Protein AF-A0A3R6YBV1-F1 (afdb_monomer)

Radius of gyration: 32.03 Å; Cα contacts (8 Å, |Δi|>4): 741; chains: 1; bounding box: 96×69×99 Å

Sequence (712 aa):
MVFALRTGGEVKHPERFTQAKFVKRMLGLGRGKKPVMNELKAVYRTDKCYLDDAGRPFEVASVGPIDPAAPANAVAINLGTDDEAVQSELERKMACLKAEYVAYVGSADGTTETKFCELVVRSTAKRLQLTCGLTVRMFKNKLGDGIIMTVRADEGDLAIEAERTQYRLQTSNKPFDAVHSAKLQTIEREVGAAAMTDSKQHLTHQVQRRRANRPSHVLPSVAPAVTPSLWQRFLSGLIYISNDPWTYFSLYTPYKSDPKLQPYYRRYLTKSSMWTMFRPVDRIRLTTSIINRHINLDALKATSYLQDAFALHDNEALDALKALWALHKGMTTQPIGAIRDYFGEKVALYFVWLELYTKMLLLPAALGVAIYVLDVCTTTHSRILKIAFAVAIVVWSTLFTELWKRKSAIYNVAWGTDDFNVASTPRTQFVGVRRLNPIDNTPQMWAESTVRARWRIRASFLVVFIMVLIVLIALTGLFYLKHLSTKLESRTMKSWAAVGVSALNSIQITVLNLVYRWVANHLNAWENHRTDVEFENHLITKVFLFQFCNSFASFFYIAYVKHYVGDLCVNDDCLGELRLQLFILFGMQVFVGNFVEVIVPVATRMVNLYRNADRDPGNTTKSAGETKRKLKLAQEHCSQEELQAMLAPYEESEAFQDYNEMVIQYGFVTLFVVAFPLTPVMALANNILEIHVDAFKVHTHVLLPRQDFNAA

Organism: NCBI:txid157072

Mean predicted aligned error: 11.82 Å

pLDDT: mean 79.0, std 14.96, range [27.22, 96.56]

Structure (mmCIF, N/CA/C/O backbone):
data_AF-A0A3R6YBV1-F1
#
_entry.id   AF-A0A3R6YBV1-F1
#
loop_
_atom_site.group_PDB
_atom_site.id
_atom_site.type_symbol
_atom_site.label_atom_id
_atom_site.label_alt_id
_atom_site.label_comp_id
_atom_site.label_asym_id
_atom_site.label_entity_id
_atom_site.label_seq_id
_atom_site.pdbx_PDB_ins_code
_atom_site.Cartn_x
_atom_site.Cartn_y
_atom_site.Cartn_z
_atom_site.occupancy
_atom_site.B_iso_or_equiv
_atom_site.auth_seq_id
_atom_site.auth_comp_id
_atom_site.auth_asym_id
_atom_site.auth_atom_id
_atom_site.pdbx_PDB_model_num
ATOM 1 N N . MET A 1 1 ? -11.227 7.519 15.160 1.00 90.75 1 MET A N 1
ATOM 2 C CA . MET A 1 1 ? -12.455 7.291 14.361 1.00 90.75 1 MET A CA 1
ATOM 3 C C . MET A 1 1 ? -13.133 8.628 14.122 1.00 90.75 1 MET A C 1
ATOM 5 O O . MET A 1 1 ? -13.248 9.401 15.067 1.00 90.75 1 MET A O 1
ATOM 9 N N . VAL A 1 2 ? -13.554 8.901 12.889 1.00 88.62 2 VAL A N 1
ATOM 10 C CA . VAL A 1 2 ? -14.146 10.175 12.460 1.00 88.62 2 VAL A CA 1
ATOM 11 C C . VAL A 1 2 ? -15.585 9.931 12.025 1.00 88.62 2 VAL A C 1
ATOM 13 O O . VAL A 1 2 ? -15.831 9.269 11.017 1.00 88.62 2 VAL A O 1
ATOM 16 N N . PHE A 1 3 ? -16.544 10.448 12.786 1.00 89.81 3 PHE A N 1
ATOM 17 C CA . PHE A 1 3 ? -17.967 10.347 12.470 1.00 89.81 3 PHE A CA 1
ATOM 18 C C . PHE A 1 3 ? -18.468 11.620 11.802 1.00 89.81 3 PHE A C 1
ATOM 20 O O . PHE A 1 3 ? -18.128 12.723 12.222 1.00 89.81 3 PHE A O 1
ATOM 27 N N . ALA A 1 4 ? -19.317 11.466 10.787 1.00 85.62 4 ALA A N 1
ATOM 28 C CA . ALA A 1 4 ? -19.949 12.593 10.116 1.00 85.62 4 ALA A CA 1
ATOM 29 C C . ALA A 1 4 ? -21.077 13.172 10.977 1.00 85.62 4 ALA A C 1
ATOM 31 O O . ALA A 1 4 ? -22.001 12.444 11.351 1.00 85.62 4 ALA A O 1
ATOM 32 N N . LEU A 1 5 ? -21.063 14.487 11.197 1.00 84.38 5 LEU A N 1
ATOM 33 C CA . LEU A 1 5 ? -22.223 15.209 11.703 1.00 84.38 5 LEU A CA 1
ATOM 34 C C . LEU A 1 5 ? -22.917 15.882 10.516 1.00 84.38 5 LEU A C 1
ATOM 36 O O . LEU A 1 5 ? -22.311 16.651 9.774 1.00 84.38 5 LEU A O 1
ATOM 40 N N . ARG A 1 6 ? -24.180 15.530 10.281 1.00 81.88 6 ARG A N 1
ATOM 41 C CA . ARG A 1 6 ? -24.968 16.018 9.142 1.00 81.88 6 ARG A CA 1
ATOM 42 C C . ARG A 1 6 ? -26.208 16.745 9.644 1.00 81.88 6 ARG A C 1
ATOM 44 O O . ARG A 1 6 ? -26.703 16.437 10.726 1.00 81.88 6 ARG A O 1
ATOM 51 N N . THR A 1 7 ? -26.677 17.713 8.866 1.00 80.81 7 THR A N 1
ATOM 52 C CA . THR A 1 7 ? -27.808 18.588 9.194 1.00 80.81 7 THR A CA 1
ATOM 53 C C . THR A 1 7 ? -28.786 18.664 8.022 1.00 80.81 7 THR A C 1
ATOM 55 O O . THR A 1 7 ? -28.383 18.614 6.857 1.00 80.81 7 THR A O 1
ATOM 58 N N . GLY A 1 8 ? -30.081 18.818 8.320 1.00 72.38 8 GLY A N 1
ATOM 59 C CA . GLY A 1 8 ? -31.112 19.119 7.323 1.00 72.38 8 GLY A CA 1
ATOM 60 C C . GLY A 1 8 ? -31.566 17.936 6.460 1.00 72.38 8 GLY A C 1
ATOM 61 O O . GLY A 1 8 ? -32.431 18.108 5.597 1.00 72.38 8 GLY A O 1
ATOM 62 N N . GLY A 1 9 ? -31.038 16.726 6.673 1.00 75.88 9 GLY A N 1
ATOM 63 C CA . GLY A 1 9 ? -31.530 15.520 6.012 1.00 75.88 9 GLY A CA 1
ATOM 64 C C . GLY A 1 9 ? -32.955 15.154 6.416 1.00 75.88 9 GLY A C 1
ATOM 65 O O . GLY A 1 9 ? -33.661 14.550 5.605 1.00 75.88 9 GLY A O 1
ATOM 66 N N . GLU A 1 10 ? -33.411 15.549 7.613 1.00 77.19 10 GLU A N 1
ATOM 67 C CA . GLU A 1 10 ? -34.785 15.299 8.067 1.00 77.19 10 GLU A CA 1
ATOM 68 C C . GLU A 1 10 ? -35.850 15.949 7.174 1.00 77.19 10 GLU A C 1
ATOM 70 O O . GLU A 1 10 ? -36.932 15.392 7.029 1.00 77.19 10 GLU A O 1
ATOM 75 N N . VAL A 1 11 ? -35.533 17.069 6.513 1.00 76.75 11 VAL A N 1
ATOM 76 C CA . VAL A 1 11 ? -36.462 17.764 5.605 1.00 76.75 11 VAL A CA 1
ATOM 77 C C . VAL A 1 11 ? -36.630 16.996 4.292 1.00 76.75 11 VAL A C 1
ATOM 79 O O . VAL A 1 11 ? -37.716 16.957 3.723 1.00 76.75 11 VAL A O 1
ATOM 82 N N . LYS A 1 12 ? -35.554 16.368 3.802 1.00 79.69 12 LYS A N 1
ATOM 83 C CA . LYS A 1 12 ? -35.571 15.609 2.541 1.00 79.69 12 LYS A CA 1
ATOM 84 C C . LYS A 1 12 ? -36.098 14.186 2.720 1.00 79.69 12 LYS A C 1
ATOM 86 O O . LYS A 1 12 ? -36.733 13.662 1.813 1.00 79.69 12 LYS A O 1
ATOM 91 N N . HIS A 1 13 ? -35.777 13.554 3.849 1.00 79.94 13 HIS A N 1
ATOM 92 C CA . HIS A 1 13 ? -36.056 12.143 4.117 1.00 79.94 13 HIS A CA 1
ATOM 93 C C . HIS A 1 13 ? -36.324 11.885 5.615 1.00 79.94 13 HIS A C 1
ATOM 95 O O . HIS A 1 13 ? -35.493 11.254 6.285 1.00 79.94 13 HIS A O 1
ATOM 101 N N . PRO A 1 14 ? -37.462 12.344 6.168 1.00 76.25 14 PRO A N 1
ATOM 102 C CA . PRO A 1 14 ? -37.794 12.164 7.586 1.00 76.25 14 PRO A CA 1
ATOM 103 C C . PRO A 1 14 ? -37.881 10.681 7.989 1.00 76.25 14 PRO A C 1
ATOM 105 O O . PRO A 1 14 ? -37.510 10.290 9.096 1.00 76.25 14 PRO A O 1
ATOM 108 N N . GLU A 1 15 ? -38.262 9.804 7.058 1.00 79.31 15 GLU A N 1
ATOM 109 C CA . GLU A 1 15 ? -38.381 8.358 7.255 1.00 79.31 15 GLU A CA 1
ATOM 110 C C . GLU A 1 15 ? -37.043 7.638 7.522 1.00 79.31 15 GLU A C 1
ATOM 112 O O . GLU A 1 15 ? -37.021 6.438 7.828 1.00 79.31 15 GLU A O 1
ATOM 117 N N . ARG A 1 16 ? -35.904 8.332 7.380 1.00 79.69 16 ARG A N 1
ATOM 118 C CA . ARG A 1 16 ? -34.564 7.762 7.596 1.00 79.69 16 ARG A CA 1
ATOM 119 C C . ARG A 1 16 ? -34.096 7.795 9.048 1.00 79.69 16 ARG A C 1
ATOM 121 O O . ARG A 1 16 ? -33.207 6.994 9.363 1.00 79.69 16 ARG A O 1
ATOM 128 N N . PHE A 1 17 ? -34.685 8.645 9.888 1.00 85.56 17 PHE A N 1
ATOM 129 C CA . PHE A 1 17 ? -34.210 8.972 11.241 1.00 85.56 17 PHE A CA 1
ATOM 130 C C . PHE A 1 17 ? -35.198 8.522 12.325 1.00 85.56 17 PHE A C 1
ATOM 132 O O . PHE A 1 17 ? -35.580 9.279 13.209 1.00 85.56 17 PHE A O 1
ATOM 139 N N . THR A 1 18 ? -35.650 7.272 12.236 1.00 88.31 18 THR A N 1
ATOM 140 C CA . THR A 1 18 ? -36.624 6.679 13.166 1.00 88.31 18 THR A CA 1
ATOM 141 C C . THR A 1 18 ? -35.995 5.575 14.010 1.00 88.31 18 THR A C 1
ATOM 143 O O . THR A 1 18 ? -35.005 4.954 13.602 1.00 88.31 18 THR A O 1
ATOM 146 N N . GLN A 1 19 ? -36.613 5.257 15.152 1.00 89.19 19 GLN A N 1
ATOM 147 C CA . GLN A 1 19 ? -36.190 4.160 16.031 1.00 89.19 19 GLN A CA 1
ATOM 148 C C . GLN A 1 19 ? -36.058 2.829 15.270 1.00 89.19 19 GLN A C 1
ATOM 150 O O . GLN A 1 19 ? -35.051 2.128 15.378 1.00 89.19 19 GLN A O 1
ATOM 155 N N . ALA A 1 20 ? -37.037 2.501 14.421 1.00 85.88 20 ALA A N 1
ATOM 156 C CA . ALA A 1 20 ? -37.009 1.279 13.620 1.00 85.88 20 ALA A CA 1
ATOM 157 C C . ALA A 1 20 ? -35.801 1.233 12.668 1.00 85.88 20 ALA A C 1
ATOM 159 O O . ALA A 1 20 ? -35.191 0.178 12.492 1.00 85.88 20 ALA A O 1
ATOM 160 N N . LYS A 1 21 ? -35.415 2.367 12.064 1.00 86.44 21 LYS A N 1
ATOM 161 C CA . LYS A 1 21 ? -34.230 2.443 11.194 1.00 86.44 21 LYS A CA 1
ATOM 162 C C . LYS A 1 21 ? -32.934 2.315 11.979 1.00 86.44 21 LYS A C 1
ATOM 164 O O . LYS A 1 21 ? -32.021 1.671 11.468 1.00 86.44 21 LYS A O 1
ATOM 169 N N . PHE A 1 22 ? -32.854 2.887 13.178 1.00 88.50 22 PHE A N 1
ATOM 170 C CA . PHE A 1 22 ? -31.705 2.717 14.068 1.00 88.50 22 PHE A CA 1
ATOM 171 C C . PHE A 1 22 ? -31.468 1.232 14.373 1.00 88.50 22 PHE A C 1
ATOM 173 O O . PHE A 1 22 ? -30.420 0.690 14.022 1.00 88.50 22 PHE A O 1
ATOM 180 N N . VAL A 1 23 ? -32.495 0.548 14.885 1.00 87.62 23 VAL A N 1
ATOM 181 C CA . VAL A 1 23 ? -32.454 -0.888 15.212 1.00 87.62 23 VAL A CA 1
ATOM 182 C C . VAL A 1 23 ? -32.094 -1.723 13.983 1.00 87.62 23 VAL A C 1
ATOM 184 O O . VAL A 1 23 ? -31.173 -2.539 14.019 1.00 87.62 23 VAL A O 1
ATOM 187 N N . LYS A 1 24 ? -32.774 -1.470 12.857 1.00 86.00 24 LYS A N 1
ATOM 188 C CA . LYS A 1 24 ? -32.552 -2.186 11.597 1.00 86.00 24 LYS A CA 1
ATOM 189 C C . LYS A 1 24 ? -31.102 -2.085 11.118 1.00 86.00 24 LYS A C 1
ATOM 191 O O . LYS A 1 24 ? -30.569 -3.066 10.607 1.00 86.00 24 LYS A O 1
ATOM 196 N N . ARG A 1 25 ? -30.484 -0.907 11.246 1.00 84.50 25 ARG A N 1
ATOM 197 C CA . ARG A 1 25 ? -29.102 -0.667 10.809 1.00 84.50 25 ARG A CA 1
ATOM 198 C C . ARG A 1 25 ? -28.094 -1.325 11.741 1.00 84.50 25 ARG A C 1
ATOM 200 O O . ARG A 1 25 ? -27.217 -2.021 11.246 1.00 84.50 25 ARG A O 1
ATOM 207 N N . MET A 1 26 ? -28.248 -1.161 13.055 1.00 87.31 26 MET A N 1
ATOM 208 C CA . MET A 1 26 ? -27.308 -1.734 14.024 1.00 87.31 26 MET A CA 1
ATOM 209 C C . MET A 1 26 ? -27.262 -3.264 13.960 1.00 87.31 26 MET A C 1
ATOM 211 O O . MET A 1 26 ? -26.181 -3.850 14.007 1.00 87.31 26 MET A O 1
ATOM 215 N N . LEU A 1 27 ? -28.417 -3.899 13.742 1.00 84.56 27 LEU A N 1
ATOM 216 C CA . LEU A 1 27 ? -28.540 -5.348 13.558 1.00 84.56 27 LEU A CA 1
ATOM 217 C C . LEU A 1 27 ? -28.281 -5.822 12.116 1.00 84.56 27 LEU A C 1
ATOM 219 O O . LEU A 1 27 ? -28.255 -7.020 11.866 1.00 84.56 27 LEU A O 1
ATOM 223 N N . GLY A 1 28 ? -28.123 -4.928 11.135 1.00 79.06 28 GLY A N 1
ATOM 224 C CA . GLY A 1 28 ? -27.925 -5.330 9.736 1.00 79.06 28 GLY A CA 1
ATOM 225 C C . GLY A 1 28 ? -29.113 -6.089 9.124 1.00 79.06 28 GLY A C 1
ATOM 226 O O . GLY A 1 28 ? -28.923 -6.975 8.291 1.00 79.06 28 GLY A O 1
ATOM 227 N N . LEU A 1 29 ? -30.348 -5.774 9.527 1.00 79.00 29 LEU A N 1
ATOM 228 C CA . LEU A 1 29 ? -31.551 -6.471 9.058 1.00 79.00 29 LEU A CA 1
ATOM 229 C C . LEU A 1 29 ? -31.868 -6.130 7.585 1.00 79.00 29 LEU A C 1
ATOM 231 O O . LEU A 1 29 ? -31.910 -4.960 7.183 1.00 79.00 29 LEU A O 1
ATOM 235 N N . GLY A 1 30 ? -32.150 -7.154 6.771 1.00 63.66 30 GLY A N 1
ATOM 236 C CA . GLY A 1 30 ? -32.428 -7.023 5.332 1.00 63.66 30 GLY A CA 1
ATOM 237 C C . GLY A 1 30 ? -33.697 -6.233 4.950 1.00 63.66 30 GLY A C 1
ATOM 238 O O . GLY A 1 30 ? -34.558 -5.902 5.772 1.00 63.66 30 GLY A O 1
ATOM 239 N N . ARG A 1 31 ? -33.842 -5.895 3.658 1.00 55.47 31 ARG A N 1
ATOM 240 C CA . ARG A 1 31 ? -35.095 -5.367 3.075 1.00 55.47 31 ARG A CA 1
ATOM 241 C C . ARG A 1 31 ? -35.978 -6.551 2.653 1.00 55.47 31 ARG A C 1
ATOM 243 O O . ARG A 1 31 ? -35.828 -7.055 1.552 1.00 55.47 31 ARG A O 1
ATOM 250 N N . GLY A 1 32 ? -36.869 -7.002 3.532 1.00 52.31 32 GLY A N 1
ATOM 251 C CA . GLY A 1 32 ? -37.830 -8.073 3.249 1.00 52.31 32 GLY A CA 1
ATOM 252 C C . GLY A 1 32 ? -38.921 -8.144 4.320 1.00 52.31 32 GLY A C 1
ATOM 253 O O . GLY A 1 32 ? -38.746 -7.575 5.396 1.00 52.31 32 GLY A O 1
ATOM 254 N N . LYS A 1 33 ? -40.037 -8.830 4.021 1.00 43.97 33 LYS A N 1
ATOM 255 C CA . LYS A 1 33 ? -41.143 -9.062 4.976 1.00 43.97 33 LYS A CA 1
ATOM 256 C C . LYS A 1 33 ? -40.706 -9.912 6.185 1.00 43.97 33 LYS A C 1
ATOM 258 O O . LYS A 1 33 ? -41.255 -9.736 7.263 1.00 43.97 33 LYS A O 1
ATOM 263 N N . LYS A 1 34 ? -39.682 -10.762 6.009 1.00 49.75 34 LYS A N 1
ATOM 264 C CA . LYS A 1 34 ? -38.947 -11.475 7.068 1.00 49.75 34 LYS A CA 1
ATOM 265 C C . LYS A 1 34 ? -37.525 -10.885 7.166 1.00 49.75 34 LYS A C 1
ATOM 267 O O . LYS A 1 34 ? -36.754 -11.045 6.217 1.00 49.75 34 LYS A O 1
ATOM 272 N N . PRO A 1 35 ? -37.156 -10.150 8.225 1.00 55.31 35 PRO A N 1
ATOM 273 C CA . PRO A 1 35 ? -35.825 -9.586 8.373 1.00 55.31 35 PRO A CA 1
ATOM 274 C C . PRO A 1 35 ? -34.862 -10.669 8.825 1.00 55.31 35 PRO A C 1
ATOM 276 O O . PRO A 1 35 ? -34.808 -11.042 9.986 1.00 55.31 35 PRO A O 1
ATOM 279 N N . VAL A 1 36 ? -34.060 -11.146 7.887 1.00 63.34 36 VAL A N 1
ATOM 280 C CA . VAL A 1 36 ? -32.900 -11.969 8.210 1.00 63.34 36 VAL A CA 1
ATOM 281 C C . VAL A 1 36 ? -31.758 -11.038 8.621 1.00 63.34 36 VAL A C 1
ATOM 283 O O . VAL A 1 36 ? -31.500 -10.030 7.947 1.00 63.34 36 VAL A O 1
ATOM 286 N N . MET A 1 37 ? -31.099 -11.356 9.737 1.00 65.81 37 MET A N 1
ATOM 287 C CA . MET A 1 37 ? -29.895 -10.663 10.197 1.00 65.81 37 MET A CA 1
ATOM 288 C C . MET A 1 37 ? -28.744 -10.963 9.235 1.00 65.81 37 MET A C 1
ATOM 290 O O . MET A 1 37 ? -28.385 -12.121 9.032 1.00 65.81 37 MET A O 1
ATOM 294 N N . ASN A 1 38 ? -28.169 -9.930 8.617 1.00 73.56 38 ASN A N 1
ATOM 295 C CA . ASN A 1 38 ? -26.960 -10.086 7.817 1.00 73.56 38 ASN A CA 1
ATOM 296 C C . ASN A 1 38 ? -25.743 -9.751 8.685 1.00 73.56 38 ASN A C 1
ATOM 298 O O . ASN A 1 38 ? -25.415 -8.580 8.855 1.00 73.56 38 ASN A O 1
ATOM 302 N N . GLU A 1 39 ? -25.069 -10.775 9.208 1.00 71.44 39 GLU A N 1
ATOM 303 C CA . GLU A 1 39 ? -23.900 -10.649 10.096 1.00 71.44 39 GLU A CA 1
ATOM 304 C C . GLU A 1 39 ? -22.766 -9.799 9.490 1.00 71.44 39 GLU A C 1
ATOM 306 O O . GLU A 1 39 ? -22.111 -9.042 10.206 1.00 71.44 39 GLU A O 1
ATOM 311 N N . LEU A 1 40 ? -22.576 -9.835 8.163 1.00 73.81 40 LEU A N 1
ATOM 312 C CA . LEU A 1 40 ? -21.562 -9.016 7.480 1.00 73.81 40 LEU A CA 1
ATOM 313 C C . LEU A 1 40 ? -21.902 -7.522 7.481 1.00 73.81 40 LEU A C 1
ATOM 315 O O . LEU A 1 40 ? -21.005 -6.684 7.381 1.00 73.81 40 LEU A O 1
ATOM 319 N N . LYS A 1 41 ? -23.194 -7.188 7.569 1.00 78.81 41 LYS A N 1
ATOM 320 C CA . LYS A 1 41 ? -23.712 -5.810 7.566 1.00 78.81 41 LYS A CA 1
ATOM 321 C C . LYS A 1 41 ? -24.155 -5.339 8.948 1.00 78.81 41 LYS A C 1
ATOM 323 O O . LYS A 1 41 ? -24.419 -4.151 9.113 1.00 78.81 41 LYS A O 1
ATOM 328 N N . ALA A 1 42 ? -24.254 -6.246 9.916 1.00 84.25 42 ALA A N 1
ATOM 329 C CA . ALA A 1 42 ? -24.520 -5.915 11.302 1.00 84.25 42 ALA A CA 1
ATOM 330 C C . ALA A 1 42 ? -23.349 -5.101 11.854 1.00 84.25 42 ALA A C 1
ATOM 332 O O . ALA A 1 42 ? -22.184 -5.472 11.684 1.00 84.25 42 ALA A O 1
ATOM 333 N N . VAL A 1 43 ? -23.674 -3.982 12.500 1.00 86.00 43 VAL A N 1
ATOM 334 C CA . VAL A 1 43 ? -22.689 -3.132 13.170 1.00 86.00 43 VAL A CA 1
ATOM 335 C C . VAL A 1 43 ? -22.216 -3.815 14.445 1.00 86.00 43 VAL A C 1
ATOM 337 O O . VAL A 1 43 ? -21.019 -3.843 14.700 1.00 86.00 43 VAL A O 1
ATOM 340 N N . TYR A 1 44 ? -23.127 -4.405 15.219 1.00 89.38 44 TYR A N 1
ATOM 341 C CA . TYR A 1 44 ? -22.795 -5.129 16.446 1.00 89.38 44 TYR A CA 1
ATOM 342 C C . TYR A 1 44 ? -22.829 -6.636 16.197 1.00 89.38 44 TYR A C 1
ATOM 344 O O . TYR A 1 44 ? -23.883 -7.195 15.898 1.00 89.38 44 TYR A O 1
ATOM 352 N N . ARG A 1 45 ? -21.663 -7.283 16.307 1.00 82.88 45 ARG A N 1
ATOM 353 C CA . ARG A 1 45 ? -21.456 -8.691 15.929 1.00 82.88 45 ARG A CA 1
ATOM 354 C C . ARG A 1 45 ? -21.741 -9.679 17.055 1.00 82.88 45 ARG A C 1
ATOM 356 O O . ARG A 1 45 ? -22.150 -10.800 16.786 1.00 82.88 45 ARG A O 1
ATOM 363 N N . THR A 1 46 ? -21.507 -9.282 18.304 1.00 83.56 46 THR A N 1
ATOM 364 C CA . THR A 1 46 ? -21.558 -10.195 19.458 1.00 83.56 46 THR A CA 1
ATOM 365 C C . THR A 1 46 ? -22.699 -9.871 20.406 1.00 83.56 46 THR A C 1
ATOM 367 O O . THR A 1 46 ? -23.024 -8.701 20.603 1.00 83.56 46 THR A O 1
ATOM 370 N N . ASP A 1 47 ? -23.204 -10.880 21.111 1.00 79.62 47 ASP A N 1
ATOM 371 C CA . ASP A 1 47 ? -24.269 -10.718 22.113 1.00 79.62 47 ASP A CA 1
ATOM 372 C C . ASP A 1 47 ? -23.847 -9.822 23.284 1.00 79.62 47 ASP A C 1
ATOM 374 O O . ASP A 1 47 ? -24.662 -9.091 23.847 1.00 79.62 47 ASP A O 1
ATOM 378 N N . LYS A 1 48 ? -22.538 -9.775 23.570 1.00 82.94 48 LYS A N 1
ATOM 379 C CA . LYS A 1 48 ? -21.935 -8.872 24.560 1.00 82.94 48 LYS A CA 1
ATOM 380 C C . LYS A 1 48 ? -22.076 -7.382 24.218 1.00 82.94 48 LYS A C 1
ATOM 382 O O . LYS A 1 48 ? -21.723 -6.548 25.041 1.00 82.94 48 LYS A O 1
ATOM 387 N N . CYS A 1 49 ? -22.558 -7.020 23.028 1.00 84.94 49 CYS A N 1
ATOM 388 C CA . CYS A 1 49 ? -22.857 -5.629 22.668 1.00 84.94 49 CYS A CA 1
ATOM 389 C C . CYS A 1 49 ? -24.221 -5.142 23.197 1.00 84.94 49 CYS A C 1
ATOM 391 O O . CYS A 1 49 ? -24.520 -3.948 23.095 1.00 84.94 49 CYS A O 1
ATOM 393 N N . TYR A 1 50 ? -25.044 -6.046 23.740 1.00 87.00 50 TYR A N 1
ATOM 394 C CA . TYR A 1 50 ? -26.410 -5.786 24.207 1.00 87.00 50 TYR A CA 1
ATOM 395 C C . TYR A 1 50 ? -26.488 -5.930 25.731 1.00 87.00 50 TYR A C 1
ATOM 397 O O . TYR A 1 50 ? -27.043 -6.900 26.264 1.00 87.00 50 TYR A O 1
ATOM 405 N N . LEU A 1 51 ? -25.871 -4.961 26.408 1.00 83.94 51 LEU A N 1
ATOM 406 C CA . LEU A 1 51 ? -25.751 -4.878 27.863 1.00 83.94 51 LEU A CA 1
ATOM 407 C C . LEU A 1 51 ? -26.521 -3.667 28.413 1.00 83.94 51 LEU A C 1
ATOM 409 O O . LEU A 1 51 ? -26.709 -2.666 27.711 1.00 83.94 51 LEU A O 1
ATOM 413 N N . ASP A 1 52 ? -26.944 -3.765 29.672 1.00 81.19 52 ASP A N 1
ATOM 414 C CA . ASP A 1 52 ? -27.461 -2.643 30.458 1.00 81.19 52 ASP A CA 1
ATOM 415 C C . ASP A 1 52 ? -26.337 -1.642 30.818 1.00 81.19 52 ASP A C 1
ATOM 417 O O . ASP A 1 52 ? -25.165 -1.832 30.479 1.00 81.19 52 ASP A O 1
ATOM 421 N N . ASP A 1 53 ? -26.683 -0.532 31.476 1.00 78.62 53 ASP A N 1
ATOM 422 C CA . ASP A 1 53 ? -25.694 0.472 31.911 1.00 78.62 53 ASP A CA 1
ATOM 423 C C . ASP A 1 53 ? -24.734 -0.052 32.996 1.00 78.62 53 ASP A C 1
ATOM 425 O O . ASP A 1 53 ? -23.669 0.526 33.201 1.00 78.62 53 ASP A O 1
ATOM 429 N N . ALA A 1 54 ? -25.079 -1.162 33.654 1.00 77.62 54 ALA A N 1
ATOM 430 C CA . ALA A 1 54 ? -24.249 -1.842 34.643 1.00 77.62 54 ALA A CA 1
ATOM 431 C C . ALA A 1 54 ? -23.363 -2.948 34.028 1.00 77.62 54 ALA A C 1
ATOM 433 O O . ALA A 1 54 ? -22.656 -3.641 34.758 1.00 77.62 54 ALA A O 1
ATOM 434 N N . GLY A 1 55 ? -23.385 -3.132 32.701 1.00 74.12 55 GLY A N 1
ATOM 435 C CA . GLY A 1 55 ? -22.594 -4.146 31.998 1.00 74.12 55 GLY A CA 1
ATOM 436 C C . GLY A 1 55 ? -23.145 -5.575 32.095 1.00 74.12 55 GLY A C 1
ATOM 437 O O . GLY A 1 55 ? -22.456 -6.523 31.718 1.00 74.12 55 GLY A O 1
ATOM 438 N N . ARG A 1 56 ? -24.379 -5.755 32.574 1.00 81.31 56 ARG A N 1
ATOM 439 C CA . ARG A 1 56 ? -25.079 -7.046 32.632 1.00 81.31 56 ARG A CA 1
ATOM 440 C C . ARG A 1 56 ? -25.879 -7.281 31.348 1.00 81.31 56 ARG A C 1
ATOM 442 O O . ARG A 1 56 ? -26.220 -6.317 30.659 1.00 81.31 56 ARG A O 1
ATOM 449 N N . PRO A 1 57 ? -26.196 -8.538 30.988 1.00 78.19 57 PRO A N 1
ATOM 450 C CA . PRO A 1 57 ? -27.097 -8.821 29.875 1.00 78.19 57 PRO A CA 1
ATOM 451 C C . PRO A 1 57 ? -28.408 -8.042 30.016 1.00 78.19 57 PRO A C 1
ATOM 453 O O . PRO A 1 57 ? -29.019 -8.046 31.078 1.00 78.19 57 PRO A O 1
ATOM 456 N N . PHE A 1 58 ? -28.827 -7.353 28.952 1.00 78.12 58 PHE A N 1
ATOM 457 C CA . PHE A 1 58 ? -30.086 -6.609 28.969 1.00 78.12 58 PHE A CA 1
ATOM 458 C C . PHE A 1 58 ? -31.275 -7.566 29.132 1.00 78.12 58 PHE A C 1
ATOM 460 O O . PHE A 1 58 ? -31.440 -8.466 28.302 1.00 78.12 58 PHE A O 1
ATOM 467 N N . GLU A 1 59 ? -32.101 -7.339 30.154 1.00 74.62 59 GLU A N 1
ATOM 468 C CA . GLU A 1 59 ? -33.337 -8.079 30.417 1.00 74.62 59 GLU A CA 1
ATOM 469 C C . GLU A 1 59 ? -34.558 -7.258 29.991 1.00 74.62 59 GLU A C 1
ATOM 471 O O . GLU A 1 59 ? -34.665 -6.072 30.284 1.00 74.62 59 GLU A O 1
ATOM 476 N N . VAL A 1 60 ? -35.519 -7.888 29.311 1.00 65.81 60 VAL A N 1
ATOM 477 C CA . VAL A 1 60 ? -36.715 -7.191 28.796 1.00 65.81 60 VAL A CA 1
ATOM 478 C C . VAL A 1 60 ? -37.600 -6.656 29.936 1.00 65.81 60 VAL A C 1
ATOM 480 O O . VAL A 1 60 ? -38.239 -5.619 29.779 1.00 65.81 60 VAL A O 1
ATOM 483 N N . ALA A 1 61 ? -37.577 -7.308 31.103 1.00 55.38 61 ALA A N 1
ATOM 484 C CA . ALA A 1 61 ? -38.359 -6.938 32.284 1.00 55.38 61 ALA A CA 1
ATOM 485 C C . ALA A 1 61 ? -37.911 -5.629 32.967 1.00 55.38 61 ALA A C 1
ATOM 487 O O . ALA A 1 61 ? -38.646 -5.095 33.793 1.00 55.38 61 ALA A O 1
ATOM 488 N N . SER A 1 62 ? -36.731 -5.086 32.633 1.00 49.97 62 SER A N 1
ATOM 489 C CA . SER A 1 62 ? -36.238 -3.828 33.214 1.00 49.97 62 SER A CA 1
ATOM 490 C C . SER A 1 62 ? -36.842 -2.574 32.571 1.00 49.97 62 SER A C 1
ATOM 492 O O . SER A 1 62 ? -36.562 -1.458 33.008 1.00 49.97 62 SER A O 1
ATOM 494 N N . VAL A 1 63 ? -37.637 -2.730 31.509 1.00 51.66 63 VAL A N 1
ATOM 495 C CA . VAL A 1 63 ? -38.391 -1.643 30.880 1.00 51.66 63 VAL A CA 1
ATOM 496 C C . VAL A 1 63 ? -39.762 -1.613 31.553 1.00 51.66 63 VAL A C 1
ATOM 498 O O . VAL A 1 63 ? -40.548 -2.540 31.376 1.00 51.66 63 VAL A O 1
ATOM 501 N N . GLY A 1 64 ? -40.041 -0.582 32.361 1.00 43.84 64 GLY A N 1
ATOM 502 C CA . GLY A 1 64 ? -41.375 -0.371 32.944 1.00 43.84 64 GLY A CA 1
ATOM 503 C C . GLY A 1 64 ? -42.477 -0.404 31.871 1.00 43.84 64 GLY A C 1
ATOM 504 O O . GLY A 1 64 ? -42.164 -0.255 30.686 1.00 43.84 64 GLY A O 1
ATOM 505 N N . PRO A 1 65 ? -43.752 -0.624 32.250 1.00 37.28 65 PRO A N 1
ATOM 506 C CA . PRO A 1 65 ? -44.830 -0.893 31.302 1.00 37.28 65 PRO A CA 1
ATOM 507 C C . PRO A 1 65 ? -44.851 0.164 30.196 1.00 37.28 65 PRO A C 1
ATOM 509 O O . PRO A 1 65 ? -45.029 1.353 30.453 1.00 37.28 65 PRO A O 1
ATOM 512 N N . ILE A 1 66 ? -44.611 -0.286 28.963 1.00 40.44 66 ILE A N 1
ATOM 513 C CA . ILE A 1 66 ? -44.719 0.546 27.769 1.00 40.44 66 ILE A CA 1
ATOM 514 C C . ILE A 1 66 ? -46.190 0.952 27.673 1.00 40.44 66 ILE A C 1
ATOM 516 O O . ILE A 1 66 ? -47.064 0.090 27.597 1.00 40.44 66 ILE A O 1
ATOM 520 N N . ASP A 1 67 ? -46.436 2.256 27.734 1.00 36.50 67 ASP A N 1
ATOM 521 C CA . ASP A 1 67 ? -47.761 2.868 27.737 1.00 36.50 67 ASP A CA 1
ATOM 522 C C . ASP A 1 67 ? -48.636 2.306 26.589 1.00 36.50 67 ASP A C 1
ATOM 524 O O . ASP A 1 67 ? -48.260 2.440 25.417 1.00 36.50 67 ASP A O 1
ATOM 528 N N . PRO A 1 68 ? -49.780 1.653 26.877 1.00 41.34 68 PRO A N 1
ATOM 529 C CA . PRO A 1 68 ? -50.626 1.020 25.860 1.00 41.34 68 PRO A CA 1
ATOM 530 C C . PRO A 1 68 ? -51.286 2.016 24.887 1.00 41.34 68 PRO A C 1
ATOM 532 O O . PRO A 1 68 ? -51.933 1.587 23.932 1.00 41.34 68 PRO A O 1
ATOM 535 N N . ALA A 1 69 ? -51.123 3.327 25.099 1.00 35.56 69 ALA A N 1
ATOM 536 C CA . ALA A 1 69 ? -51.673 4.387 24.253 1.00 35.56 69 ALA A CA 1
ATOM 537 C C . ALA A 1 69 ? -50.713 4.916 23.162 1.00 35.56 69 ALA A C 1
ATOM 539 O O . ALA A 1 69 ? -51.120 5.752 22.351 1.00 35.56 69 ALA A O 1
ATOM 540 N N . ALA A 1 70 ? -49.459 4.450 23.090 1.00 32.53 70 ALA A N 1
ATOM 541 C CA . ALA A 1 70 ? -48.560 4.839 22.000 1.00 32.53 70 ALA A CA 1
ATOM 542 C C . ALA A 1 70 ? -49.015 4.186 20.676 1.00 32.53 70 ALA A C 1
ATOM 544 O O . ALA A 1 70 ? -49.223 2.969 20.643 1.00 32.53 70 ALA A O 1
ATOM 545 N N . PRO A 1 71 ? -49.168 4.945 19.568 1.00 31.11 71 PRO A N 1
ATOM 546 C CA . PRO A 1 71 ? -49.644 4.389 18.310 1.00 31.11 71 PRO A CA 1
ATOM 547 C C . PRO A 1 71 ? -48.733 3.240 17.890 1.00 31.11 71 PRO A C 1
ATOM 549 O O . PRO A 1 71 ? -47.509 3.381 17.842 1.00 31.11 71 PRO A O 1
ATOM 552 N N . ALA A 1 72 ? -49.354 2.096 17.606 1.00 32.50 72 ALA A N 1
ATOM 553 C CA . ALA A 1 72 ? -48.719 0.858 17.193 1.00 32.50 72 ALA A CA 1
ATOM 554 C C . ALA A 1 72 ? -47.991 1.010 15.843 1.00 32.50 72 ALA A C 1
ATOM 556 O O . ALA A 1 72 ? -48.372 0.436 14.833 1.00 32.50 72 ALA A O 1
ATOM 557 N N . ASN A 1 73 ? -46.866 1.719 15.843 1.00 30.75 73 ASN A N 1
ATOM 558 C CA . ASN A 1 73 ? -45.785 1.531 14.882 1.00 30.75 73 ASN A CA 1
ATOM 559 C C . ASN A 1 73 ? -44.853 0.390 15.336 1.00 30.75 73 ASN A C 1
ATOM 561 O O . ASN A 1 73 ? -43.726 0.247 14.854 1.00 30.75 73 ASN A O 1
ATOM 565 N N . ALA A 1 74 ? -45.338 -0.463 16.245 1.00 32.41 74 ALA A N 1
ATOM 566 C CA . ALA A 1 74 ? -44.856 -1.815 16.429 1.00 32.41 74 ALA A CA 1
ATOM 567 C C . ALA A 1 74 ? -45.187 -2.609 15.161 1.00 32.41 74 ALA A C 1
ATOM 569 O O . ALA A 1 74 ? -46.201 -3.293 15.063 1.00 32.41 74 ALA A O 1
ATOM 570 N N . VAL A 1 75 ? -44.306 -2.520 14.166 1.00 31.64 75 VAL A N 1
ATOM 571 C CA . VAL A 1 75 ? -44.209 -3.573 13.161 1.00 31.64 75 VAL A CA 1
ATOM 572 C C . VAL A 1 75 ? -43.860 -4.837 13.948 1.00 31.64 75 VAL A C 1
ATOM 574 O O . VAL A 1 75 ? -42.705 -5.029 14.326 1.00 31.64 75 VAL A O 1
ATOM 577 N N . ALA A 1 76 ? -44.870 -5.646 14.271 1.00 29.25 76 ALA A N 1
ATOM 578 C CA . ALA A 1 76 ? -44.695 -7.016 14.717 1.00 29.25 76 ALA A CA 1
ATOM 579 C C . ALA A 1 76 ? -44.040 -7.741 13.549 1.00 29.25 76 ALA A C 1
ATOM 581 O O . ALA A 1 76 ? -44.670 -8.076 12.543 1.00 29.25 76 ALA A O 1
ATOM 582 N N . ILE A 1 77 ? -42.720 -7.847 13.616 1.00 37.59 77 ILE A N 1
ATOM 583 C CA . ILE A 1 77 ? -41.986 -8.510 12.571 1.00 37.59 77 ILE A CA 1
ATOM 584 C C . ILE A 1 77 ? -42.050 -10.010 12.859 1.00 37.59 77 ILE A C 1
ATOM 586 O O . ILE A 1 77 ? -41.292 -10.512 13.678 1.00 37.59 77 ILE A O 1
ATOM 590 N N . ASN A 1 78 ? -42.941 -10.716 12.164 1.00 36.03 78 ASN A N 1
ATOM 591 C CA . ASN A 1 78 ? -42.984 -12.176 12.178 1.00 36.03 78 ASN A CA 1
ATOM 592 C C . ASN A 1 78 ? -41.697 -12.738 11.539 1.00 36.03 78 ASN A C 1
ATOM 594 O O . ASN A 1 78 ? -41.537 -12.781 10.313 1.00 36.03 78 ASN A O 1
ATOM 598 N N . LEU A 1 79 ? -40.747 -13.106 12.394 1.00 43.12 79 LEU A N 1
ATOM 599 C CA . LEU A 1 79 ? -39.417 -13.611 12.069 1.00 43.12 79 LEU A CA 1
ATOM 600 C C . LEU A 1 79 ? -39.485 -15.135 11.966 1.00 43.12 79 LEU A C 1
ATOM 602 O O . LEU A 1 79 ? -39.216 -15.823 12.927 1.00 43.12 79 LEU A O 1
ATOM 606 N N . GLY A 1 80 ? -39.902 -15.665 10.813 1.00 41.19 80 GLY A N 1
ATOM 607 C CA . GLY A 1 80 ? -40.095 -17.111 10.618 1.00 41.19 80 GLY A CA 1
ATOM 608 C C . GLY A 1 80 ? -38.807 -17.948 10.660 1.00 41.19 80 GLY A C 1
ATOM 609 O O . GLY A 1 80 ? -38.351 -18.386 9.603 1.00 41.19 80 GLY A O 1
ATOM 610 N N . THR A 1 81 ? -38.259 -18.146 11.856 1.00 46.12 81 THR A N 1
ATOM 611 C CA . THR A 1 81 ? -37.277 -19.164 12.245 1.00 46.12 81 THR A CA 1
ATOM 612 C C . THR A 1 81 ? -37.966 -20.131 13.205 1.00 46.12 81 THR A C 1
ATOM 614 O O . THR A 1 81 ? -38.547 -19.671 14.178 1.00 46.12 81 THR A O 1
ATOM 617 N N . ASP A 1 82 ? -37.891 -21.440 12.955 1.00 48.06 82 ASP A N 1
ATOM 618 C CA . ASP A 1 82 ? -38.602 -22.466 13.744 1.00 48.06 82 ASP A CA 1
ATOM 619 C C . ASP A 1 82 ? -38.028 -22.673 15.170 1.00 48.06 82 ASP A C 1
ATOM 621 O O . ASP A 1 82 ? -38.565 -23.461 15.942 1.00 48.06 82 ASP A O 1
ATOM 625 N N . ASP A 1 83 ? -36.962 -21.948 15.538 1.00 58.62 83 ASP A N 1
ATOM 626 C CA . ASP A 1 83 ? -36.338 -21.969 16.868 1.00 58.62 83 ASP A CA 1
ATOM 627 C C . ASP A 1 83 ? -36.779 -20.768 17.724 1.00 58.62 83 ASP A C 1
ATOM 629 O O . ASP A 1 83 ? -36.276 -19.647 17.567 1.00 58.62 83 ASP A O 1
ATOM 633 N N . GLU A 1 84 ? -37.655 -21.012 18.703 1.00 67.62 84 GLU A N 1
ATOM 634 C CA . GLU A 1 84 ? -38.118 -20.013 19.686 1.00 67.62 84 GLU A CA 1
ATOM 635 C C . GLU A 1 84 ? -36.955 -19.323 20.435 1.00 67.62 84 GLU A C 1
ATOM 637 O O . GLU A 1 84 ? -37.010 -18.131 20.759 1.00 67.62 84 GLU A O 1
ATOM 642 N N . ALA A 1 85 ? -35.847 -20.037 20.658 1.00 66.56 85 ALA A N 1
ATOM 643 C CA . ALA A 1 85 ? -34.658 -19.509 21.327 1.00 66.56 85 ALA A CA 1
ATOM 644 C C . ALA A 1 85 ? -33.936 -18.421 20.506 1.00 66.56 85 ALA A C 1
ATOM 646 O O . ALA A 1 85 ? -33.482 -17.415 21.050 1.00 66.56 85 ALA A O 1
ATOM 647 N N . VAL A 1 86 ? -33.851 -18.579 19.182 1.00 68.56 86 VAL A N 1
ATOM 648 C CA . VAL A 1 86 ? -33.207 -17.588 18.300 1.00 68.56 86 VAL A CA 1
ATOM 649 C C . VAL A 1 86 ? -34.068 -16.331 18.192 1.00 68.56 86 VAL A C 1
ATOM 651 O O . VAL A 1 86 ? -33.550 -15.211 18.142 1.00 68.56 86 VAL A O 1
ATOM 654 N N . GLN A 1 87 ? -35.388 -16.513 18.182 1.00 70.88 87 GLN A N 1
ATOM 655 C CA . GLN A 1 87 ? -36.339 -15.417 18.086 1.00 70.88 87 GLN A CA 1
ATOM 656 C C . GLN A 1 87 ? -36.386 -14.578 19.368 1.00 70.88 87 GLN A C 1
ATOM 658 O O . GLN A 1 87 ? -36.275 -13.354 19.289 1.00 70.88 87 GLN A O 1
ATOM 663 N N . SER A 1 88 ? -36.435 -15.219 20.539 1.00 73.31 88 SER A N 1
ATOM 664 C CA . SER A 1 88 ? -36.383 -14.523 21.835 1.00 73.31 88 SER A CA 1
ATOM 665 C C . SER A 1 88 ? -35.089 -13.716 22.026 1.00 73.31 88 SER A C 1
ATOM 667 O O . SER A 1 88 ? -35.126 -12.576 22.495 1.00 73.31 88 SER A O 1
ATOM 669 N N . GLU A 1 89 ? -33.941 -14.233 21.577 1.00 77.81 89 GLU A N 1
ATOM 670 C CA . GLU A 1 89 ? -32.666 -13.506 21.631 1.00 77.81 89 GLU A CA 1
ATOM 671 C C . GLU A 1 89 ? -32.643 -12.292 20.684 1.00 77.81 89 GLU A C 1
ATOM 673 O O . GLU A 1 89 ? -32.119 -11.225 21.024 1.00 77.81 89 GLU A O 1
ATOM 678 N N . LEU A 1 90 ? -33.236 -12.405 19.492 1.00 78.62 90 LEU A N 1
ATOM 679 C CA . LEU A 1 90 ? -33.361 -11.275 18.572 1.00 78.62 90 LEU A CA 1
ATOM 680 C C . LEU A 1 90 ? -34.295 -10.191 19.131 1.00 78.62 90 LEU A C 1
ATOM 682 O O . LEU A 1 90 ? -33.980 -9.002 19.038 1.00 78.62 90 LEU A O 1
ATOM 686 N N . GLU A 1 91 ? -35.402 -10.584 19.758 1.00 81.56 91 GLU A N 1
ATOM 687 C CA . GLU A 1 91 ? -36.322 -9.669 20.439 1.00 81.56 91 GLU A CA 1
ATOM 688 C C . GLU A 1 91 ? -35.633 -8.925 21.586 1.00 81.56 91 GLU A C 1
ATOM 690 O O . GLU A 1 91 ? -35.743 -7.697 21.670 1.00 81.56 91 GLU A O 1
ATOM 695 N N . ARG A 1 92 ? -34.825 -9.624 22.394 1.00 84.81 92 ARG A N 1
ATOM 696 C CA . ARG A 1 92 ? -33.994 -9.026 23.451 1.00 84.81 92 ARG A CA 1
ATOM 697 C C . ARG A 1 92 ? -33.046 -7.958 22.900 1.00 84.81 92 ARG A C 1
ATOM 699 O O . ARG A 1 92 ? -32.991 -6.839 23.417 1.00 84.81 92 ARG A O 1
ATOM 706 N N . LYS A 1 93 ? -32.331 -8.262 21.809 1.00 86.56 93 LYS A N 1
ATOM 707 C CA . LYS A 1 93 ? -31.418 -7.317 21.134 1.00 86.56 93 LYS A CA 1
ATOM 708 C C . LYS A 1 93 ? -32.151 -6.089 20.600 1.00 86.56 93 LYS A C 1
ATOM 710 O O . LYS A 1 93 ? -31.671 -4.962 20.743 1.00 86.56 93 LYS A O 1
ATOM 715 N N . MET A 1 94 ? -33.323 -6.290 19.999 1.00 86.50 94 MET A N 1
ATOM 716 C CA . MET A 1 94 ? -34.162 -5.197 19.511 1.00 86.50 94 MET A CA 1
ATOM 717 C C . MET A 1 94 ? -34.674 -4.326 20.660 1.00 86.50 94 MET A C 1
ATOM 719 O O . MET A 1 94 ? -34.631 -3.103 20.540 1.00 86.50 94 MET A O 1
ATOM 723 N N . ALA A 1 95 ? -35.125 -4.928 21.763 1.00 86.50 95 ALA A N 1
ATOM 724 C CA . ALA A 1 95 ? -35.589 -4.212 22.947 1.00 86.50 95 ALA A CA 1
ATOM 725 C C . ALA A 1 95 ? -34.480 -3.332 23.543 1.00 86.50 95 ALA A C 1
ATOM 727 O O . ALA A 1 95 ? -34.712 -2.148 23.781 1.00 86.50 95 ALA A O 1
ATOM 728 N N . CYS A 1 96 ? -33.258 -3.862 23.661 1.00 88.06 96 CYS A N 1
ATOM 729 C CA . CYS A 1 96 ? -32.087 -3.114 24.124 1.00 88.06 96 CYS A CA 1
ATOM 730 C C . CYS A 1 96 ? -31.827 -1.854 23.272 1.00 88.06 96 CYS A C 1
ATOM 732 O O . CYS A 1 96 ? -31.711 -0.747 23.798 1.00 88.06 96 CYS A O 1
ATOM 734 N N . LEU A 1 97 ? -31.802 -1.996 21.941 1.00 89.19 97 LEU A N 1
ATOM 735 C CA . LEU A 1 97 ? -31.564 -0.871 21.026 1.00 89.19 97 LEU A CA 1
ATOM 736 C C . LEU A 1 97 ? -32.723 0.139 21.000 1.00 89.19 97 LEU A C 1
ATOM 738 O O . LEU A 1 97 ? -32.494 1.338 20.835 1.00 89.19 97 LEU A O 1
ATOM 742 N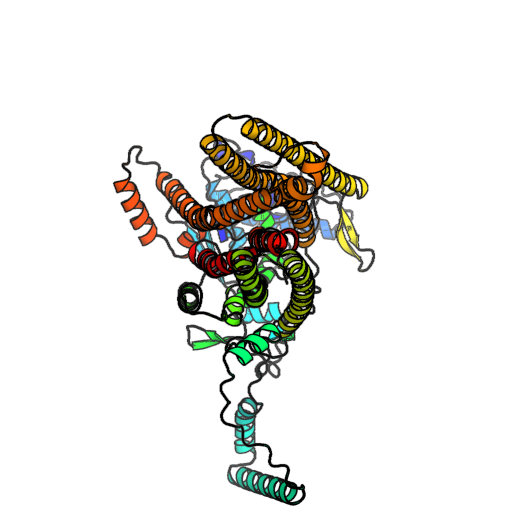 N . LYS A 1 98 ? -33.968 -0.327 21.152 1.00 89.75 98 LYS A N 1
ATOM 743 C CA . LYS A 1 98 ? -35.147 0.546 21.257 1.00 89.75 98 LYS A CA 1
ATOM 744 C C . LYS A 1 98 ? -35.115 1.367 22.543 1.00 89.75 98 LYS A C 1
ATOM 746 O O . LYS A 1 98 ? -35.343 2.574 22.477 1.00 89.75 98 LYS A O 1
ATOM 751 N N . ALA A 1 99 ? -34.808 0.727 23.670 1.00 87.50 99 ALA A N 1
ATOM 752 C CA . ALA A 1 99 ? -34.680 1.383 24.966 1.00 87.50 99 ALA A CA 1
ATOM 753 C C . ALA A 1 99 ? -33.574 2.445 24.936 1.00 87.50 99 ALA A C 1
ATOM 755 O O . ALA A 1 99 ? -33.795 3.568 25.375 1.00 87.50 99 ALA A O 1
ATOM 756 N N . GLU A 1 100 ? -32.425 2.140 24.326 1.00 88.25 100 GLU A N 1
ATOM 757 C CA . GLU A 1 100 ? -31.340 3.110 24.161 1.00 88.25 100 GLU A CA 1
ATOM 758 C C . GLU A 1 100 ? -31.744 4.320 23.307 1.00 88.25 100 GLU A C 1
ATOM 760 O O . GLU A 1 100 ? -31.415 5.456 23.651 1.00 88.25 100 GLU A O 1
ATOM 765 N N . TYR A 1 101 ? -32.477 4.092 22.212 1.00 89.75 101 TYR A N 1
ATOM 766 C CA . TYR A 1 101 ? -33.004 5.183 21.394 1.00 89.75 101 TYR A CA 1
ATOM 767 C C . TYR A 1 101 ? -33.909 6.098 22.227 1.00 89.75 101 TYR A C 1
ATOM 769 O O . TYR A 1 101 ? -33.688 7.304 22.249 1.00 89.75 101 TYR A O 1
ATOM 777 N N . VAL A 1 102 ? -34.883 5.535 22.954 1.00 89.56 102 VAL A N 1
ATOM 778 C CA . VAL A 1 102 ? -35.826 6.316 23.777 1.00 89.56 102 VAL A CA 1
ATOM 779 C C . VAL A 1 102 ? -35.101 7.048 24.903 1.00 89.56 102 VAL A C 1
ATOM 781 O O . VAL A 1 102 ? -35.376 8.221 25.127 1.00 89.56 102 VAL A O 1
ATOM 784 N N . ALA A 1 103 ? -34.134 6.406 25.561 1.00 88.12 103 ALA A N 1
ATOM 785 C CA . ALA A 1 103 ? -33.364 7.014 26.643 1.00 88.12 103 ALA A CA 1
ATOM 786 C C . ALA A 1 103 ? -32.575 8.255 26.192 1.00 88.12 103 ALA A C 1
ATOM 788 O O . ALA A 1 103 ? -32.416 9.200 26.960 1.00 88.12 103 ALA A O 1
ATOM 789 N N . TYR A 1 104 ? -32.077 8.270 24.952 1.00 88.44 104 TYR A N 1
ATOM 790 C CA . TYR A 1 104 ? -31.323 9.407 24.421 1.00 88.44 104 TYR A CA 1
ATOM 791 C C . TYR A 1 104 ? -32.213 10.463 23.749 1.00 88.44 104 TYR A C 1
ATOM 793 O O . TYR A 1 104 ? -31.971 11.662 23.880 1.00 88.44 104 TYR A O 1
ATOM 801 N N . VAL A 1 105 ? -33.230 10.028 23.007 1.00 88.56 105 VAL A N 1
ATOM 802 C CA . VAL A 1 105 ? -34.109 10.905 22.221 1.00 88.56 105 VAL A CA 1
ATOM 803 C C . VAL A 1 105 ? -35.205 11.534 23.078 1.00 88.56 105 VAL A C 1
ATOM 805 O O . VAL A 1 105 ? -35.605 12.668 22.813 1.00 88.56 105 VAL A O 1
ATOM 808 N N . GLY A 1 106 ? -35.676 10.811 24.093 1.00 85.56 106 GLY A N 1
ATOM 809 C CA . GLY A 1 106 ? -36.820 11.160 24.936 1.00 85.56 106 GLY A CA 1
ATOM 810 C C . GLY A 1 106 ? -38.175 10.694 24.390 1.00 85.56 106 GLY A C 1
ATOM 811 O O . GLY A 1 106 ? -39.163 10.752 25.112 1.00 85.56 106 GLY A O 1
ATOM 812 N N . SER A 1 107 ? -38.246 10.214 23.144 1.00 86.50 107 SER A N 1
ATOM 813 C CA . SER A 1 107 ? -39.471 9.694 22.522 1.00 86.50 107 SER A CA 1
ATOM 814 C C . SER A 1 107 ? -39.178 8.547 21.546 1.00 86.50 107 SER A C 1
ATOM 816 O O . SER A 1 107 ? -38.030 8.313 21.157 1.00 86.50 107 SER A O 1
ATOM 818 N N . ALA A 1 108 ? -40.221 7.808 21.153 1.00 83.12 108 ALA A N 1
ATOM 819 C CA . ALA A 1 108 ? -40.134 6.764 20.125 1.00 83.12 108 ALA A CA 1
ATOM 820 C C . ALA A 1 108 ? -40.221 7.319 18.686 1.00 83.12 108 ALA A C 1
ATOM 822 O O . ALA A 1 108 ? -39.981 6.585 17.721 1.00 83.12 108 ALA A O 1
ATOM 823 N N . ASP A 1 109 ? -40.542 8.606 18.543 1.00 85.19 109 ASP A N 1
ATOM 824 C CA . ASP A 1 109 ? -40.775 9.262 17.260 1.00 85.19 109 ASP A CA 1
ATOM 825 C C . ASP A 1 109 ? -39.479 9.544 16.482 1.00 85.19 109 ASP A C 1
ATOM 827 O O . ASP A 1 109 ? -38.352 9.309 16.939 1.00 85.19 109 ASP A O 1
ATOM 831 N N . GLY A 1 110 ? -39.643 10.017 15.243 1.00 82.88 110 GLY A N 1
ATOM 832 C CA . GLY A 1 110 ? -38.533 10.427 14.388 1.00 82.88 110 GLY A CA 1
ATOM 833 C C . GLY A 1 110 ? -37.715 11.569 14.996 1.00 82.88 110 GLY A C 1
ATOM 834 O O . GLY A 1 110 ? -38.234 12.434 15.695 1.00 82.88 110 GLY A O 1
ATOM 835 N N . THR A 1 111 ? -36.416 11.565 14.717 1.00 87.75 111 THR A N 1
ATOM 836 C CA . THR A 1 111 ? -35.435 12.534 15.225 1.00 87.75 111 THR A CA 1
ATOM 837 C C . THR A 1 111 ? -34.812 13.358 14.111 1.00 87.75 111 THR A C 1
ATOM 839 O O . THR A 1 111 ? -34.947 13.039 12.932 1.00 87.75 111 THR A O 1
ATOM 842 N N . THR A 1 112 ? -34.096 14.419 14.486 1.00 88.31 112 THR A N 1
ATOM 843 C CA . THR A 1 112 ? -33.230 15.150 13.556 1.00 88.31 112 THR A CA 1
ATOM 844 C C . THR A 1 112 ? -32.018 14.302 13.167 1.00 88.31 112 THR A C 1
ATOM 846 O O . THR A 1 112 ? -31.541 13.474 13.951 1.00 88.31 112 THR A O 1
ATOM 849 N N . GLU A 1 113 ? -31.467 14.533 11.975 1.00 87.88 113 GLU A N 1
ATOM 850 C CA . GLU A 1 113 ? -30.272 13.833 11.490 1.00 87.88 113 GLU A CA 1
ATOM 851 C C . GLU A 1 113 ? -29.080 14.019 12.439 1.00 87.88 113 GLU A C 1
ATOM 853 O O . GLU A 1 113 ? -28.330 13.075 12.692 1.00 87.88 113 GLU A O 1
ATOM 858 N N . THR A 1 114 ? -28.955 15.205 13.038 1.00 87.31 114 THR A N 1
ATOM 859 C CA . THR A 1 114 ? -27.915 15.529 14.023 1.00 87.31 114 THR A CA 1
ATOM 860 C C . THR A 1 114 ? -27.988 14.636 15.256 1.00 87.31 114 THR A C 1
ATOM 862 O O . THR A 1 114 ? -27.006 13.973 15.589 1.00 87.31 114 THR A O 1
ATOM 865 N N . LYS A 1 115 ? -29.160 14.565 15.901 1.00 89.31 115 LYS A N 1
ATOM 866 C CA . LYS A 1 115 ? -29.393 13.710 17.071 1.00 89.31 115 LYS A CA 1
ATOM 867 C C . LYS A 1 115 ? -29.220 12.239 16.714 1.00 89.31 115 LYS A C 1
ATOM 869 O O . LYS A 1 115 ? -28.666 11.481 17.502 1.00 89.31 115 LYS A O 1
ATOM 874 N N . PHE A 1 116 ? -29.640 11.831 15.519 1.00 90.06 116 PHE A N 1
ATOM 875 C CA . PHE A 1 116 ? -29.454 10.461 15.058 1.00 90.06 116 PHE A CA 1
ATOM 876 C C . PHE A 1 116 ? -27.967 10.102 14.897 1.00 90.06 116 PHE A C 1
ATOM 878 O O . PHE A 1 116 ? -27.542 9.037 15.344 1.00 90.06 116 PHE A O 1
ATOM 885 N N . CYS A 1 117 ? -27.157 10.976 14.292 1.00 89.12 117 CYS A N 1
ATOM 886 C CA . CYS A 1 117 ? -25.711 10.773 14.194 1.00 89.12 117 CYS A CA 1
ATOM 887 C C . CYS A 1 117 ? -25.058 10.725 15.582 1.00 89.12 117 CYS A C 1
ATOM 889 O O . CYS A 1 117 ? -24.280 9.811 15.851 1.00 89.12 117 CYS A O 1
ATOM 891 N N . GLU A 1 118 ? -25.403 11.651 16.482 1.00 91.5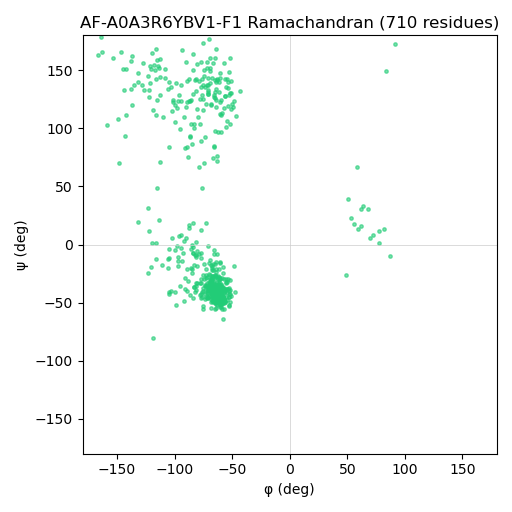0 118 GLU A N 1
ATOM 892 C CA . GLU A 1 118 ? -24.900 11.654 17.862 1.00 91.50 118 GLU A CA 1
ATOM 893 C C . GLU A 1 118 ? -25.269 10.367 18.617 1.00 91.50 118 GLU A C 1
ATOM 895 O O . GLU A 1 118 ? -24.420 9.801 19.309 1.00 91.50 118 GLU A O 1
ATOM 900 N N . LEU A 1 119 ? -26.487 9.850 18.422 1.00 92.38 119 LEU A N 1
ATOM 901 C CA . LEU A 1 119 ? -26.921 8.568 18.975 1.00 92.38 119 LEU A CA 1
ATOM 902 C C . LEU A 1 119 ? -26.049 7.411 18.473 1.00 92.38 119 LEU A C 1
ATOM 904 O O . LEU A 1 119 ? -25.612 6.587 19.272 1.00 92.38 119 LEU A O 1
ATOM 908 N N . VAL A 1 120 ? -25.761 7.348 17.168 1.00 91.69 120 VAL A N 1
ATOM 909 C CA . VAL A 1 120 ? -24.887 6.312 16.583 1.00 91.69 120 VAL A CA 1
ATOM 910 C C . VAL A 1 120 ? -23.491 6.358 17.208 1.00 91.69 120 VAL A C 1
ATOM 912 O O . VAL A 1 120 ? -22.950 5.311 17.579 1.00 91.69 120 VAL A O 1
ATOM 915 N N . VAL A 1 121 ? -22.914 7.555 17.364 1.00 92.81 121 VAL A N 1
ATOM 916 C CA . VAL A 1 121 ? -21.589 7.727 17.979 1.00 92.81 121 VAL A CA 1
ATOM 917 C C . VAL A 1 121 ? -21.610 7.300 19.445 1.00 92.81 121 VAL A C 1
ATOM 919 O O . VAL A 1 121 ? -20.786 6.483 19.857 1.00 92.81 121 VAL A O 1
ATOM 922 N N . ARG A 1 122 ? -22.583 7.785 20.223 1.00 92.38 122 ARG A N 1
ATOM 923 C CA . ARG A 1 122 ? -22.724 7.463 21.649 1.00 92.38 122 ARG A CA 1
ATOM 924 C C . ARG A 1 122 ? -22.952 5.971 21.875 1.00 92.38 122 ARG A C 1
ATOM 926 O O . ARG A 1 122 ? -22.316 5.381 22.745 1.00 92.38 122 ARG A O 1
ATOM 933 N N . SER A 1 123 ? -23.805 5.359 21.058 1.00 91.19 123 SER A N 1
ATOM 934 C CA . SER A 1 123 ? -24.092 3.927 21.107 1.00 91.19 123 SER A CA 1
ATOM 935 C C . SER A 1 123 ? -22.832 3.108 20.817 1.00 91.19 123 SER A C 1
ATOM 937 O O . SER A 1 123 ? -22.513 2.182 21.561 1.00 91.19 123 SER A O 1
ATOM 939 N N . THR A 1 124 ? -22.042 3.506 19.815 1.00 91.88 124 THR A N 1
ATOM 940 C CA . THR A 1 124 ? -20.753 2.870 19.492 1.00 91.88 124 THR A CA 1
ATOM 941 C C . THR A 1 124 ? -19.735 3.029 20.625 1.00 91.88 124 THR A C 1
ATOM 943 O O . THR A 1 124 ? -19.125 2.043 21.037 1.00 91.88 124 THR A O 1
ATOM 946 N N . ALA A 1 125 ? -19.592 4.233 21.184 1.00 93.19 125 ALA A N 1
ATOM 947 C CA . ALA A 1 125 ? -18.687 4.505 22.299 1.00 93.19 125 ALA A CA 1
ATOM 948 C C . ALA A 1 125 ? -19.040 3.690 23.550 1.00 93.19 125 ALA A C 1
ATOM 950 O O . ALA A 1 125 ? -18.150 3.109 24.171 1.00 93.19 125 ALA A O 1
ATOM 951 N N . LYS A 1 126 ? -20.337 3.565 23.869 1.00 90.75 126 LYS A N 1
ATOM 952 C CA . LYS A 1 126 ? -20.821 2.729 24.975 1.00 90.75 126 LYS A CA 1
ATOM 953 C C . LYS A 1 126 ? -20.375 1.270 24.822 1.00 90.75 126 LYS A C 1
ATOM 955 O O . LYS A 1 126 ? -19.943 0.668 25.797 1.00 90.75 126 LYS A O 1
ATOM 960 N N . ARG A 1 127 ? -20.418 0.702 23.609 1.00 91.50 127 ARG A N 1
ATOM 961 C CA . ARG A 1 127 ? -19.982 -0.692 23.366 1.00 91.50 127 ARG A CA 1
ATOM 962 C C . ARG A 1 127 ? -18.471 -0.827 23.467 1.00 91.50 127 ARG A C 1
ATOM 964 O O . ARG A 1 127 ? -17.989 -1.795 24.038 1.00 91.50 127 ARG A O 1
ATOM 971 N N . LEU A 1 128 ? -17.720 0.148 22.962 1.00 91.88 128 LEU A N 1
ATOM 972 C CA . LEU A 1 128 ? -16.264 0.148 23.109 1.00 91.88 128 LEU A CA 1
ATOM 973 C C . LEU A 1 128 ? -15.836 0.187 24.584 1.00 91.88 128 LEU A C 1
ATOM 975 O O . LEU A 1 128 ? -14.905 -0.518 24.954 1.00 91.88 128 LEU A O 1
ATOM 979 N N . GLN A 1 129 ? -16.543 0.935 25.430 1.00 91.25 129 GLN A N 1
ATOM 980 C CA . GLN A 1 129 ? -16.254 0.993 26.865 1.00 91.25 129 GLN A CA 1
ATOM 981 C C . GLN A 1 129 ? -16.724 -0.267 27.608 1.00 91.25 129 GLN A C 1
ATOM 983 O O . GLN A 1 129 ? -15.919 -0.927 28.255 1.00 91.25 129 GLN A O 1
ATOM 988 N N . LEU A 1 130 ? -18.007 -0.632 27.496 1.00 88.00 130 LEU A N 1
ATOM 989 C CA . LEU A 1 130 ? -18.599 -1.716 28.294 1.00 88.00 130 LEU A CA 1
ATOM 990 C C . LEU A 1 130 ? -18.229 -3.112 27.786 1.00 88.00 130 LEU A C 1
ATOM 992 O O . LEU A 1 130 ? -17.953 -4.009 28.575 1.00 88.00 130 LEU A O 1
ATOM 996 N N . THR A 1 131 ? -18.251 -3.316 26.469 1.00 85.44 131 THR A N 1
ATOM 997 C CA . THR A 1 131 ? -18.020 -4.636 25.869 1.00 85.44 131 THR A CA 1
ATOM 998 C C . THR A 1 131 ? -16.537 -4.905 25.658 1.00 85.44 131 THR A C 1
ATOM 1000 O O . THR A 1 131 ? -16.077 -6.023 25.893 1.00 85.44 131 THR A O 1
ATOM 1003 N N . CYS A 1 132 ? -15.803 -3.905 25.165 1.00 85.88 132 CYS A N 1
ATOM 1004 C CA . CYS A 1 132 ? -14.399 -4.075 24.801 1.00 85.88 132 CYS A CA 1
ATOM 1005 C C . CYS A 1 132 ? -13.421 -3.691 25.921 1.00 85.88 132 CYS A C 1
ATOM 1007 O O . CYS A 1 132 ? -12.249 -4.023 25.787 1.00 85.88 132 CYS A O 1
ATOM 1009 N N . GLY A 1 133 ? -13.867 -2.992 26.974 1.00 87.94 133 GLY A N 1
ATOM 1010 C CA . GLY A 1 133 ? -12.992 -2.480 28.039 1.00 87.94 133 GLY A CA 1
ATOM 1011 C C . GLY A 1 133 ? -12.118 -1.293 27.619 1.00 87.94 133 GLY A C 1
ATOM 1012 O O . GLY A 1 133 ? -11.246 -0.873 28.366 1.00 87.94 133 GLY A O 1
ATOM 1013 N N . LEU A 1 134 ? -12.339 -0.729 26.427 1.00 93.62 134 LEU A N 1
ATOM 1014 C CA . LEU A 1 134 ? -11.452 0.276 25.846 1.00 93.62 134 LEU A CA 1
ATOM 1015 C C . LEU A 1 134 ? -11.748 1.672 26.397 1.00 93.62 134 LEU A C 1
ATOM 1017 O O . LEU A 1 134 ? -12.903 2.088 26.532 1.00 93.62 134 LEU A O 1
ATOM 1021 N N . THR A 1 135 ? -10.696 2.455 26.619 1.00 94.00 135 THR A N 1
ATOM 1022 C CA . THR A 1 135 ? -10.832 3.867 26.971 1.00 94.00 135 THR A CA 1
ATOM 1023 C C . THR A 1 135 ? -11.206 4.675 25.734 1.00 94.00 135 THR A C 1
ATOM 1025 O O . THR A 1 135 ? -10.510 4.657 24.719 1.00 94.00 135 THR A O 1
ATOM 1028 N N . VAL A 1 136 ? -12.306 5.424 25.822 1.00 94.31 136 VAL A N 1
ATOM 1029 C CA . VAL A 1 136 ? -12.821 6.240 24.716 1.00 94.31 136 VAL A CA 1
ATOM 1030 C C . VAL A 1 136 ? -12.908 7.698 25.139 1.00 94.31 136 VAL A C 1
ATOM 1032 O O . VAL A 1 136 ? -13.459 8.001 26.198 1.00 94.31 136 VAL A O 1
ATOM 1035 N N . ARG A 1 137 ? -12.419 8.607 24.293 1.00 93.38 137 ARG A N 1
ATOM 1036 C CA . ARG A 1 137 ? -12.682 10.048 24.403 1.00 93.38 137 ARG A CA 1
ATOM 1037 C C . ARG A 1 137 ? -13.346 10.538 23.127 1.00 93.38 137 ARG A C 1
ATOM 1039 O O . ARG A 1 137 ? -12.973 10.130 22.031 1.00 93.38 137 ARG A O 1
ATOM 1046 N N . MET A 1 138 ? -14.336 11.410 23.276 1.00 91.69 138 MET A N 1
ATOM 1047 C CA . MET A 1 138 ? -15.081 11.984 22.159 1.00 91.69 138 MET A CA 1
ATOM 1048 C C . MET A 1 138 ? -15.096 13.497 22.277 1.00 91.69 138 MET A C 1
ATOM 1050 O O . MET A 1 138 ? -15.333 14.030 23.360 1.00 91.69 138 MET A O 1
ATOM 1054 N N . PHE A 1 139 ? -14.891 14.180 21.160 1.00 89.56 139 PHE A N 1
ATOM 1055 C CA . PHE A 1 139 ? -15.050 15.623 21.065 1.00 89.56 139 PHE A CA 1
ATOM 1056 C C . PHE A 1 139 ? -15.596 15.995 19.687 1.00 89.56 139 PHE A C 1
ATOM 1058 O O . PHE A 1 139 ? -15.405 15.280 18.701 1.00 89.56 139 PHE A O 1
ATOM 1065 N N . LYS A 1 140 ? -16.338 17.101 19.628 1.00 84.50 140 LYS A N 1
ATOM 1066 C CA . LYS A 1 140 ? -16.805 17.660 18.357 1.00 84.50 140 LYS A CA 1
ATOM 1067 C C . LYS A 1 140 ? -15.632 18.351 17.672 1.00 84.50 140 LYS A C 1
ATOM 1069 O O . LYS A 1 140 ? -14.884 19.061 18.344 1.00 84.50 140 LYS A O 1
ATOM 1074 N N . ASN A 1 141 ? -15.507 18.143 16.364 1.00 78.31 141 ASN A N 1
ATOM 1075 C CA . ASN A 1 141 ? -14.534 18.854 15.545 1.00 78.31 141 ASN A CA 1
ATOM 1076 C C . ASN A 1 141 ? -14.755 20.367 15.700 1.00 78.31 141 ASN A C 1
ATOM 1078 O O . ASN A 1 141 ? -15.907 20.812 15.758 1.00 78.31 141 ASN A O 1
ATOM 1082 N N . LYS A 1 142 ? -13.688 21.166 15.730 1.00 70.38 142 LYS A N 1
ATOM 1083 C CA . LYS A 1 142 ? -13.767 22.637 15.756 1.00 70.38 142 LYS A CA 1
ATOM 1084 C C . LYS A 1 142 ? -14.581 23.226 14.602 1.00 70.38 142 LYS A C 1
ATOM 1086 O O . LYS A 1 142 ? -15.221 24.255 14.788 1.00 70.38 142 LYS A O 1
ATOM 1091 N N . LEU A 1 143 ? -14.610 22.551 13.452 1.00 61.97 143 LEU A N 1
ATOM 1092 C CA . LEU A 1 143 ? -15.428 22.923 12.288 1.00 61.97 143 LEU A CA 1
ATOM 1093 C C . LEU A 1 143 ? -16.920 22.559 12.434 1.00 61.97 143 LEU A C 1
ATOM 1095 O O . LEU A 1 143 ? -17.729 22.918 11.585 1.00 61.97 143 LEU A O 1
ATOM 1099 N N . GLY A 1 144 ? -17.301 21.829 13.488 1.00 62.88 144 GLY A N 1
ATOM 1100 C CA . GLY A 1 144 ? -18.687 21.439 13.770 1.00 62.88 144 GLY A CA 1
ATOM 1101 C C . GLY A 1 144 ? -19.286 20.400 12.813 1.00 62.88 144 GLY A C 1
ATOM 1102 O O . GLY A 1 144 ? -20.465 20.078 12.929 1.00 62.88 144 GLY A O 1
ATOM 1103 N N . ASP A 1 145 ? -18.500 19.851 11.887 1.00 70.88 145 ASP A N 1
ATOM 1104 C CA . ASP A 1 145 ? -18.943 18.959 10.806 1.00 70.88 145 ASP A CA 1
ATOM 1105 C C . ASP A 1 145 ? -18.750 17.458 11.104 1.00 70.88 145 ASP A C 1
ATOM 1107 O O . ASP A 1 145 ? -19.138 16.589 10.314 1.00 70.88 145 ASP A O 1
ATOM 1111 N N . GLY A 1 146 ? -18.184 17.133 12.267 1.00 82.81 146 GLY A N 1
ATOM 1112 C CA . GLY A 1 146 ? -17.907 15.762 12.669 1.00 82.81 146 GLY A CA 1
ATOM 1113 C C . GLY A 1 146 ? -17.638 15.591 14.158 1.00 82.81 146 GLY A C 1
ATOM 1114 O O . GLY A 1 146 ? -17.407 16.551 14.895 1.00 82.81 146 GLY A O 1
ATOM 1115 N N . ILE A 1 147 ? -17.675 14.337 14.605 1.00 89.75 147 ILE A N 1
ATOM 1116 C CA . ILE A 1 147 ? -17.292 13.931 15.960 1.00 89.75 147 ILE A CA 1
ATOM 1117 C C . ILE A 1 147 ? -16.073 13.028 15.845 1.00 89.75 147 ILE A C 1
ATOM 1119 O O . ILE A 1 147 ? -16.113 12.003 15.158 1.00 89.75 147 ILE A O 1
ATOM 1123 N N . ILE A 1 148 ? -14.997 13.397 16.531 1.00 90.56 148 ILE A N 1
ATOM 1124 C CA . ILE A 1 148 ? -13.789 12.586 16.609 1.00 90.56 148 ILE A CA 1
ATOM 1125 C C . ILE A 1 148 ? -13.850 11.766 17.886 1.00 90.56 148 ILE A C 1
ATOM 1127 O O . ILE A 1 148 ? -14.085 12.279 18.980 1.00 90.56 148 ILE A O 1
ATOM 1131 N N . MET A 1 149 ? -13.642 10.466 17.720 1.00 93.44 149 MET A N 1
ATOM 1132 C CA . MET A 1 149 ? -13.576 9.499 18.800 1.00 93.44 149 MET A CA 1
ATOM 1133 C C . MET A 1 149 ? -12.196 8.847 18.802 1.00 93.44 149 MET A C 1
ATOM 1135 O O . MET A 1 149 ? -11.828 8.144 17.850 1.00 93.44 149 MET A O 1
ATOM 1139 N N . THR A 1 150 ? -11.440 9.077 19.871 1.00 93.44 150 THR A N 1
ATOM 1140 C CA . THR A 1 150 ? -10.161 8.416 20.129 1.00 93.44 150 THR A CA 1
ATOM 1141 C C . THR A 1 150 ? -10.389 7.209 21.026 1.00 93.44 150 THR A C 1
ATOM 1143 O O . THR A 1 150 ? -11.193 7.247 21.959 1.00 93.44 150 THR A O 1
ATOM 1146 N N . VAL A 1 151 ? -9.715 6.110 20.695 1.00 93.62 151 VAL A N 1
ATOM 1147 C CA . VAL A 1 151 ? -9.857 4.817 21.368 1.00 93.62 151 VAL A CA 1
ATOM 1148 C C . VAL A 1 151 ? -8.471 4.359 21.790 1.00 93.62 151 VAL A C 1
ATOM 1150 O O . VAL A 1 151 ? -7.534 4.420 20.993 1.00 93.62 151 VAL A O 1
ATOM 1153 N N . ARG A 1 152 ? -8.341 3.914 23.037 1.00 92.94 152 ARG A N 1
ATOM 1154 C CA . ARG A 1 152 ? -7.101 3.414 23.623 1.00 92.94 152 ARG A CA 1
ATOM 1155 C C . ARG A 1 152 ? -7.371 2.084 24.323 1.00 92.94 152 ARG A C 1
ATOM 1157 O O . ARG A 1 152 ? -8.405 1.921 24.961 1.00 92.94 152 ARG A O 1
ATOM 1164 N N . ALA A 1 153 ? -6.439 1.150 24.177 1.00 92.94 153 ALA A N 1
ATOM 1165 C CA . ALA A 1 153 ? -6.417 -0.106 24.917 1.00 92.94 153 ALA A CA 1
ATOM 1166 C C . ALA A 1 153 ? -5.332 -0.048 25.996 1.00 92.94 153 ALA A C 1
ATOM 1168 O O . ALA A 1 153 ? -4.229 0.461 25.739 1.00 92.94 153 ALA A O 1
ATOM 1169 N N . ASP A 1 154 ? -5.632 -0.587 27.173 1.00 91.06 154 ASP A N 1
ATOM 1170 C CA . ASP A 1 154 ? -4.649 -0.737 28.239 1.00 91.06 154 ASP A CA 1
ATOM 1171 C C . ASP A 1 154 ? -3.833 -2.023 28.050 1.00 91.06 154 ASP A C 1
ATOM 1173 O O . ASP A 1 154 ? -4.189 -2.909 27.271 1.00 91.06 154 ASP A O 1
ATOM 1177 N N . GLU A 1 155 ? -2.689 -2.143 28.733 1.00 88.31 155 GLU A N 1
ATOM 1178 C CA . GLU A 1 155 ? -1.822 -3.322 28.557 1.00 88.31 155 GLU A CA 1
ATOM 1179 C C . GLU A 1 155 ? -2.505 -4.636 28.944 1.00 88.31 155 GLU A C 1
ATOM 1181 O O . GLU A 1 155 ? -2.210 -5.663 28.336 1.00 88.31 155 GLU A O 1
ATOM 1186 N N . GLY A 1 156 ? -3.430 -4.598 29.909 1.00 90.00 156 GLY A N 1
ATOM 1187 C CA . GLY A 1 156 ? -4.227 -5.759 30.298 1.00 90.00 156 GLY A CA 1
ATOM 1188 C C . GLY A 1 156 ? -5.129 -6.246 29.164 1.00 90.00 156 GLY A C 1
ATOM 1189 O O . GLY A 1 156 ? -5.091 -7.427 28.823 1.00 90.00 156 GLY A O 1
ATOM 1190 N N . ASP A 1 157 ? -5.871 -5.339 28.524 1.00 91.81 157 ASP A N 1
ATOM 1191 C CA . ASP A 1 157 ? -6.761 -5.679 27.404 1.00 91.81 157 ASP A CA 1
ATOM 1192 C C . ASP A 1 157 ? -5.974 -6.250 26.222 1.00 91.81 157 ASP A C 1
ATOM 1194 O O . ASP A 1 157 ? -6.370 -7.243 25.606 1.00 91.81 157 ASP A O 1
ATOM 1198 N N . LEU A 1 158 ? -4.819 -5.642 25.937 1.00 92.75 158 LEU A N 1
ATOM 1199 C CA . LEU A 1 158 ? -3.906 -6.090 24.891 1.00 92.75 158 LEU A CA 1
ATOM 1200 C C . LEU A 1 158 ? -3.351 -7.486 25.185 1.00 92.75 158 LEU A C 1
ATOM 1202 O O . LEU A 1 158 ? -3.313 -8.317 24.283 1.00 92.75 158 LEU A O 1
ATOM 1206 N N . ALA A 1 159 ? -2.956 -7.765 26.430 1.00 92.00 159 ALA A N 1
ATOM 1207 C CA . ALA A 1 159 ? -2.464 -9.077 26.846 1.00 92.00 159 ALA A CA 1
ATOM 1208 C C . ALA A 1 159 ? -3.537 -10.168 26.723 1.00 92.00 159 ALA A C 1
ATOM 1210 O O . ALA A 1 159 ? -3.256 -11.248 26.202 1.00 92.00 159 ALA A O 1
ATOM 1211 N N . ILE A 1 160 ? -4.774 -9.874 27.132 1.00 92.31 160 ILE A N 1
ATOM 1212 C CA . ILE A 1 160 ? -5.905 -10.804 27.010 1.00 92.31 160 ILE A CA 1
ATOM 1213 C C . ILE A 1 160 ? -6.181 -11.119 25.537 1.00 92.31 160 ILE A C 1
ATOM 1215 O O . ILE A 1 160 ? -6.345 -12.283 25.162 1.00 92.31 160 ILE A O 1
ATOM 1219 N N . GLU A 1 161 ? -6.217 -10.098 24.679 1.00 90.81 161 GLU A N 1
ATOM 1220 C CA . GLU A 1 161 ? -6.448 -10.307 23.252 1.00 90.81 161 GLU A CA 1
ATOM 1221 C C . GLU A 1 161 ? -5.276 -11.027 22.577 1.00 90.81 161 GLU A C 1
ATOM 1223 O O . GLU A 1 161 ? -5.496 -11.897 21.729 1.00 90.81 161 GLU A O 1
ATOM 1228 N N . ALA A 1 162 ? -4.041 -10.712 22.970 1.00 90.94 162 ALA A N 1
ATOM 1229 C CA . ALA A 1 162 ? -2.846 -11.377 22.473 1.00 90.94 162 ALA A CA 1
ATOM 1230 C C . ALA A 1 162 ? -2.865 -12.872 22.808 1.00 90.94 162 ALA A C 1
ATOM 1232 O O . ALA A 1 162 ? -2.600 -13.701 21.943 1.00 90.94 162 ALA A O 1
ATOM 1233 N N . GLU A 1 163 ? -3.249 -13.245 24.028 1.00 91.50 163 GLU A N 1
ATOM 1234 C CA . GLU A 1 163 ? -3.373 -14.652 24.404 1.00 91.50 163 GLU A CA 1
ATOM 1235 C C . GLU A 1 163 ? -4.525 -15.335 23.654 1.00 91.50 163 GLU A C 1
ATOM 1237 O O . GLU A 1 163 ? -4.347 -16.423 23.108 1.00 91.50 163 GLU A O 1
ATOM 1242 N N . ARG A 1 164 ? -5.687 -14.683 23.529 1.00 88.62 164 ARG A N 1
ATOM 1243 C CA . ARG A 1 164 ? -6.836 -15.227 22.786 1.00 88.62 164 ARG A CA 1
ATOM 1244 C C . ARG A 1 164 ? -6.505 -15.523 21.326 1.00 88.62 164 ARG A C 1
ATOM 1246 O O . ARG A 1 164 ? -6.904 -16.556 20.799 1.00 88.62 164 ARG A O 1
ATOM 1253 N N . THR A 1 165 ? -5.815 -14.596 20.672 1.00 85.69 165 THR A N 1
ATOM 1254 C CA . THR A 1 165 ? -5.452 -14.692 19.252 1.00 85.69 165 THR A CA 1
ATOM 1255 C C . THR A 1 165 ? -4.168 -15.486 19.020 1.00 85.69 165 THR A C 1
ATOM 1257 O O . THR A 1 165 ? -3.765 -15.648 17.874 1.00 85.69 165 THR A O 1
ATOM 1260 N N . GLN A 1 166 ? -3.529 -15.988 20.089 1.00 87.94 166 GLN A N 1
ATOM 1261 C CA . GLN A 1 166 ? -2.193 -16.592 20.043 1.00 87.94 166 GLN A CA 1
ATOM 1262 C C . GLN A 1 166 ? -1.175 -15.679 19.332 1.00 87.94 166 GLN A C 1
ATOM 1264 O O . GLN A 1 166 ? -0.311 -16.140 18.585 1.00 87.94 166 GLN A O 1
ATOM 1269 N N . TYR A 1 167 ? -1.278 -14.369 19.581 1.00 88.12 167 TYR A N 1
ATOM 1270 C CA . TYR A 1 167 ? -0.421 -13.347 18.995 1.00 88.12 167 TYR A CA 1
ATOM 1271 C C . TYR A 1 167 ? 1.040 -13.642 19.293 1.00 88.12 167 TYR A C 1
ATOM 1273 O O . TYR A 1 167 ? 1.418 -13.843 20.448 1.00 88.12 167 TYR A O 1
ATOM 1281 N N . ARG A 1 168 ? 1.877 -13.662 18.261 1.00 87.56 168 ARG A N 1
ATOM 1282 C CA . ARG A 1 168 ? 3.284 -14.007 18.422 1.00 87.56 168 ARG A CA 1
ATOM 1283 C C . ARG A 1 168 ? 4.079 -12.765 18.789 1.00 87.56 168 ARG A C 1
ATOM 1285 O O . ARG A 1 168 ? 4.076 -11.780 18.057 1.00 87.56 168 ARG A O 1
ATOM 1292 N N . LEU A 1 169 ? 4.779 -12.826 19.915 1.00 89.12 169 LEU A N 1
ATOM 1293 C CA . LEU A 1 169 ? 5.686 -11.774 20.354 1.00 89.12 169 LEU A CA 1
ATOM 1294 C C . LEU A 1 169 ? 7.129 -12.222 20.226 1.00 89.12 169 LEU A C 1
ATOM 1296 O O . LEU A 1 169 ? 7.467 -13.402 20.343 1.00 89.12 169 LEU A O 1
ATOM 1300 N N . GLN A 1 170 ? 7.987 -11.234 20.015 1.00 87.06 170 GLN A N 1
ATOM 1301 C CA . GLN A 1 170 ? 9.410 -11.452 19.921 1.00 87.06 170 GLN A CA 1
ATOM 1302 C C . GLN A 1 170 ? 10.005 -11.813 21.294 1.00 87.06 170 GLN A C 1
ATOM 1304 O O . GLN A 1 170 ? 9.781 -11.121 22.291 1.00 87.06 170 GLN A O 1
ATOM 1309 N N . THR A 1 171 ? 10.801 -12.880 21.348 1.00 86.06 171 THR A N 1
ATOM 1310 C CA . THR A 1 171 ? 11.531 -13.273 22.566 1.00 86.06 171 THR A CA 1
ATOM 1311 C C . THR A 1 171 ? 12.762 -12.397 22.810 1.00 86.06 171 THR A C 1
ATOM 1313 O O . THR A 1 171 ? 13.298 -11.754 21.907 1.00 86.06 171 THR A O 1
ATOM 1316 N N . SER A 1 172 ? 13.215 -12.331 24.056 1.00 79.88 172 SER A N 1
ATOM 1317 C CA . SER A 1 172 ? 14.423 -11.621 24.469 1.00 79.88 172 SER A CA 1
ATOM 1318 C C . SER A 1 172 ? 15.642 -12.550 24.391 1.00 79.88 172 SER A C 1
ATOM 1320 O O . SER A 1 172 ? 15.689 -13.556 25.088 1.00 79.88 172 SER A O 1
ATOM 1322 N N . ASN A 1 173 ? 16.670 -12.170 23.628 1.00 65.19 173 ASN A N 1
ATOM 1323 C CA . ASN A 1 173 ? 18.018 -12.771 23.630 1.00 65.19 173 ASN A CA 1
ATOM 1324 C C . ASN A 1 173 ? 18.943 -12.143 24.679 1.00 65.19 173 ASN A C 1
ATOM 1326 O O . ASN A 1 173 ? 20.166 -12.251 24.551 1.00 65.19 173 ASN A O 1
ATOM 1330 N N . LYS A 1 174 ? 18.421 -11.419 25.683 1.00 56.94 174 LYS A N 1
ATOM 1331 C CA . LYS A 1 174 ? 19.278 -11.037 26.814 1.00 56.94 174 LYS A CA 1
ATOM 1332 C C . LYS A 1 174 ? 19.967 -12.316 27.304 1.00 56.94 174 LYS A C 1
ATOM 1334 O O . LYS A 1 174 ? 19.263 -13.317 27.470 1.00 56.94 174 LYS A O 1
ATOM 1339 N N . PRO A 1 175 ? 21.302 -12.309 27.495 1.00 48.34 175 PRO A N 1
ATOM 1340 C CA . PRO A 1 175 ? 21.972 -13.466 28.056 1.00 48.34 175 PRO A CA 1
ATOM 1341 C C . PRO A 1 175 ? 21.221 -13.843 29.326 1.00 48.34 175 PRO A C 1
ATOM 1343 O O . PRO A 1 175 ? 20.750 -12.967 30.064 1.00 48.34 175 PRO A O 1
ATOM 1346 N N . PHE A 1 176 ? 21.065 -15.146 29.540 1.00 47.59 176 PHE A N 1
ATOM 1347 C CA . PHE A 1 176 ? 20.332 -15.704 30.674 1.00 47.59 176 PHE A CA 1
ATOM 1348 C C . PHE A 1 176 ? 20.742 -15.073 32.027 1.00 47.59 176 PHE A C 1
ATOM 1350 O O . PHE A 1 176 ? 19.960 -15.126 32.973 1.00 47.59 176 PHE A O 1
ATOM 1357 N N . ASP A 1 177 ? 21.904 -14.414 32.091 1.00 42.38 177 ASP A N 1
ATOM 1358 C CA . ASP A 1 177 ? 22.491 -13.639 33.187 1.00 42.38 177 ASP A CA 1
ATOM 1359 C C . ASP A 1 177 ? 21.582 -12.618 33.879 1.00 42.38 177 ASP A C 1
ATOM 1361 O O . ASP A 1 177 ? 21.638 -12.530 35.098 1.00 42.38 177 ASP A O 1
ATOM 1365 N N . ALA A 1 178 ? 20.739 -11.843 33.185 1.00 48.53 178 ALA A N 1
ATOM 1366 C CA . ALA A 1 178 ? 19.928 -10.813 33.865 1.00 48.53 178 ALA A CA 1
ATOM 1367 C C . ALA A 1 178 ? 18.714 -11.403 34.611 1.00 48.53 178 ALA A C 1
ATOM 1369 O O . ALA A 1 178 ? 18.267 -10.870 35.623 1.00 48.53 178 ALA A O 1
ATOM 1370 N N . VAL A 1 179 ? 18.183 -12.523 34.116 1.00 50.00 179 VAL A N 1
ATOM 1371 C CA . VAL A 1 179 ? 17.147 -13.306 34.811 1.00 50.00 179 VAL A CA 1
ATOM 1372 C C . VAL A 1 179 ? 17.802 -14.188 35.880 1.00 50.00 179 VAL A C 1
ATOM 1374 O O . VAL A 1 179 ? 17.240 -14.390 36.957 1.00 50.00 179 VAL A O 1
ATOM 1377 N N . HIS A 1 180 ? 19.030 -14.653 35.624 1.00 53.84 180 HIS A N 1
ATOM 1378 C CA . HIS A 1 180 ? 19.851 -15.324 36.621 1.00 53.84 180 HIS A CA 1
ATOM 1379 C C . HIS A 1 180 ? 20.294 -14.394 37.738 1.00 53.84 180 HIS A C 1
ATOM 1381 O O . HIS A 1 180 ? 20.350 -14.872 38.849 1.00 53.84 180 HIS A O 1
ATOM 1387 N N . SER A 1 181 ? 20.572 -13.108 37.530 1.00 56.50 181 SER A N 1
ATOM 1388 C CA . SER A 1 181 ? 21.055 -12.227 38.601 1.00 56.50 181 SER A CA 1
ATOM 1389 C C . SER A 1 181 ? 20.000 -12.028 39.685 1.00 56.50 181 SER A C 1
ATOM 1391 O O . SER A 1 181 ? 20.324 -12.122 40.863 1.00 56.50 181 SER A O 1
ATOM 1393 N N . ALA A 1 182 ? 18.728 -11.873 39.307 1.00 60.09 182 ALA A N 1
ATOM 1394 C CA . ALA A 1 182 ? 17.614 -11.864 40.252 1.00 60.09 182 ALA A CA 1
ATOM 1395 C C . ALA A 1 182 ? 17.469 -13.218 40.967 1.00 60.09 182 ALA A C 1
ATOM 1397 O O . ALA A 1 182 ? 17.337 -13.265 42.185 1.00 60.09 182 ALA A O 1
ATOM 1398 N N . LYS A 1 183 ? 17.575 -14.332 40.230 1.00 57.97 183 LYS A N 1
ATOM 1399 C CA . LYS A 1 183 ? 17.525 -15.685 40.805 1.00 57.97 183 LYS A CA 1
ATOM 1400 C C . LYS A 1 183 ? 18.728 -15.990 41.710 1.00 57.97 183 LYS A C 1
ATOM 1402 O O . LYS A 1 183 ? 18.573 -16.640 42.732 1.00 57.97 183 LYS A O 1
ATOM 1407 N N . LEU A 1 184 ? 19.908 -15.487 41.365 1.00 64.25 184 LEU A N 1
ATOM 1408 C CA . LEU A 1 184 ? 21.156 -15.574 42.117 1.00 64.25 184 LEU A CA 1
ATOM 1409 C C . LEU A 1 184 ? 21.066 -14.716 43.373 1.00 64.25 184 LEU A C 1
ATOM 1411 O O . LEU A 1 184 ? 21.520 -15.173 44.407 1.00 64.25 184 LEU A O 1
ATOM 1415 N N . GLN A 1 185 ? 20.433 -13.540 43.317 1.00 71.81 185 GLN A N 1
ATOM 1416 C CA . GLN A 1 185 ? 20.127 -12.733 44.502 1.00 71.81 185 GLN A CA 1
ATOM 1417 C C . GLN A 1 185 ? 19.127 -13.439 45.426 1.00 71.81 185 GLN A C 1
ATOM 1419 O O . GLN A 1 185 ? 19.279 -13.376 46.643 1.00 71.81 185 GLN A O 1
ATOM 1424 N N . THR A 1 186 ? 18.127 -14.138 44.880 1.00 76.06 186 THR A N 1
ATOM 1425 C CA . THR A 1 186 ? 17.215 -14.973 45.677 1.00 76.06 186 THR A CA 1
ATOM 1426 C C . THR A 1 186 ? 17.962 -16.129 46.341 1.00 76.06 186 THR A C 1
ATOM 1428 O O . THR A 1 186 ? 17.870 -16.288 47.552 1.00 76.06 186 THR A O 1
ATOM 1431 N N . ILE A 1 187 ? 18.779 -16.870 45.589 1.00 69.56 187 ILE A N 1
ATOM 1432 C CA . ILE A 1 187 ? 19.597 -17.970 46.125 1.00 69.56 187 ILE A CA 1
ATOM 1433 C C . ILE A 1 187 ? 20.628 -17.443 47.137 1.00 69.56 187 ILE A C 1
ATOM 1435 O O . ILE A 1 187 ? 20.880 -18.083 48.148 1.00 69.56 187 ILE A O 1
ATOM 1439 N N . GLU A 1 188 ? 21.208 -16.263 46.919 1.00 77.00 188 GLU A N 1
ATOM 1440 C CA . GLU A 1 188 ? 22.151 -15.628 47.850 1.00 77.00 188 GLU A CA 1
ATOM 1441 C C . GLU A 1 188 ? 21.471 -15.214 49.159 1.00 77.00 188 GLU A C 1
ATOM 1443 O O . GLU A 1 188 ? 22.087 -15.312 50.219 1.00 77.00 188 GLU A O 1
ATOM 1448 N N . ARG A 1 189 ? 20.189 -14.825 49.112 1.00 81.62 189 ARG A N 1
ATOM 1449 C CA . ARG A 1 189 ? 19.372 -14.610 50.315 1.00 81.62 189 ARG A CA 1
ATOM 1450 C C . ARG A 1 189 ? 19.019 -15.914 51.029 1.00 81.62 189 ARG A C 1
ATOM 1452 O O . ARG A 1 189 ? 19.019 -15.925 52.253 1.00 81.62 189 ARG A O 1
ATOM 1459 N N . GLU A 1 190 ? 18.718 -16.981 50.294 1.00 83.06 190 GLU A N 1
ATOM 1460 C CA . GLU A 1 190 ? 18.316 -18.277 50.864 1.00 83.06 190 GLU A CA 1
ATOM 1461 C C . GLU A 1 190 ? 19.494 -19.060 51.459 1.00 83.06 190 GLU A C 1
ATOM 1463 O O . GLU A 1 190 ? 19.365 -19.678 52.511 1.00 83.06 190 GLU A O 1
ATOM 1468 N N . VAL A 1 191 ? 20.649 -19.027 50.795 1.00 80.69 191 VAL A N 1
ATOM 1469 C CA . VAL A 1 191 ? 21.839 -19.820 51.142 1.00 80.69 191 VAL A CA 1
ATOM 1470 C C . VAL A 1 191 ? 22.841 -19.005 51.974 1.00 80.69 191 VAL A C 1
ATOM 1472 O O . VAL A 1 191 ? 23.682 -19.568 52.670 1.00 80.69 191 VAL A O 1
ATOM 1475 N N . GLY A 1 192 ? 22.735 -17.673 51.953 1.00 85.31 192 GLY A N 1
ATOM 1476 C CA . GLY A 1 192 ? 23.627 -16.754 52.656 1.00 85.31 192 GLY A CA 1
ATOM 1477 C C . GLY A 1 192 ? 24.914 -16.447 51.880 1.00 85.31 192 GLY A C 1
ATOM 1478 O O . GLY A 1 192 ? 25.451 -17.275 51.140 1.00 85.31 192 GLY A O 1
ATOM 1479 N N . ALA A 1 193 ? 25.447 -15.235 52.071 1.00 78.69 193 ALA A N 1
ATOM 1480 C CA . ALA A 1 193 ? 26.582 -14.713 51.299 1.00 78.69 193 ALA A CA 1
ATOM 1481 C C . ALA A 1 193 ? 27.858 -15.573 51.412 1.00 78.69 193 ALA A C 1
ATOM 1483 O O . ALA A 1 193 ? 28.592 -15.728 50.433 1.00 78.69 193 ALA A O 1
ATOM 1484 N N . ALA A 1 194 ? 28.111 -16.173 52.581 1.00 82.00 194 ALA A N 1
ATOM 1485 C CA . ALA A 1 194 ? 29.283 -17.018 52.814 1.00 82.00 194 ALA A CA 1
ATOM 1486 C C . ALA A 1 194 ? 29.220 -18.330 52.012 1.00 82.00 194 ALA A C 1
ATOM 1488 O O . ALA A 1 194 ? 30.148 -18.640 51.267 1.00 82.00 194 ALA A O 1
ATOM 1489 N N . ALA A 1 195 ? 28.101 -19.056 52.079 1.00 81.50 195 ALA A N 1
ATOM 1490 C CA . ALA A 1 195 ? 27.926 -20.314 51.353 1.00 81.50 195 ALA A CA 1
ATOM 1491 C C . ALA A 1 195 ? 27.746 -20.101 49.838 1.00 81.50 195 ALA A C 1
ATOM 1493 O O . ALA A 1 195 ? 28.186 -20.930 49.038 1.00 81.50 195 ALA A O 1
ATOM 1494 N N . MET A 1 196 ? 27.189 -18.959 49.417 1.00 79.06 196 MET A N 1
ATOM 1495 C CA . MET A 1 196 ? 27.194 -18.544 48.011 1.00 79.06 196 MET A CA 1
ATOM 1496 C C . MET A 1 196 ? 28.624 -18.295 47.506 1.00 79.06 196 MET A C 1
ATOM 1498 O O . MET A 1 196 ? 28.967 -18.693 46.392 1.00 79.06 196 MET A O 1
ATOM 1502 N N . THR A 1 197 ? 29.478 -17.668 48.318 1.00 81.00 197 THR A N 1
ATOM 1503 C CA . THR A 1 197 ? 30.888 -17.430 47.971 1.00 81.00 197 THR A CA 1
ATOM 1504 C C . THR A 1 197 ? 31.668 -18.740 47.878 1.00 81.00 197 THR A C 1
ATOM 1506 O O . THR A 1 197 ? 32.385 -18.945 46.900 1.00 81.00 197 THR A O 1
ATOM 1509 N N . ASP A 1 198 ? 31.459 -19.657 48.820 1.00 80.81 198 ASP A N 1
ATOM 1510 C CA . ASP A 1 198 ? 32.101 -20.976 48.829 1.00 80.81 198 ASP A CA 1
ATOM 1511 C C . ASP A 1 198 ? 31.649 -21.839 47.635 1.00 80.81 198 ASP A C 1
ATOM 1513 O O . ASP A 1 198 ? 32.458 -22.423 46.915 1.00 80.81 198 ASP A O 1
ATOM 1517 N N . SER A 1 199 ? 30.355 -21.798 47.299 1.00 77.12 199 SER A N 1
ATOM 1518 C CA . SER A 1 199 ? 29.808 -22.448 46.099 1.00 77.12 199 SER A CA 1
ATOM 1519 C C . SER A 1 199 ? 30.384 -21.863 44.804 1.00 77.12 199 SER A C 1
ATOM 1521 O O . SER A 1 199 ? 30.750 -22.609 43.890 1.00 77.12 199 SER A O 1
ATOM 1523 N N . LYS A 1 200 ? 30.520 -20.529 44.714 1.00 71.94 200 LYS A N 1
ATOM 1524 C CA . LYS A 1 200 ? 31.176 -19.848 43.582 1.00 71.94 200 LYS A CA 1
ATOM 1525 C C . LYS A 1 200 ? 32.638 -20.283 43.461 1.00 71.94 200 LYS A C 1
ATOM 1527 O O . LYS A 1 200 ? 33.091 -20.578 42.353 1.00 71.94 200 LYS A O 1
ATOM 1532 N N . GLN A 1 201 ? 33.368 -20.371 44.572 1.00 76.31 201 GLN A N 1
ATOM 1533 C CA . GLN A 1 201 ? 34.758 -20.832 44.593 1.00 76.31 201 GLN A CA 1
ATOM 1534 C C . GLN A 1 201 ? 34.873 -22.303 44.175 1.00 76.31 201 GLN A C 1
ATOM 1536 O O . GLN A 1 201 ? 35.690 -22.627 43.311 1.00 76.31 201 GLN A O 1
ATOM 1541 N N . HIS A 1 202 ? 33.998 -23.175 44.679 1.00 74.38 202 HIS A N 1
ATOM 1542 C CA . HIS A 1 202 ? 33.947 -24.588 44.311 1.00 74.38 202 HIS A CA 1
ATOM 1543 C C . HIS A 1 202 ? 33.693 -24.789 42.810 1.00 74.38 202 HIS A C 1
ATOM 1545 O O . HIS A 1 202 ? 34.408 -25.541 42.143 1.00 74.38 202 HIS A O 1
ATOM 1551 N N . LEU A 1 203 ? 32.712 -24.078 42.244 1.00 65.00 203 LEU A N 1
ATOM 1552 C CA . LEU A 1 203 ? 32.403 -24.127 40.813 1.00 65.00 203 LEU A CA 1
ATOM 1553 C C . LEU A 1 203 ? 33.550 -23.574 39.962 1.00 65.00 203 LEU A C 1
ATOM 1555 O O . LEU A 1 203 ? 33.895 -24.163 38.938 1.00 65.00 203 LEU A O 1
ATOM 1559 N N . THR A 1 204 ? 34.188 -22.486 40.401 1.00 64.50 204 THR A N 1
ATOM 1560 C CA . THR A 1 204 ? 35.349 -21.905 39.709 1.00 64.50 204 THR A CA 1
ATOM 1561 C C . THR A 1 204 ? 36.519 -22.887 39.694 1.00 64.50 204 THR A C 1
ATOM 1563 O O . THR A 1 204 ? 37.132 -23.101 38.648 1.00 64.50 204 THR A O 1
ATOM 1566 N N . HIS A 1 205 ? 36.763 -23.571 40.812 1.00 71.06 205 HIS A N 1
ATOM 1567 C CA . HIS A 1 205 ? 37.777 -24.613 40.924 1.00 71.06 205 HIS A CA 1
ATOM 1568 C C . HIS A 1 205 ? 37.450 -25.840 40.047 1.00 71.06 205 HIS A C 1
ATOM 1570 O O . HIS A 1 205 ? 38.335 -26.383 39.382 1.00 71.06 205 HIS A O 1
ATOM 1576 N N . GLN A 1 206 ? 36.176 -26.245 39.944 1.00 65.06 206 GLN A N 1
ATOM 1577 C CA . GLN A 1 206 ? 35.753 -27.298 39.011 1.00 65.06 206 GLN A CA 1
ATOM 1578 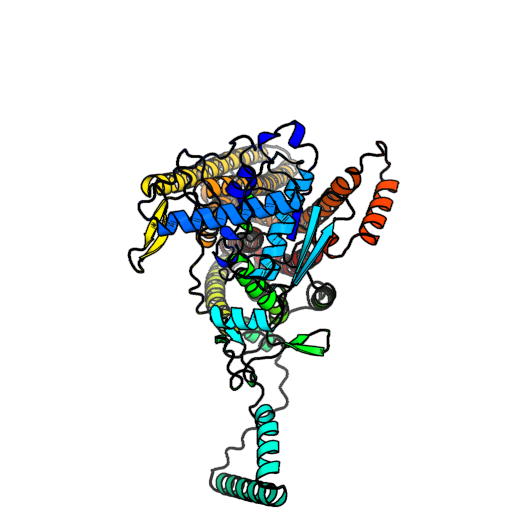C C . GLN A 1 206 ? 35.931 -26.895 37.539 1.00 65.06 206 GLN A C 1
ATOM 1580 O O . GLN A 1 206 ? 36.381 -27.708 36.729 1.00 65.06 206 GLN A O 1
ATOM 1585 N N . VAL A 1 207 ? 35.610 -25.650 37.176 1.00 56.34 207 VAL A N 1
ATOM 1586 C CA . VAL A 1 207 ? 35.797 -25.123 35.814 1.00 56.34 207 VAL A CA 1
ATOM 1587 C C . VAL A 1 207 ? 37.282 -25.037 35.462 1.00 56.34 207 VAL A C 1
ATOM 1589 O O . VAL A 1 207 ? 37.664 -25.404 34.351 1.00 56.34 207 VAL A O 1
ATOM 1592 N N . GLN A 1 208 ? 38.132 -24.622 36.404 1.00 60.72 208 GLN A N 1
ATOM 1593 C CA . GLN A 1 208 ? 39.587 -24.597 36.235 1.00 60.72 208 GLN A CA 1
ATOM 1594 C C . GLN A 1 208 ? 40.170 -26.008 36.078 1.00 60.72 208 GLN A C 1
ATOM 1596 O O . GLN A 1 208 ? 40.934 -26.237 35.142 1.00 60.72 208 GLN A O 1
ATOM 1601 N N . ARG A 1 209 ? 39.735 -26.988 36.886 1.00 62.22 209 ARG A N 1
ATOM 1602 C CA . ARG A 1 209 ? 40.107 -28.406 36.705 1.00 62.22 209 ARG A CA 1
ATOM 1603 C C . ARG A 1 209 ? 39.657 -28.966 35.352 1.00 62.22 209 ARG A C 1
ATOM 1605 O O . ARG A 1 209 ? 40.415 -29.672 34.695 1.00 62.22 209 ARG A O 1
ATOM 1612 N N . ARG A 1 210 ? 38.446 -28.625 34.894 1.00 53.28 210 ARG A N 1
ATOM 1613 C CA . ARG A 1 210 ? 37.942 -29.026 33.566 1.00 53.28 210 ARG A CA 1
ATOM 1614 C C . ARG A 1 210 ? 38.681 -28.337 32.412 1.00 53.28 210 ARG A C 1
ATOM 1616 O O . ARG A 1 210 ? 38.799 -28.934 31.347 1.00 53.28 210 ARG A O 1
ATOM 1623 N N . ARG A 1 211 ? 39.188 -27.113 32.610 1.00 47.34 211 ARG A N 1
ATOM 1624 C CA . ARG A 1 211 ? 40.051 -26.401 31.648 1.00 47.34 211 ARG A CA 1
ATOM 1625 C C . ARG A 1 211 ? 41.465 -26.982 31.584 1.00 47.34 211 ARG A C 1
ATOM 1627 O O . ARG A 1 211 ? 42.009 -27.042 30.492 1.00 47.34 211 ARG A O 1
ATOM 1634 N N . ALA A 1 212 ? 42.018 -27.449 32.704 1.00 54.72 212 ALA A N 1
ATOM 1635 C CA . ALA A 1 212 ? 43.335 -28.091 32.750 1.00 54.72 212 ALA A CA 1
ATOM 1636 C C . ALA A 1 212 ? 43.375 -29.452 32.022 1.00 54.72 212 ALA A C 1
ATOM 1638 O O . ALA A 1 212 ? 44.413 -29.826 31.490 1.00 54.72 212 ALA A O 1
ATOM 1639 N N . ASN A 1 213 ? 42.238 -30.158 31.940 1.00 51.16 213 ASN A N 1
ATOM 1640 C CA . ASN A 1 213 ? 42.110 -31.459 31.265 1.00 51.16 213 ASN A CA 1
ATOM 1641 C C . ASN A 1 213 ? 41.631 -31.384 29.799 1.00 51.16 213 ASN A C 1
ATOM 1643 O O . ASN A 1 213 ? 41.327 -32.420 29.207 1.00 51.16 213 ASN A O 1
ATOM 1647 N N . ARG A 1 214 ? 41.533 -30.194 29.190 1.00 39.84 214 ARG A N 1
ATOM 1648 C CA . ARG A 1 214 ? 41.258 -30.052 27.749 1.00 39.84 214 ARG A CA 1
ATOM 1649 C C . ARG A 1 214 ? 42.539 -29.640 27.020 1.00 39.84 214 ARG A C 1
ATOM 1651 O O . ARG A 1 214 ? 43.177 -28.693 27.475 1.00 39.84 214 ARG A O 1
ATOM 1658 N N . PRO A 1 215 ? 42.894 -30.263 25.876 1.00 42.38 215 PRO A N 1
ATOM 1659 C CA . PRO A 1 215 ? 43.899 -29.682 24.996 1.00 42.38 215 PRO A CA 1
ATOM 1660 C C . PRO A 1 215 ? 43.441 -28.267 24.636 1.00 42.38 215 PRO A C 1
ATOM 1662 O O . PRO A 1 215 ? 42.252 -28.024 24.407 1.00 42.38 215 PRO A O 1
ATOM 1665 N N . SER A 1 216 ? 44.376 -27.328 24.692 1.00 36.12 216 SER A N 1
ATOM 1666 C CA . SER A 1 216 ? 44.177 -25.884 24.637 1.00 36.12 216 SER A CA 1
ATOM 1667 C C . SER A 1 216 ? 43.575 -25.413 23.310 1.00 36.12 216 SER A C 1
ATOM 1669 O O . SER A 1 216 ? 44.229 -24.773 22.495 1.00 36.12 216 SER A O 1
ATOM 1671 N N . HIS A 1 217 ? 42.274 -25.620 23.123 1.00 36.84 217 HIS A N 1
ATOM 1672 C CA . HIS A 1 217 ? 41.478 -24.706 22.320 1.00 36.84 217 HIS A CA 1
ATOM 1673 C C . HIS A 1 217 ? 41.217 -23.471 23.173 1.00 36.84 217 HIS A C 1
ATOM 1675 O O . HIS A 1 217 ? 40.242 -23.380 23.922 1.00 36.84 217 HIS A O 1
ATOM 1681 N N . VAL A 1 218 ? 42.152 -22.528 23.076 1.00 34.31 218 VAL A N 1
ATOM 1682 C CA . VAL A 1 218 ? 41.895 -21.118 23.349 1.00 34.31 218 VAL A CA 1
ATOM 1683 C C . VAL A 1 218 ? 40.598 -20.780 22.613 1.00 34.31 218 VAL A C 1
ATOM 1685 O O . VAL A 1 218 ? 40.562 -20.803 21.384 1.00 34.31 218 VAL A O 1
ATOM 1688 N N . LEU A 1 219 ? 39.510 -20.535 23.352 1.00 31.89 219 LEU A N 1
ATOM 1689 C CA . LEU A 1 219 ? 38.386 -19.790 22.791 1.00 31.89 219 LEU A CA 1
ATOM 1690 C C . LEU A 1 219 ? 39.014 -18.501 22.269 1.00 31.89 219 LEU A C 1
ATOM 1692 O O . LEU A 1 219 ? 39.651 -17.819 23.080 1.00 31.89 219 LEU A O 1
ATOM 1696 N N . PRO A 1 220 ? 38.934 -18.212 20.958 1.00 30.22 220 PRO A N 1
ATOM 1697 C CA . PRO A 1 220 ? 39.559 -17.019 20.429 1.00 30.22 220 PRO A CA 1
ATOM 1698 C C . PRO A 1 220 ? 39.056 -15.855 21.273 1.00 30.22 220 PRO A C 1
ATOM 1700 O O . PRO A 1 220 ? 37.850 -15.728 21.513 1.00 30.22 220 PRO A O 1
ATOM 1703 N N . SER A 1 221 ? 39.993 -15.049 21.780 1.00 30.17 221 SER A N 1
ATOM 1704 C CA . SER A 1 221 ? 39.662 -13.707 22.233 1.00 30.17 221 SER A CA 1
ATOM 1705 C C . SER A 1 221 ? 38.735 -13.121 21.176 1.00 30.17 221 SER A C 1
ATOM 1707 O O . SER A 1 221 ? 38.994 -13.290 19.981 1.00 30.17 221 SER A O 1
ATOM 1709 N N . VAL A 1 222 ? 37.612 -12.529 21.592 1.00 37.25 222 VAL A N 1
ATOM 1710 C CA . VAL A 1 222 ? 36.763 -11.783 20.663 1.00 37.25 222 VAL A CA 1
ATOM 1711 C C . VAL A 1 222 ? 37.691 -10.751 20.044 1.00 37.25 222 VAL A C 1
ATOM 1713 O O . VAL A 1 222 ? 38.082 -9.791 20.708 1.00 37.25 222 VAL A O 1
ATOM 1716 N N . ALA A 1 223 ? 38.150 -11.034 18.823 1.00 34.00 223 ALA A N 1
ATOM 1717 C CA . ALA A 1 223 ? 39.018 -10.140 18.096 1.00 34.00 223 ALA A CA 1
ATOM 1718 C C . ALA A 1 223 ? 38.299 -8.788 18.076 1.00 34.00 223 ALA A C 1
ATOM 1720 O O . ALA A 1 223 ? 37.066 -8.780 17.944 1.00 34.00 223 ALA A O 1
ATOM 1721 N N . PRO A 1 224 ? 39.009 -7.657 18.240 1.00 40.38 224 PRO A N 1
ATOM 1722 C CA . PRO A 1 224 ? 38.386 -6.361 18.015 1.00 40.38 224 PRO A CA 1
ATOM 1723 C C . PRO A 1 224 ? 37.662 -6.459 16.676 1.00 40.38 224 PRO A C 1
ATOM 1725 O O . PRO A 1 224 ? 38.270 -6.908 15.704 1.00 40.38 224 PRO A O 1
ATOM 1728 N N . ALA A 1 225 ? 36.352 -6.187 16.671 1.00 49.53 225 ALA A N 1
ATOM 1729 C CA . ALA A 1 225 ? 35.506 -6.415 15.509 1.00 49.53 225 ALA A CA 1
ATOM 1730 C C . ALA A 1 225 ? 36.161 -5.729 14.309 1.00 49.53 225 ALA A C 1
ATOM 1732 O O . ALA A 1 225 ? 36.153 -4.501 14.220 1.00 49.53 225 ALA A O 1
ATOM 1733 N N . VAL A 1 226 ? 36.798 -6.520 13.438 1.00 55.25 226 VAL A N 1
ATOM 1734 C CA . VAL A 1 226 ? 37.457 -6.005 12.242 1.00 55.25 226 VAL A CA 1
ATOM 1735 C C . VAL A 1 226 ? 36.350 -5.323 11.474 1.00 55.25 226 VAL A C 1
ATOM 1737 O O . VAL A 1 226 ? 35.385 -5.979 11.081 1.00 55.25 226 VAL A O 1
ATOM 1740 N N . THR A 1 227 ? 36.428 -4.000 11.345 1.00 60.84 227 THR A N 1
ATOM 1741 C CA . THR A 1 227 ? 35.421 -3.246 10.616 1.00 60.84 227 THR A CA 1
ATOM 1742 C C . THR A 1 227 ? 35.440 -3.787 9.189 1.00 60.84 227 THR A C 1
ATOM 1744 O O . THR A 1 227 ? 36.448 -3.638 8.498 1.00 60.84 227 THR A O 1
ATOM 1747 N N . PRO A 1 228 ? 34.371 -4.472 8.738 1.00 68.25 228 PRO A N 1
ATOM 1748 C CA . PRO A 1 228 ? 34.391 -5.086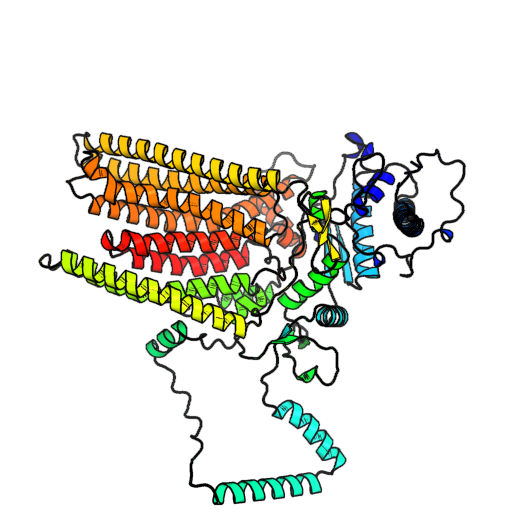 7.422 1.00 68.25 228 PRO A CA 1
ATOM 1749 C C . PRO A 1 228 ? 34.598 -3.986 6.389 1.00 68.25 228 PRO A C 1
ATOM 1751 O O . PRO A 1 228 ? 34.067 -2.875 6.555 1.00 68.25 228 PRO A O 1
ATOM 1754 N N . SER A 1 229 ? 35.363 -4.289 5.340 1.00 79.50 229 SER A N 1
ATOM 1755 C CA . SER A 1 229 ? 35.560 -3.349 4.237 1.00 79.50 229 SER A CA 1
ATOM 1756 C C . SER A 1 229 ? 34.206 -2.953 3.641 1.00 79.50 229 SER A C 1
ATOM 1758 O O . SER A 1 229 ? 33.224 -3.694 3.752 1.00 79.50 229 SER A O 1
ATOM 1760 N N . LEU A 1 230 ? 34.128 -1.791 2.986 1.00 75.75 230 LEU A N 1
ATOM 1761 C CA . LEU A 1 230 ? 32.890 -1.350 2.327 1.00 75.75 230 LEU A CA 1
ATOM 1762 C C . LEU A 1 230 ? 32.340 -2.426 1.374 1.00 75.75 230 LEU A C 1
ATOM 1764 O O . LEU A 1 230 ? 31.137 -2.667 1.344 1.00 75.75 230 LEU A O 1
ATOM 1768 N N . TRP A 1 231 ? 33.230 -3.139 0.679 1.00 74.62 231 TRP A N 1
ATOM 1769 C CA . TRP A 1 231 ? 32.873 -4.244 -0.207 1.00 74.62 231 TRP A CA 1
ATOM 1770 C C . TRP A 1 231 ? 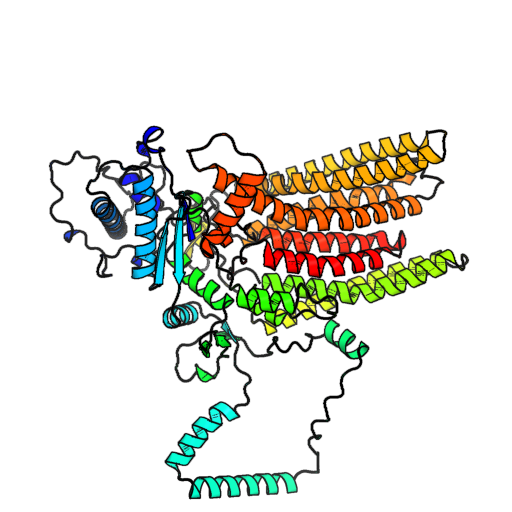32.316 -5.463 0.536 1.00 74.62 231 TRP A C 1
ATOM 1772 O O . TRP A 1 231 ? 31.307 -6.032 0.126 1.00 74.62 231 TRP A O 1
ATOM 1782 N N . GLN A 1 232 ? 32.917 -5.841 1.667 1.00 78.81 232 GLN A N 1
ATOM 1783 C CA . GLN A 1 232 ? 32.387 -6.919 2.504 1.00 78.81 232 GLN A CA 1
ATOM 1784 C C . GLN A 1 232 ? 31.015 -6.565 3.082 1.00 78.81 232 GLN A C 1
ATOM 1786 O O . GLN A 1 232 ? 30.143 -7.426 3.100 1.00 78.81 232 GLN A O 1
ATOM 1791 N N . ARG A 1 233 ? 30.800 -5.310 3.502 1.00 75.75 233 ARG A N 1
ATOM 1792 C CA . ARG A 1 233 ? 29.488 -4.815 3.968 1.00 75.75 233 ARG A CA 1
ATOM 1793 C C . ARG A 1 233 ? 28.437 -4.843 2.867 1.00 75.75 233 ARG A C 1
ATOM 1795 O O . ARG A 1 233 ? 27.280 -5.165 3.118 1.00 75.75 233 ARG A O 1
ATOM 1802 N N . PHE A 1 234 ? 28.840 -4.488 1.653 1.00 79.81 234 PHE A N 1
ATOM 1803 C CA . PHE A 1 234 ? 27.972 -4.518 0.489 1.00 79.81 234 PHE A CA 1
ATOM 1804 C C . PHE A 1 234 ? 27.538 -5.952 0.159 1.00 79.81 234 PHE A C 1
ATOM 1806 O O . PHE A 1 234 ? 26.342 -6.240 0.154 1.00 79.81 234 PHE A O 1
ATOM 1813 N N . LEU A 1 235 ? 28.498 -6.864 -0.032 1.00 79.31 235 LEU A N 1
ATOM 1814 C CA . LEU A 1 235 ? 28.221 -8.271 -0.336 1.00 79.31 235 LEU A CA 1
ATOM 1815 C C . LEU A 1 235 ? 27.440 -8.965 0.783 1.00 79.31 235 LEU A C 1
ATOM 1817 O O . LEU A 1 235 ? 26.506 -9.718 0.507 1.00 79.31 235 LEU A O 1
ATOM 1821 N N . SER A 1 236 ? 27.783 -8.696 2.045 1.00 78.62 236 SER A N 1
ATOM 1822 C CA . SER A 1 236 ? 27.041 -9.256 3.172 1.00 78.62 236 SER A CA 1
ATOM 1823 C C . SER A 1 236 ? 25.607 -8.735 3.209 1.00 78.62 236 SER A C 1
ATOM 1825 O O . SER A 1 236 ? 24.702 -9.537 3.391 1.00 78.62 236 SER A O 1
ATOM 1827 N N . GLY A 1 237 ? 25.371 -7.446 2.943 1.00 76.50 237 GLY A N 1
ATOM 1828 C CA . GLY A 1 237 ? 24.028 -6.856 2.902 1.00 76.50 237 GLY A CA 1
ATOM 1829 C C . GLY A 1 237 ? 23.157 -7.289 1.711 1.00 76.50 237 GLY A C 1
ATOM 1830 O O . GLY A 1 237 ? 21.938 -7.088 1.735 1.00 76.50 237 GLY A O 1
ATOM 1831 N N . LEU A 1 238 ? 23.750 -7.872 0.663 1.00 81.94 238 LEU A N 1
ATOM 1832 C CA . LEU A 1 238 ? 23.004 -8.510 -0.428 1.00 81.94 238 LEU A CA 1
ATOM 1833 C C . LEU A 1 238 ? 22.443 -9.874 -0.009 1.00 81.94 238 LEU A C 1
ATOM 1835 O O . LEU A 1 238 ? 21.310 -10.206 -0.344 1.00 81.94 238 LEU A O 1
ATOM 1839 N N . ILE A 1 239 ? 23.241 -10.651 0.723 1.00 77.50 239 ILE A N 1
ATOM 1840 C CA . ILE A 1 239 ? 22.971 -12.062 1.028 1.00 77.50 239 ILE A CA 1
ATOM 1841 C C . ILE A 1 239 ? 22.279 -12.242 2.388 1.00 77.50 239 ILE A C 1
ATOM 1843 O O . ILE A 1 239 ? 21.453 -13.141 2.565 1.00 77.50 239 ILE A O 1
ATOM 1847 N N . TYR A 1 240 ? 22.645 -11.408 3.355 1.00 79.06 240 TYR A N 1
ATOM 1848 C CA . TYR A 1 240 ? 22.181 -11.432 4.734 1.00 79.06 240 TYR A CA 1
ATOM 1849 C C . TYR A 1 240 ? 21.476 -10.118 5.075 1.00 79.06 240 TYR A C 1
ATOM 1851 O O . TYR A 1 240 ? 21.587 -9.118 4.360 1.00 79.06 240 TYR A O 1
ATOM 1859 N N . ILE A 1 241 ? 20.735 -10.120 6.182 1.00 77.06 241 ILE A N 1
ATOM 1860 C CA . ILE A 1 241 ? 20.211 -8.880 6.757 1.00 77.06 241 ILE A CA 1
ATOM 1861 C C . ILE A 1 241 ? 21.420 -8.021 7.138 1.00 77.06 241 ILE A C 1
ATOM 1863 O O . ILE A 1 241 ? 22.378 -8.514 7.739 1.00 77.06 241 ILE A O 1
ATOM 1867 N N . SER A 1 242 ? 21.396 -6.748 6.742 1.00 67.56 242 SER A N 1
ATOM 1868 C CA . SER A 1 242 ? 22.374 -5.768 7.204 1.00 67.56 242 SER A CA 1
ATOM 1869 C C . SER A 1 242 ? 22.425 -5.768 8.735 1.00 67.56 242 SER A C 1
ATOM 1871 O O . SER A 1 242 ? 21.419 -6.026 9.397 1.00 67.56 242 SER A O 1
ATOM 1873 N N . ASN A 1 243 ? 23.601 -5.481 9.305 1.00 62.12 243 ASN A N 1
ATOM 1874 C CA . ASN A 1 243 ? 23.732 -5.245 10.743 1.00 62.12 243 ASN A CA 1
ATOM 1875 C C . ASN A 1 243 ? 22.979 -3.962 11.101 1.00 62.12 243 ASN A C 1
ATOM 1877 O O . ASN A 1 243 ? 23.550 -2.875 11.151 1.00 62.12 243 ASN A O 1
ATOM 1881 N N . ASP A 1 244 ? 21.681 -4.111 11.302 1.00 62.06 244 ASP A N 1
ATOM 1882 C CA . ASP A 1 244 ? 20.781 -3.080 11.754 1.00 62.06 244 ASP A CA 1
ATOM 1883 C C . ASP A 1 244 ? 20.603 -3.254 13.270 1.00 62.06 244 ASP A C 1
ATOM 1885 O O . ASP A 1 244 ? 20.106 -4.301 13.696 1.00 62.06 244 ASP A O 1
ATOM 1889 N N . PRO A 1 245 ? 20.996 -2.274 14.108 1.00 61.50 245 PRO A N 1
ATOM 1890 C CA . PRO A 1 245 ? 20.812 -2.359 15.558 1.00 61.50 245 PRO A CA 1
ATOM 1891 C C . PRO A 1 245 ? 19.339 -2.542 15.962 1.00 61.50 245 PRO A C 1
ATOM 1893 O O . PRO A 1 245 ? 19.059 -3.002 17.070 1.00 61.50 245 PRO A O 1
ATOM 1896 N N . TRP A 1 246 ? 18.400 -2.212 15.071 1.00 63.44 246 TRP A N 1
ATOM 1897 C CA . TRP A 1 246 ? 16.964 -2.368 15.285 1.00 63.44 246 TRP A CA 1
ATOM 1898 C C . TRP A 1 246 ? 16.455 -3.774 14.934 1.00 63.44 246 TRP A C 1
ATOM 1900 O O . TRP A 1 246 ? 15.454 -4.231 15.497 1.00 63.44 246 TRP A O 1
ATOM 1910 N N . THR A 1 247 ? 17.159 -4.503 14.060 1.00 64.75 247 THR A N 1
ATOM 1911 C CA . THR A 1 247 ? 16.774 -5.856 13.647 1.00 64.75 247 THR A CA 1
ATOM 1912 C C . THR A 1 247 ? 17.322 -6.885 14.630 1.00 64.75 247 THR A C 1
ATOM 1914 O O . THR A 1 247 ? 18.501 -7.230 14.649 1.00 64.75 247 THR A O 1
ATOM 1917 N N . TYR A 1 248 ? 16.427 -7.391 15.473 1.00 67.62 248 TYR A N 1
ATOM 1918 C CA . TYR A 1 248 ? 16.754 -8.365 16.504 1.00 67.62 248 TYR A CA 1
ATOM 1919 C C . TYR A 1 248 ? 16.437 -9.780 16.031 1.00 67.62 248 TYR A C 1
ATOM 1921 O O . TYR A 1 248 ? 15.297 -10.065 15.670 1.00 67.62 248 TYR A O 1
ATOM 1929 N N . PHE A 1 249 ? 17.429 -10.666 16.051 1.00 72.56 249 PHE A N 1
ATOM 1930 C CA . PHE A 1 249 ? 17.267 -12.062 15.650 1.00 72.56 249 PHE A CA 1
ATOM 1931 C C . PHE A 1 249 ? 16.845 -12.928 16.825 1.00 72.56 249 PHE A C 1
ATOM 1933 O O . PHE A 1 249 ? 17.682 -13.550 17.474 1.00 72.56 249 PHE A O 1
ATOM 1940 N N . SER A 1 250 ? 15.552 -12.971 17.110 1.00 78.38 250 SER A N 1
ATOM 1941 C CA . SER A 1 250 ? 15.005 -13.882 18.110 1.00 78.38 250 SER A CA 1
ATOM 1942 C C . SER A 1 250 ? 13.714 -14.516 17.624 1.00 78.38 250 SER A C 1
ATOM 1944 O O . SER A 1 250 ? 13.048 -14.002 16.724 1.00 78.38 250 SER A O 1
ATOM 1946 N N . LEU A 1 251 ? 13.389 -15.660 18.217 1.00 83.75 251 LEU A N 1
ATOM 1947 C CA . LEU A 1 251 ? 12.207 -16.429 17.863 1.00 83.75 251 LEU A CA 1
ATOM 1948 C C . LEU A 1 251 ? 10.940 -15.671 18.261 1.00 83.75 251 LEU A C 1
ATOM 1950 O O . LEU A 1 251 ? 10.885 -15.032 19.317 1.00 83.75 251 LEU A O 1
ATOM 1954 N N . TYR A 1 252 ? 9.913 -15.797 17.429 1.00 87.62 252 TYR A N 1
ATOM 1955 C CA . TYR A 1 252 ? 8.567 -15.333 17.734 1.00 87.62 252 TYR A CA 1
ATOM 1956 C C . TYR A 1 252 ? 7.762 -16.486 18.309 1.00 87.62 252 TYR A C 1
ATOM 1958 O O . TYR A 1 252 ? 7.604 -17.527 17.664 1.00 87.62 252 TYR A O 1
ATOM 1966 N N . THR A 1 253 ? 7.224 -16.294 19.507 1.00 87.50 253 THR A N 1
ATOM 1967 C CA . THR A 1 253 ? 6.434 -17.312 20.206 1.00 87.50 253 THR A CA 1
ATOM 1968 C C . THR A 1 253 ? 5.052 -16.765 20.544 1.00 87.50 253 THR A C 1
ATOM 1970 O O . THR A 1 253 ? 4.943 -15.575 20.856 1.00 87.50 253 THR A O 1
ATOM 1973 N N . PRO A 1 254 ? 3.993 -17.594 20.509 1.00 89.88 254 PRO A N 1
ATOM 1974 C CA . PRO A 1 254 ? 2.664 -17.181 20.948 1.00 89.88 254 PRO A CA 1
ATOM 1975 C C . PRO A 1 254 ? 2.700 -16.619 22.367 1.00 89.88 254 PRO A C 1
ATOM 1977 O O . PRO A 1 254 ? 3.317 -17.214 23.252 1.00 89.88 254 PRO A O 1
ATOM 1980 N N . TYR A 1 255 ? 2.028 -15.492 22.577 1.00 90.94 255 TYR A N 1
ATOM 1981 C CA . TYR A 1 255 ? 1.914 -14.864 23.880 1.00 90.94 255 TYR A CA 1
ATOM 1982 C C . TYR A 1 255 ? 1.147 -15.767 24.852 1.00 90.94 255 TYR A C 1
ATOM 1984 O O . TYR A 1 255 ? 0.152 -16.411 24.504 1.00 90.94 255 TYR A O 1
ATOM 1992 N N . LYS A 1 256 ? 1.627 -15.794 26.092 1.00 91.81 256 LYS A N 1
ATOM 1993 C CA . LYS A 1 256 ? 1.035 -16.508 27.224 1.00 91.81 256 LYS A CA 1
ATOM 1994 C C . LYS A 1 256 ? 1.052 -15.580 28.416 1.00 91.81 256 LYS A C 1
ATOM 1996 O O . LYS A 1 256 ? 2.075 -14.934 28.631 1.00 91.81 256 LYS A O 1
ATOM 2001 N N . SER A 1 257 ? -0.031 -15.542 29.187 1.00 90.06 257 SER A N 1
ATOM 2002 C CA . SER A 1 257 ? -0.145 -14.691 30.378 1.00 90.06 257 SER A CA 1
ATOM 2003 C C . SER A 1 257 ? 0.605 -15.235 31.599 1.00 90.06 257 SER A C 1
ATOM 2005 O O . SER A 1 257 ? 0.825 -14.486 32.549 1.00 90.06 257 SER A O 1
ATOM 2007 N N . ASP A 1 258 ? 1.073 -16.493 31.566 1.00 89.44 258 ASP A N 1
ATOM 2008 C CA . ASP A 1 258 ? 1.808 -17.119 32.676 1.00 89.44 258 ASP A CA 1
ATOM 2009 C C . ASP A 1 258 ? 2.966 -16.210 33.157 1.00 89.44 258 ASP A C 1
ATOM 2011 O O . ASP A 1 258 ? 3.867 -15.895 32.363 1.00 89.44 258 ASP A O 1
ATOM 2015 N N . PRO A 1 259 ? 2.979 -15.796 34.444 1.00 86.62 259 PRO A N 1
ATOM 2016 C CA . PRO A 1 259 ? 4.040 -14.982 35.035 1.00 86.62 259 PRO A CA 1
ATOM 2017 C C . PRO A 1 259 ? 5.447 -15.544 34.823 1.00 86.62 259 PRO A C 1
ATOM 2019 O O . PRO A 1 259 ? 6.400 -14.775 34.704 1.00 86.62 259 PRO A O 1
ATOM 2022 N N . LYS A 1 260 ? 5.590 -16.873 34.734 1.00 85.88 260 LYS A N 1
ATOM 2023 C CA . LYS A 1 260 ? 6.875 -17.539 34.476 1.00 85.88 260 LYS A CA 1
ATOM 2024 C C . LYS A 1 260 ? 7.417 -17.220 33.089 1.00 85.88 260 LYS A C 1
ATOM 2026 O O . LYS A 1 260 ? 8.630 -17.159 32.917 1.00 85.88 260 LYS A O 1
ATOM 2031 N N . LEU A 1 261 ? 6.533 -17.016 32.111 1.00 85.38 261 LEU A N 1
ATOM 2032 C CA . LEU A 1 261 ? 6.898 -16.770 30.719 1.00 85.38 261 LEU A CA 1
ATOM 2033 C C . LEU A 1 261 ? 7.094 -15.275 30.411 1.00 85.38 261 LEU A C 1
ATOM 2035 O O . LEU A 1 261 ? 7.832 -14.937 29.487 1.00 85.38 261 LEU A O 1
ATOM 2039 N N . GLN A 1 262 ? 6.522 -14.371 31.218 1.00 85.38 262 GLN A N 1
ATOM 2040 C CA . GLN A 1 262 ? 6.615 -12.915 31.011 1.00 85.38 262 GLN A CA 1
ATOM 2041 C C . GLN A 1 262 ? 8.048 -12.360 30.854 1.00 85.38 262 GLN A C 1
ATOM 2043 O O . GLN A 1 262 ? 8.242 -11.475 30.017 1.00 85.38 262 GLN A O 1
ATOM 2048 N N . PRO A 1 263 ? 9.072 -12.815 31.610 1.00 84.19 263 PRO A N 1
ATOM 2049 C CA . PRO A 1 263 ? 10.435 -12.288 31.481 1.00 84.19 263 PRO A CA 1
ATOM 2050 C C . PRO A 1 263 ? 11.128 -12.650 30.162 1.00 84.19 263 PRO A C 1
ATOM 2052 O O . PRO A 1 263 ? 12.124 -12.017 29.812 1.00 84.19 263 PRO A O 1
ATOM 2055 N N . TYR A 1 264 ? 10.630 -13.665 29.445 1.00 84.12 264 TYR A N 1
ATOM 2056 C CA . TYR A 1 264 ? 11.221 -14.129 28.189 1.00 84.12 264 TYR A CA 1
ATOM 2057 C C . TYR A 1 264 ? 10.778 -13.304 26.982 1.00 84.12 264 TYR A C 1
ATOM 2059 O O . TYR A 1 264 ? 11.450 -13.340 25.952 1.00 84.12 264 TYR A O 1
ATOM 2067 N N . TYR A 1 265 ? 9.691 -12.538 27.090 1.00 87.44 265 TYR A N 1
ATOM 2068 C CA . TYR A 1 265 ? 9.285 -11.622 26.030 1.00 87.44 265 TYR A CA 1
ATOM 2069 C C . TYR A 1 265 ? 10.166 -10.376 26.017 1.00 87.44 265 TYR A C 1
ATOM 2071 O O . TYR A 1 265 ? 10.573 -9.841 27.054 1.00 87.44 265 TYR A O 1
ATOM 2079 N N . ARG A 1 266 ? 10.463 -9.895 24.810 1.00 85.19 266 ARG A N 1
ATOM 2080 C CA . ARG A 1 266 ? 11.176 -8.638 24.619 1.00 85.19 266 ARG A CA 1
ATOM 2081 C C . ARG A 1 266 ? 10.340 -7.485 25.173 1.00 85.19 266 ARG A C 1
ATOM 2083 O O . ARG A 1 266 ? 9.121 -7.454 25.034 1.00 85.19 266 ARG A O 1
ATOM 2090 N N . ARG A 1 267 ? 11.021 -6.518 25.791 1.00 83.25 267 ARG A N 1
ATOM 2091 C CA . ARG A 1 267 ? 10.411 -5.274 26.263 1.00 83.25 267 ARG A CA 1
ATOM 2092 C C . ARG A 1 267 ? 10.996 -4.073 25.529 1.00 83.25 267 ARG A C 1
ATOM 2094 O O . ARG A 1 267 ? 12.199 -4.023 25.273 1.00 83.25 267 ARG A O 1
ATOM 2101 N N . TYR A 1 268 ? 10.135 -3.113 25.239 1.00 80.06 268 TYR A N 1
ATOM 2102 C CA . TYR A 1 268 ? 10.395 -1.851 24.566 1.00 80.06 268 TYR A CA 1
ATOM 2103 C C . TYR A 1 268 ? 10.195 -0.707 25.554 1.00 80.06 268 TYR A C 1
ATOM 2105 O O . TYR A 1 268 ? 9.327 -0.772 26.427 1.00 80.06 268 TYR A O 1
ATOM 2113 N N . LEU A 1 269 ? 11.010 0.335 25.435 1.00 72.88 269 LEU A N 1
ATOM 2114 C CA . LEU A 1 269 ? 10.886 1.518 26.274 1.00 72.88 269 LEU A CA 1
ATOM 2115 C C . LEU A 1 269 ? 9.834 2.455 25.673 1.00 72.88 269 LEU A C 1
ATOM 2117 O O . LEU A 1 269 ? 9.885 2.772 24.487 1.00 72.88 269 LEU A O 1
ATOM 2121 N N . THR A 1 270 ? 8.883 2.889 26.492 1.00 69.81 270 THR A N 1
ATOM 2122 C CA . THR A 1 270 ? 7.901 3.917 26.120 1.00 69.81 270 THR A CA 1
ATOM 2123 C C . THR A 1 270 ? 8.374 5.307 26.546 1.00 69.81 270 THR A C 1
ATOM 2125 O O . THR A 1 270 ? 9.279 5.436 27.370 1.00 69.81 270 THR A O 1
ATOM 2128 N N . LYS A 1 271 ? 7.717 6.361 26.043 1.00 65.94 271 LYS A N 1
ATOM 2129 C CA . LYS A 1 271 ? 8.000 7.761 26.417 1.00 65.94 271 LYS A CA 1
ATOM 2130 C C . LYS A 1 271 ? 7.921 8.028 27.919 1.00 65.94 271 LYS A C 1
ATOM 2132 O O . LYS A 1 271 ? 8.671 8.842 28.439 1.00 65.94 271 LYS A O 1
ATOM 2137 N N . SER A 1 272 ? 7.040 7.322 28.627 1.00 65.06 272 SER A N 1
ATOM 2138 C CA . SER A 1 272 ? 6.891 7.426 30.085 1.00 65.06 272 SER A CA 1
ATOM 2139 C C . SER A 1 272 ? 7.993 6.688 30.857 1.00 65.06 272 SER A C 1
ATOM 2141 O O . SER A 1 272 ? 7.833 6.434 32.047 1.00 65.06 272 SER A O 1
ATOM 2143 N N . SER A 1 273 ? 9.074 6.273 30.186 1.00 63.81 273 SER A N 1
ATOM 2144 C CA . SER A 1 273 ? 10.127 5.399 30.720 1.00 63.81 273 SER A CA 1
ATOM 2145 C C . SER A 1 273 ? 9.605 4.062 31.264 1.00 63.81 273 SER A C 1
ATOM 2147 O O . SER A 1 273 ? 10.297 3.363 32.004 1.00 63.81 273 SER A O 1
ATOM 2149 N N . MET A 1 274 ? 8.384 3.675 30.880 1.00 73.12 274 MET A N 1
ATOM 2150 C CA . MET A 1 274 ? 7.786 2.392 31.230 1.00 73.12 274 MET A CA 1
ATOM 2151 C C . MET A 1 274 ? 8.155 1.347 30.182 1.00 73.12 274 MET A C 1
ATOM 2153 O O . MET A 1 274 ? 8.161 1.627 28.981 1.00 73.12 274 MET A O 1
ATOM 2157 N N . TRP A 1 275 ? 8.434 0.131 30.636 1.00 77.44 275 TRP A N 1
ATOM 2158 C CA . TRP A 1 275 ? 8.715 -1.000 29.762 1.00 77.44 275 TRP A CA 1
ATOM 2159 C C . TRP A 1 275 ? 7.419 -1.681 29.332 1.00 77.44 275 TRP A C 1
ATOM 2161 O O . TRP A 1 275 ? 6.666 -2.138 30.185 1.00 77.44 275 TRP A O 1
ATOM 2171 N N . THR A 1 276 ? 7.209 -1.809 28.024 1.00 83.50 276 THR A N 1
ATOM 2172 C CA . THR A 1 276 ? 6.064 -2.505 27.427 1.00 83.50 276 THR A CA 1
ATOM 2173 C C . THR A 1 276 ? 6.509 -3.708 26.608 1.00 83.50 276 THR A C 1
ATOM 2175 O O . THR A 1 276 ? 7.594 -3.697 26.040 1.00 83.50 276 THR A O 1
ATOM 2178 N N . MET A 1 277 ? 5.685 -4.749 26.511 1.00 86.69 277 MET A N 1
ATOM 2179 C CA . MET A 1 277 ? 5.946 -5.885 25.613 1.00 86.69 277 MET A CA 1
ATOM 2180 C C . MET A 1 277 ? 5.444 -5.637 24.185 1.00 86.69 277 MET A C 1
ATOM 2182 O O . MET A 1 277 ? 5.918 -6.275 23.251 1.00 86.69 277 MET A O 1
ATOM 2186 N N . PHE A 1 278 ? 4.507 -4.702 24.008 1.00 89.50 278 PHE A N 1
ATOM 2187 C CA . PHE A 1 278 ? 3.826 -4.466 22.737 1.00 89.50 278 PHE A CA 1
ATOM 2188 C C . PHE A 1 278 ? 4.409 -3.249 22.019 1.00 89.50 278 PHE A C 1
ATOM 2190 O O . PHE A 1 278 ? 4.396 -2.138 22.564 1.00 89.50 278 PHE A O 1
ATOM 2197 N N . ARG A 1 279 ? 4.861 -3.437 20.773 1.00 86.75 279 ARG A N 1
ATOM 2198 C CA . ARG A 1 279 ? 5.253 -2.332 19.884 1.00 86.75 279 ARG A CA 1
ATOM 2199 C C . ARG A 1 279 ? 4.032 -1.463 19.549 1.00 86.75 279 ARG A C 1
ATOM 2201 O O . ARG A 1 279 ? 2.901 -1.946 19.648 1.00 86.75 279 ARG A O 1
ATOM 2208 N N . PRO A 1 280 ? 4.213 -0.210 19.096 1.00 86.31 280 PRO A N 1
ATOM 2209 C CA . PRO A 1 280 ? 3.101 0.622 18.632 1.00 86.31 280 PRO A CA 1
ATOM 2210 C C . PRO A 1 280 ? 2.220 -0.079 17.585 1.00 86.31 280 PRO A C 1
ATOM 2212 O O . PRO A 1 280 ? 0.997 -0.078 17.714 1.00 86.31 280 PRO A O 1
ATOM 2215 N N . VAL A 1 281 ? 2.834 -0.771 16.620 1.00 88.50 281 VAL A N 1
ATOM 2216 C CA . VAL A 1 281 ? 2.125 -1.569 15.605 1.00 88.50 281 VAL A CA 1
ATOM 2217 C C . VAL A 1 281 ? 1.325 -2.718 16.231 1.00 88.50 281 VAL A C 1
ATOM 2219 O O . VAL A 1 281 ? 0.159 -2.906 15.886 1.00 88.50 281 VAL A O 1
ATOM 2222 N N . ASP A 1 282 ? 1.898 -3.442 17.201 1.00 89.25 282 ASP A N 1
ATOM 2223 C CA . ASP A 1 282 ? 1.201 -4.536 17.897 1.00 89.25 282 ASP A CA 1
ATOM 2224 C C . ASP A 1 282 ? -0.028 -4.012 18.653 1.00 89.25 282 ASP A C 1
ATOM 2226 O O . ASP A 1 282 ? -1.097 -4.619 18.617 1.00 89.25 282 ASP A O 1
ATOM 2230 N N . ARG A 1 283 ? 0.092 -2.839 19.290 1.00 91.00 283 ARG A N 1
ATOM 2231 C CA . ARG A 1 283 ? -1.027 -2.175 19.976 1.00 91.00 283 ARG A CA 1
ATOM 2232 C C . ARG A 1 283 ? -2.150 -1.836 19.006 1.00 91.00 283 ARG A C 1
ATOM 2234 O O . ARG A 1 283 ? -3.311 -2.078 19.329 1.00 91.00 283 ARG A O 1
ATOM 2241 N N . ILE A 1 284 ? -1.821 -1.304 17.828 1.00 90.75 284 ILE A N 1
ATOM 2242 C CA . ILE A 1 284 ? -2.808 -0.975 16.791 1.00 90.75 284 ILE A CA 1
ATOM 2243 C C . ILE A 1 284 ? -3.512 -2.246 16.308 1.00 90.75 284 ILE A C 1
ATOM 2245 O O . ILE A 1 284 ? -4.742 -2.264 16.258 1.00 90.75 284 ILE A O 1
ATOM 2249 N N . ARG A 1 285 ? -2.762 -3.317 16.018 1.00 88.62 285 ARG A N 1
ATOM 2250 C CA . ARG A 1 285 ? -3.308 -4.612 15.577 1.00 88.62 285 ARG A CA 1
ATOM 2251 C C . ARG A 1 285 ? -4.257 -5.206 16.600 1.00 88.62 285 ARG A C 1
ATOM 2253 O O . ARG A 1 285 ? -5.417 -5.459 16.290 1.00 88.62 285 ARG A O 1
ATOM 2260 N N . LEU A 1 286 ? -3.794 -5.374 17.834 1.00 91.25 286 LEU A N 1
ATOM 2261 C CA . LEU A 1 286 ? -4.585 -5.966 18.910 1.00 91.25 286 LEU A CA 1
ATOM 2262 C C . LEU A 1 286 ? -5.819 -5.115 19.227 1.00 91.25 286 LEU A C 1
ATOM 2264 O O . LEU A 1 286 ? -6.919 -5.653 19.303 1.00 91.25 286 LEU A O 1
ATOM 2268 N N . THR A 1 287 ? -5.685 -3.786 19.299 1.00 92.69 287 THR A N 1
ATOM 2269 C CA . THR A 1 287 ? -6.839 -2.888 19.498 1.00 92.69 287 THR A CA 1
ATOM 2270 C C . THR A 1 287 ? -7.845 -3.020 18.353 1.00 92.69 287 THR A C 1
ATOM 2272 O O . THR A 1 287 ? -9.047 -3.126 18.585 1.00 92.69 287 THR A O 1
ATOM 2275 N N . THR A 1 288 ? -7.366 -3.077 17.109 1.00 89.75 288 THR A N 1
ATOM 2276 C CA . THR A 1 288 ? -8.216 -3.262 15.924 1.00 89.75 288 THR A CA 1
ATOM 2277 C C . THR A 1 288 ? -8.891 -4.635 15.928 1.00 89.75 288 THR A C 1
ATOM 2279 O O . THR A 1 288 ? -10.068 -4.722 15.585 1.00 89.75 288 THR A O 1
ATOM 2282 N N . SER A 1 289 ? -8.209 -5.691 16.388 1.00 87.94 289 SER A N 1
ATOM 2283 C CA . SER A 1 289 ? -8.792 -7.026 16.594 1.00 87.94 289 SER A CA 1
ATOM 2284 C C . SER A 1 289 ? -9.921 -7.000 17.625 1.00 87.94 289 SER A C 1
ATOM 2286 O O . SER A 1 289 ? -11.015 -7.495 17.345 1.00 87.94 289 SER A O 1
ATOM 2288 N N . ILE A 1 290 ? -9.703 -6.355 18.780 1.00 90.94 290 ILE A N 1
ATOM 2289 C CA . ILE A 1 290 ? -10.727 -6.191 19.826 1.00 90.94 290 ILE A CA 1
ATOM 2290 C C . ILE A 1 290 ? -11.955 -5.479 19.251 1.00 90.94 290 ILE A C 1
ATOM 2292 O O . ILE A 1 290 ? -13.085 -5.935 19.440 1.00 90.94 290 ILE A O 1
ATOM 2296 N N . ILE A 1 291 ? -11.741 -4.378 18.524 1.00 91.44 291 ILE A N 1
ATOM 2297 C CA . ILE A 1 291 ? -12.828 -3.605 17.923 1.00 91.44 291 ILE A CA 1
ATOM 2298 C C . ILE A 1 291 ? -13.564 -4.448 16.882 1.00 91.44 291 ILE A C 1
ATOM 2300 O O . ILE A 1 291 ? -14.768 -4.633 17.020 1.00 91.44 291 ILE A O 1
ATOM 2304 N N . ASN A 1 292 ? -12.865 -5.013 15.895 1.00 87.56 292 ASN A N 1
ATOM 2305 C CA . ASN A 1 292 ? -13.471 -5.768 14.793 1.00 87.56 292 ASN A CA 1
ATOM 2306 C C . ASN A 1 292 ? -14.177 -7.051 15.253 1.00 87.56 292 ASN A C 1
ATOM 2308 O O . ASN A 1 292 ? -15.092 -7.529 14.576 1.00 87.56 292 ASN A O 1
ATOM 2312 N N . ARG A 1 293 ? -13.804 -7.606 16.411 1.00 85.88 293 ARG A N 1
ATOM 2313 C CA . ARG A 1 293 ? -14.526 -8.722 17.034 1.00 85.88 293 ARG A CA 1
ATOM 2314 C C . ARG A 1 293 ? -15.958 -8.340 17.405 1.00 85.88 293 ARG A C 1
ATOM 2316 O O . ARG A 1 293 ? -16.866 -9.141 17.210 1.00 85.88 293 ARG A O 1
ATOM 2323 N N . HIS A 1 294 ? -16.160 -7.136 17.935 1.00 88.44 294 HIS A N 1
ATOM 2324 C CA . HIS A 1 294 ? -17.441 -6.699 18.497 1.00 88.44 294 HIS A CA 1
ATOM 2325 C C . HIS A 1 294 ? -18.214 -5.752 17.579 1.00 88.44 294 HIS A C 1
ATOM 2327 O O . HIS A 1 294 ? -19.436 -5.858 17.461 1.00 88.44 294 HIS A O 1
ATOM 2333 N N . ILE A 1 295 ? -17.503 -4.839 16.924 1.00 89.94 295 ILE A N 1
ATOM 2334 C CA . ILE A 1 295 ? -18.045 -3.755 16.116 1.00 89.94 295 ILE A CA 1
ATOM 2335 C C . ILE A 1 295 ? -17.494 -3.858 14.701 1.00 89.94 295 ILE A C 1
ATOM 2337 O O . ILE A 1 295 ? -16.291 -3.884 14.463 1.00 89.94 295 ILE A O 1
ATOM 2341 N N . ASN A 1 296 ? -18.398 -3.865 13.738 1.00 88.56 296 ASN A N 1
ATOM 2342 C CA . ASN A 1 296 ? -18.071 -3.893 12.333 1.00 88.56 296 ASN A CA 1
ATOM 2343 C C . ASN A 1 296 ? -17.860 -2.469 11.796 1.00 88.56 296 ASN A C 1
ATOM 2345 O O . ASN A 1 296 ? -18.812 -1.790 11.396 1.00 88.56 296 ASN A O 1
ATOM 2349 N N . LEU A 1 297 ? -16.605 -2.014 11.793 1.00 88.06 297 LEU A N 1
ATOM 2350 C CA . LEU A 1 297 ? -16.250 -0.677 11.314 1.00 88.06 297 LEU A CA 1
ATOM 2351 C C . LEU A 1 297 ? -16.560 -0.493 9.827 1.00 88.06 297 LEU A C 1
ATOM 2353 O O . LEU A 1 297 ? -17.058 0.560 9.436 1.00 88.06 297 LEU A O 1
ATOM 2357 N N . ASP A 1 298 ? -16.337 -1.513 9.001 1.00 84.94 298 ASP A N 1
ATOM 2358 C CA . ASP A 1 298 ? -16.566 -1.400 7.559 1.00 84.94 298 ASP A CA 1
ATOM 2359 C C . ASP A 1 298 ? -18.072 -1.308 7.239 1.00 84.94 298 ASP A C 1
ATOM 2361 O O . ASP A 1 298 ? -18.469 -0.583 6.327 1.00 84.94 298 ASP A O 1
ATOM 2365 N N . ALA A 1 299 ? -18.938 -1.950 8.038 1.00 85.44 299 ALA A N 1
ATOM 2366 C CA . ALA A 1 299 ? -20.388 -1.753 7.944 1.00 85.44 299 ALA A CA 1
ATOM 2367 C C . ALA A 1 299 ? -20.800 -0.317 8.319 1.00 85.44 299 ALA A C 1
ATOM 2369 O O . ALA A 1 299 ? -21.636 0.287 7.641 1.00 85.44 299 ALA A O 1
ATOM 2370 N N . LEU A 1 300 ? -20.179 0.268 9.350 1.00 87.56 300 LEU A N 1
ATOM 2371 C CA . LEU A 1 300 ? -20.389 1.676 9.699 1.00 87.56 300 LEU A CA 1
ATOM 2372 C C . LEU A 1 300 ? -19.917 2.620 8.583 1.00 87.56 300 LEU A C 1
ATOM 2374 O O . LEU A 1 300 ? -20.657 3.549 8.241 1.00 87.56 300 LEU A O 1
ATOM 2378 N N . LYS A 1 301 ? -18.756 2.352 7.963 1.00 87.62 301 LYS A N 1
ATOM 2379 C CA . LYS A 1 301 ? -18.264 3.110 6.797 1.00 87.62 301 LYS A CA 1
ATOM 2380 C C . LYS A 1 301 ? -19.227 3.005 5.611 1.00 87.62 301 LYS A C 1
ATOM 2382 O O . LYS A 1 301 ? -19.596 4.020 5.025 1.00 87.62 301 LYS A O 1
ATOM 2387 N N . ALA A 1 302 ? -19.743 1.808 5.318 1.00 83.12 302 ALA A N 1
ATOM 2388 C CA . ALA A 1 302 ? -20.706 1.584 4.233 1.00 83.12 302 ALA A CA 1
ATOM 2389 C C . ALA A 1 302 ? -22.026 2.361 4.415 1.00 83.12 302 ALA A C 1
ATOM 2391 O O . ALA A 1 302 ? -22.675 2.729 3.437 1.00 83.12 302 ALA A O 1
ATOM 2392 N N . THR A 1 303 ? -22.427 2.640 5.660 1.00 80.69 303 THR A N 1
ATOM 2393 C CA . THR A 1 303 ? -23.601 3.484 5.963 1.00 80.69 303 THR A CA 1
ATOM 2394 C C . THR A 1 303 ? -23.314 4.989 5.965 1.00 80.69 303 THR A C 1
ATOM 2396 O O . THR A 1 303 ? -24.237 5.785 6.144 1.00 80.69 303 THR A O 1
ATOM 2399 N N . SER A 1 304 ? -22.054 5.380 5.747 1.00 82.81 304 SER A N 1
ATOM 2400 C CA . SER A 1 304 ? -21.554 6.758 5.703 1.00 82.81 304 SER A CA 1
ATOM 2401 C C . SER A 1 304 ? -21.699 7.571 7.001 1.00 82.81 304 SER A C 1
ATOM 2403 O O . SER A 1 304 ? -21.579 8.800 6.962 1.00 82.81 304 SER A O 1
ATOM 2405 N N . TYR A 1 305 ? -21.955 6.914 8.139 1.00 86.19 305 TYR A N 1
ATOM 2406 C CA . TYR A 1 305 ? -21.922 7.550 9.464 1.00 86.19 305 TYR A CA 1
ATOM 2407 C C . TYR A 1 305 ? -20.500 7.653 10.009 1.00 86.19 305 TYR A C 1
ATOM 2409 O O . TYR A 1 305 ? -20.133 8.674 10.585 1.00 86.19 305 TYR A O 1
ATOM 2417 N N . LEU A 1 306 ? -19.695 6.615 9.786 1.00 88.94 306 LEU A N 1
ATOM 2418 C CA . LEU A 1 306 ? -18.253 6.653 9.984 1.00 88.94 306 LEU A CA 1
ATOM 2419 C C . LEU A 1 306 ? -17.621 7.097 8.660 1.00 88.94 306 LEU A C 1
ATOM 2421 O O . LEU A 1 306 ? -17.816 6.435 7.644 1.00 88.94 306 LEU A O 1
ATOM 2425 N N . GLN A 1 307 ? -16.924 8.232 8.657 1.00 84.88 307 GLN A N 1
ATOM 2426 C CA . GLN A 1 307 ? -16.168 8.693 7.491 1.00 84.88 307 GLN A CA 1
ATOM 2427 C C . GLN A 1 307 ? -14.893 7.871 7.363 1.00 84.88 307 GLN A C 1
ATOM 2429 O O . GLN A 1 307 ? -14.658 7.257 6.328 1.00 84.88 307 GLN A O 1
ATOM 2434 N N . ASP A 1 308 ? -14.120 7.807 8.449 1.00 85.06 308 ASP A N 1
ATOM 2435 C CA . ASP A 1 308 ? -12.891 7.033 8.469 1.00 85.06 308 ASP A CA 1
ATOM 2436 C C . ASP A 1 308 ? -12.498 6.540 9.872 1.00 85.06 308 ASP A C 1
ATOM 2438 O O . ASP A 1 308 ? -12.949 7.041 10.907 1.00 85.06 308 ASP A O 1
ATOM 2442 N N . ALA A 1 309 ? -11.652 5.518 9.913 1.00 88.31 309 ALA A N 1
ATOM 2443 C CA . ALA A 1 309 ? -11.055 4.963 11.115 1.00 88.31 309 ALA A CA 1
ATOM 2444 C C . ALA A 1 309 ? -9.610 4.577 10.804 1.00 88.31 309 ALA A C 1
ATOM 2446 O O . ALA A 1 309 ? -9.376 3.637 10.048 1.00 88.31 309 ALA A O 1
ATOM 2447 N N . PHE A 1 310 ? -8.681 5.309 11.410 1.00 88.62 310 PHE A N 1
ATOM 2448 C CA . PHE A 1 310 ? -7.242 5.180 11.222 1.00 88.62 310 PHE A CA 1
ATOM 2449 C C . PHE A 1 310 ? -6.519 5.262 12.574 1.00 88.62 310 PHE A C 1
ATOM 2451 O O . PHE A 1 310 ? -7.092 5.719 13.573 1.00 88.62 310 PHE A O 1
ATOM 2458 N N . ALA A 1 311 ? -5.271 4.798 12.597 1.00 90.06 311 ALA A N 1
ATOM 2459 C CA . ALA A 1 311 ? -4.377 4.924 13.740 1.00 90.06 311 ALA A CA 1
ATOM 2460 C C . ALA A 1 311 ? -3.617 6.256 13.680 1.00 90.06 311 ALA A C 1
ATOM 2462 O O . ALA A 1 311 ? -3.245 6.716 12.605 1.00 90.06 311 ALA A O 1
ATOM 2463 N N . LEU A 1 312 ? -3.404 6.879 14.840 1.00 89.56 312 LEU A N 1
ATOM 2464 C CA . LEU A 1 312 ? -2.722 8.168 14.926 1.00 89.56 312 LEU A CA 1
ATOM 2465 C C . LEU A 1 312 ? -1.205 7.994 14.822 1.00 89.56 312 LEU A C 1
ATOM 2467 O O . LEU A 1 312 ? -0.639 7.080 15.427 1.00 89.56 312 LEU A O 1
ATOM 2471 N N . HIS A 1 313 ? -0.548 8.914 14.121 1.00 88.31 313 HIS A N 1
ATOM 2472 C CA . HIS A 1 313 ? 0.903 9.029 14.145 1.00 88.31 313 HIS A CA 1
ATOM 2473 C C . HIS A 1 313 ? 1.389 9.574 15.482 1.00 88.31 313 HIS A C 1
ATOM 2475 O O . HIS A 1 313 ? 0.866 10.563 16.002 1.00 88.31 313 HIS A O 1
ATOM 2481 N N . ASP A 1 314 ? 2.464 8.974 15.979 1.00 86.94 314 ASP A N 1
ATOM 2482 C CA . ASP A 1 314 ? 3.319 9.592 16.981 1.00 86.94 314 ASP A CA 1
ATOM 2483 C C . ASP A 1 314 ? 4.314 10.529 16.286 1.00 86.94 314 ASP A C 1
ATOM 2485 O O . ASP A 1 314 ? 5.281 10.056 15.688 1.00 86.94 314 ASP A O 1
ATOM 2489 N N . ASN A 1 315 ? 4.064 11.840 16.363 1.00 84.50 315 ASN A N 1
ATOM 2490 C CA . ASN A 1 315 ? 4.852 12.860 15.665 1.00 84.50 315 ASN A CA 1
ATOM 2491 C C . ASN A 1 315 ? 6.329 12.879 16.098 1.00 84.50 315 ASN A C 1
ATOM 2493 O O . ASN A 1 315 ? 7.197 13.074 15.260 1.00 84.50 315 ASN A O 1
ATOM 2497 N N . GLU A 1 316 ? 6.643 12.616 17.371 1.00 81.81 316 GLU A N 1
ATOM 2498 C CA . GLU A 1 316 ? 8.036 12.651 17.849 1.00 81.81 316 GLU A CA 1
ATOM 2499 C C . GLU A 1 316 ? 8.843 11.461 17.322 1.00 81.81 316 GLU A C 1
ATOM 2501 O O . GLU A 1 316 ? 9.963 11.621 16.835 1.00 81.81 316 GLU A O 1
ATOM 2506 N N . ALA A 1 317 ? 8.264 10.257 17.394 1.00 81.81 317 ALA A N 1
ATOM 2507 C CA . ALA A 1 317 ? 8.887 9.054 16.845 1.00 81.81 317 ALA A CA 1
ATOM 2508 C C . ALA A 1 317 ? 9.024 9.154 15.318 1.00 81.81 317 ALA A C 1
ATOM 2510 O O . ALA A 1 317 ? 10.036 8.744 14.749 1.00 81.81 317 ALA A O 1
ATOM 2511 N N . LEU A 1 318 ? 8.022 9.750 14.670 1.00 85.31 318 LEU A N 1
ATOM 2512 C CA . LEU A 1 318 ? 8.007 10.006 13.240 1.00 85.31 318 LEU A CA 1
ATOM 2513 C C . LEU A 1 318 ? 9.107 11.003 12.846 1.00 85.31 318 LEU A C 1
ATOM 2515 O O . LEU A 1 318 ? 9.854 10.738 11.908 1.00 85.31 318 LEU A O 1
ATOM 2519 N N . ASP A 1 319 ? 9.274 12.115 13.563 1.00 82.88 319 ASP A N 1
ATOM 2520 C CA . ASP A 1 319 ? 10.325 13.109 13.300 1.00 82.88 319 ASP A CA 1
ATOM 2521 C C . ASP A 1 319 ? 11.736 12.542 13.514 1.00 82.88 319 ASP A C 1
ATOM 2523 O O . ASP A 1 319 ? 12.628 12.771 12.691 1.00 82.88 319 ASP A O 1
ATOM 2527 N N . ALA A 1 320 ? 11.929 11.727 14.556 1.00 81.75 320 ALA A N 1
ATOM 2528 C CA . ALA A 1 320 ? 13.180 11.003 14.769 1.00 81.75 320 ALA A CA 1
ATOM 2529 C C . ALA A 1 320 ? 13.487 10.044 13.604 1.00 81.75 320 ALA A C 1
ATOM 2531 O O . ALA A 1 320 ? 14.612 10.016 13.096 1.00 81.75 320 ALA A O 1
ATOM 2532 N N . LEU A 1 321 ? 12.477 9.305 13.128 1.00 83.81 321 LEU A N 1
ATOM 2533 C CA . LEU A 1 321 ? 12.609 8.419 11.971 1.00 83.81 321 LEU A CA 1
ATOM 2534 C C . LEU A 1 321 ? 12.909 9.207 10.686 1.00 83.81 321 LEU A C 1
ATOM 2536 O O . LEU A 1 321 ? 13.735 8.773 9.886 1.00 83.81 321 LEU A O 1
ATOM 2540 N N . LYS A 1 322 ? 12.323 10.399 10.509 1.00 83.75 322 LYS A N 1
ATOM 2541 C CA . LYS A 1 322 ? 12.604 11.293 9.371 1.00 83.75 322 LYS A CA 1
ATOM 2542 C C . LYS A 1 322 ? 14.071 11.670 9.272 1.00 83.75 322 LYS A C 1
ATOM 2544 O O . LYS A 1 322 ? 14.648 11.647 8.186 1.00 83.75 322 LYS A O 1
ATOM 2549 N N . ALA A 1 323 ? 14.645 12.065 10.407 1.00 80.88 323 ALA A N 1
ATOM 2550 C CA . ALA A 1 323 ? 16.025 12.514 10.491 1.00 80.88 323 ALA A CA 1
ATOM 2551 C C . ALA A 1 323 ? 16.999 11.357 10.234 1.00 80.88 323 ALA A C 1
ATOM 2553 O O . ALA A 1 323 ? 18.032 11.556 9.597 1.00 80.88 323 ALA A O 1
ATOM 2554 N N . LEU A 1 324 ? 16.645 10.150 10.690 1.00 80.25 324 LEU A N 1
ATOM 2555 C CA . LEU A 1 324 ? 17.429 8.933 10.486 1.00 80.25 324 LEU A CA 1
ATOM 2556 C C . LEU A 1 324 ? 17.355 8.405 9.044 1.00 80.25 324 LEU A C 1
ATOM 2558 O O . LEU A 1 324 ? 18.330 7.840 8.556 1.00 80.25 324 LEU A O 1
ATOM 2562 N N . TRP A 1 325 ? 16.203 8.557 8.386 1.00 82.06 325 TRP A N 1
ATOM 2563 C CA . TRP A 1 325 ? 15.883 7.893 7.123 1.00 82.06 325 TRP A CA 1
ATOM 2564 C C . TRP A 1 325 ? 15.623 8.896 5.989 1.00 82.06 325 TRP A C 1
ATOM 2566 O O . TRP A 1 325 ? 16.532 9.185 5.216 1.00 82.06 325 TRP A O 1
ATOM 2576 N N . ALA A 1 326 ? 14.425 9.481 5.905 1.00 78.69 326 ALA A N 1
ATOM 2577 C CA . ALA A 1 326 ? 13.980 10.268 4.746 1.00 78.69 326 ALA A CA 1
ATOM 2578 C C . ALA A 1 326 ? 14.882 11.469 4.382 1.00 78.69 326 ALA A C 1
ATOM 2580 O O . ALA A 1 326 ? 14.959 11.855 3.218 1.00 78.69 326 ALA A O 1
ATOM 2581 N N . LEU A 1 327 ? 15.568 12.083 5.354 1.00 77.31 327 LEU A N 1
ATOM 2582 C CA . LEU A 1 327 ? 16.449 13.238 5.123 1.00 77.31 327 LEU A CA 1
ATOM 2583 C C . LEU A 1 327 ? 17.942 12.875 5.034 1.00 77.31 327 LEU A C 1
ATOM 2585 O O . LEU A 1 327 ? 18.770 13.749 4.748 1.00 77.31 327 LEU A O 1
ATOM 2589 N N . HIS A 1 328 ? 18.314 11.613 5.266 1.00 78.56 328 HIS A N 1
ATOM 2590 C CA . HIS A 1 328 ? 19.714 11.203 5.323 1.00 78.56 328 HIS A CA 1
ATOM 2591 C C . HIS A 1 328 ? 20.284 10.888 3.929 1.00 78.56 328 HIS A C 1
ATOM 2593 O O . HIS A 1 328 ? 20.357 9.741 3.501 1.00 78.56 328 HIS A O 1
ATOM 2599 N N . LYS A 1 329 ? 20.780 11.919 3.234 1.00 67.38 329 LYS A N 1
ATOM 2600 C CA . LYS A 1 329 ? 21.307 11.815 1.854 1.00 67.38 329 LYS A CA 1
ATOM 2601 C C . LYS A 1 329 ? 22.520 10.884 1.675 1.00 67.38 329 LYS A C 1
ATOM 2603 O O . LYS A 1 329 ? 22.811 10.480 0.557 1.00 67.38 329 LYS A O 1
ATOM 2608 N N . GLY A 1 330 ? 23.263 10.588 2.746 1.00 64.31 330 GLY A N 1
ATOM 2609 C CA . GLY A 1 330 ? 24.463 9.733 2.718 1.00 64.31 330 GLY A CA 1
ATOM 2610 C C . GLY A 1 330 ? 24.186 8.245 2.955 1.00 64.31 330 GLY A C 1
ATOM 2611 O O . GLY A 1 330 ? 25.121 7.458 3.107 1.00 64.31 330 GLY A O 1
ATOM 2612 N N . MET A 1 331 ? 22.913 7.856 3.043 1.00 68.19 331 MET A N 1
ATOM 2613 C CA . MET A 1 331 ? 22.506 6.519 3.448 1.00 68.19 331 MET A CA 1
ATOM 2614 C C . MET A 1 331 ? 22.775 5.479 2.362 1.00 68.19 331 MET A C 1
ATOM 2616 O O . MET A 1 331 ? 22.218 5.533 1.271 1.00 68.19 331 MET A O 1
ATOM 2620 N N . THR A 1 332 ? 23.587 4.475 2.687 1.00 66.75 332 THR A N 1
ATOM 2621 C CA . THR A 1 332 ? 23.808 3.299 1.822 1.00 66.75 332 THR A CA 1
ATOM 2622 C C . THR A 1 332 ? 22.944 2.097 2.222 1.00 66.75 332 THR A C 1
ATOM 2624 O O . THR A 1 332 ? 22.826 1.130 1.466 1.00 66.75 332 THR A O 1
ATOM 2627 N N . THR A 1 333 ? 22.343 2.139 3.414 1.00 76.94 333 THR A N 1
ATOM 2628 C CA . THR A 1 333 ? 21.516 1.076 4.007 1.00 76.94 333 THR A CA 1
ATOM 2629 C C . THR A 1 333 ? 20.375 1.692 4.804 1.00 76.94 333 THR A C 1
ATOM 2631 O O . THR A 1 333 ? 20.635 2.578 5.616 1.00 76.94 333 THR A O 1
ATOM 2634 N N . GLN A 1 334 ? 19.147 1.217 4.620 1.00 85.75 334 GLN A N 1
ATOM 2635 C CA . GLN A 1 334 ? 17.970 1.779 5.281 1.00 85.75 334 GLN A CA 1
ATOM 2636 C C . GLN A 1 334 ? 17.782 1.188 6.694 1.00 85.75 334 GLN A C 1
ATOM 2638 O O . GLN A 1 334 ? 18.153 0.033 6.930 1.00 85.75 334 GLN A O 1
ATOM 2643 N N . PRO A 1 335 ? 17.195 1.934 7.651 1.00 85.75 335 PRO A N 1
ATOM 2644 C CA . PRO A 1 335 ? 16.892 1.440 8.995 1.00 85.75 335 PRO A CA 1
ATOM 2645 C C . PRO A 1 335 ? 15.615 0.581 8.985 1.00 85.75 335 PRO A C 1
ATOM 2647 O O . PRO A 1 335 ? 14.583 0.951 9.547 1.00 85.75 335 PRO A O 1
ATOM 2650 N N . ILE A 1 336 ? 15.683 -0.574 8.320 1.00 87.81 336 ILE A N 1
ATOM 2651 C CA . ILE A 1 336 ? 14.542 -1.465 8.069 1.00 87.81 336 ILE A CA 1
ATOM 2652 C C . ILE A 1 336 ? 13.811 -1.860 9.360 1.00 87.81 336 ILE A C 1
ATOM 2654 O O . ILE A 1 336 ? 12.582 -1.869 9.382 1.00 87.81 336 ILE A O 1
ATOM 2658 N N . GLY A 1 337 ? 14.528 -2.161 10.445 1.00 83.62 337 GLY A N 1
ATOM 2659 C CA . GLY A 1 337 ? 13.913 -2.528 11.720 1.00 83.62 337 GLY A CA 1
ATOM 2660 C C . GLY A 1 337 ? 13.085 -1.393 12.327 1.00 83.62 337 GLY A C 1
ATOM 2661 O O . GLY A 1 337 ? 11.994 -1.644 12.835 1.00 83.62 337 GLY A O 1
ATOM 2662 N N . ALA A 1 338 ? 13.549 -0.144 12.209 1.00 84.00 338 ALA A N 1
ATOM 2663 C CA . ALA A 1 338 ? 12.810 1.028 12.682 1.00 84.00 338 ALA A CA 1
ATOM 2664 C C . ALA A 1 338 ? 11.574 1.317 11.812 1.00 84.00 338 ALA A C 1
ATOM 2666 O O . ALA A 1 338 ? 10.505 1.614 12.343 1.00 84.00 338 ALA A O 1
ATOM 2667 N N . ILE A 1 339 ? 11.700 1.165 10.486 1.00 88.19 339 ILE A N 1
ATOM 2668 C CA . ILE A 1 339 ? 10.576 1.282 9.541 1.00 88.19 339 ILE A CA 1
ATOM 2669 C C . ILE A 1 339 ? 9.514 0.227 9.867 1.00 88.19 339 ILE A C 1
ATOM 2671 O O . ILE A 1 339 ? 8.338 0.560 9.986 1.00 88.19 339 ILE A O 1
ATOM 2675 N N . ARG A 1 340 ? 9.923 -1.026 10.093 1.00 87.56 340 ARG A N 1
ATOM 2676 C CA . ARG A 1 340 ? 9.027 -2.124 10.481 1.00 87.56 340 ARG A CA 1
ATOM 2677 C C . ARG A 1 340 ? 8.321 -1.857 11.803 1.00 87.56 340 ARG A C 1
ATOM 2679 O O . ARG A 1 340 ? 7.116 -2.056 11.900 1.00 87.56 340 ARG A O 1
ATOM 2686 N N . ASP A 1 341 ? 9.055 -1.436 12.828 1.00 83.56 341 ASP A N 1
ATOM 2687 C CA . ASP A 1 341 ? 8.480 -1.242 14.162 1.00 83.56 341 ASP A CA 1
ATOM 2688 C C . ASP A 1 341 ? 7.480 -0.068 14.212 1.00 83.56 341 ASP A C 1
ATOM 2690 O O . ASP A 1 341 ? 6.634 -0.042 15.111 1.00 83.56 341 ASP A O 1
ATOM 2694 N N . TYR A 1 342 ? 7.538 0.861 13.245 1.00 87.00 342 TYR A N 1
ATOM 2695 C CA . TYR A 1 342 ? 6.617 1.995 13.124 1.00 87.00 342 TYR A CA 1
ATOM 2696 C C . TYR A 1 342 ? 5.485 1.777 12.100 1.00 87.00 342 TYR A C 1
ATOM 2698 O O . TYR A 1 342 ? 4.316 1.948 12.440 1.00 87.00 342 TYR A O 1
ATOM 2706 N N . PHE A 1 343 ? 5.811 1.396 10.860 1.00 86.94 343 PHE A N 1
ATOM 2707 C CA . PHE A 1 343 ? 4.857 1.250 9.746 1.00 86.94 343 PHE A CA 1
ATOM 2708 C C . PHE A 1 343 ? 4.369 -0.187 9.520 1.00 86.94 343 PHE A C 1
ATOM 2710 O O . PHE A 1 343 ? 3.421 -0.395 8.763 1.00 86.94 343 PHE A O 1
ATOM 2717 N N . GLY A 1 344 ? 4.981 -1.177 10.169 1.00 87.44 344 GLY A N 1
ATOM 2718 C CA . GLY A 1 344 ? 4.649 -2.592 10.014 1.00 87.44 344 GLY A CA 1
ATOM 2719 C C . GLY A 1 344 ? 5.461 -3.313 8.935 1.00 87.44 344 GLY A C 1
ATOM 2720 O O . GLY A 1 344 ? 6.232 -2.724 8.175 1.00 87.44 344 GLY A O 1
ATOM 2721 N N . GLU A 1 345 ? 5.290 -4.633 8.888 1.00 86.81 345 GLU A N 1
ATOM 2722 C CA . GLU A 1 345 ? 6.065 -5.544 8.044 1.00 86.81 345 GLU A CA 1
ATOM 2723 C C . GLU A 1 345 ? 5.792 -5.355 6.538 1.00 86.81 345 GLU A C 1
ATOM 2725 O O . GLU A 1 345 ? 6.748 -5.374 5.768 1.00 86.81 345 GLU A O 1
ATOM 2730 N N . LYS A 1 346 ? 4.543 -5.092 6.109 1.00 83.81 346 LYS A N 1
ATOM 2731 C CA . LYS A 1 346 ? 4.172 -4.895 4.685 1.00 83.81 346 LYS A CA 1
ATOM 2732 C C . LYS A 1 346 ? 4.946 -3.736 4.041 1.00 83.81 346 LYS A C 1
ATOM 2734 O O . LYS A 1 346 ? 5.584 -3.911 3.008 1.00 83.81 346 LYS A O 1
ATOM 2739 N N . VAL A 1 347 ? 4.950 -2.568 4.691 1.00 87.50 347 VAL A N 1
ATOM 2740 C CA . VAL A 1 347 ? 5.684 -1.376 4.223 1.00 87.50 347 VAL A CA 1
ATOM 2741 C C . VAL A 1 347 ? 7.193 -1.593 4.319 1.00 87.50 347 VAL A C 1
ATOM 2743 O O . VAL A 1 347 ? 7.932 -1.260 3.396 1.00 87.50 347 VAL A O 1
ATOM 2746 N N . ALA A 1 348 ? 7.677 -2.197 5.407 1.00 89.50 348 ALA A N 1
ATOM 2747 C CA . ALA A 1 348 ? 9.100 -2.490 5.544 1.00 89.50 348 ALA A CA 1
ATOM 2748 C C . ALA A 1 348 ? 9.604 -3.450 4.455 1.00 89.50 348 ALA A C 1
ATOM 2750 O O . ALA A 1 348 ? 10.705 -3.255 3.944 1.00 89.50 348 ALA A O 1
ATOM 2751 N N . LEU A 1 349 ? 8.809 -4.452 4.062 1.00 89.94 349 LEU A N 1
ATOM 2752 C CA . LEU A 1 349 ? 9.170 -5.408 3.014 1.00 89.94 349 LEU A CA 1
ATOM 2753 C C . LEU A 1 349 ? 9.364 -4.728 1.653 1.00 89.94 349 LEU A C 1
ATOM 2755 O O . LEU A 1 349 ? 10.265 -5.119 0.907 1.00 89.94 349 LEU A O 1
ATOM 2759 N N . TYR A 1 350 ? 8.581 -3.686 1.357 1.00 90.62 350 TYR A N 1
ATOM 2760 C CA . TYR A 1 350 ? 8.766 -2.855 0.165 1.00 90.62 350 TYR A CA 1
ATOM 2761 C C . TYR A 1 350 ? 10.140 -2.186 0.166 1.00 90.62 350 TYR A C 1
ATOM 2763 O O . TYR A 1 350 ? 10.916 -2.366 -0.773 1.00 90.62 350 TYR A O 1
ATOM 2771 N N . PHE A 1 351 ? 10.517 -1.532 1.265 1.00 91.00 351 PHE A N 1
ATOM 2772 C CA . PHE A 1 351 ? 11.832 -0.896 1.363 1.00 91.00 351 PHE A CA 1
ATOM 2773 C C . PHE A 1 351 ? 12.993 -1.897 1.383 1.00 91.00 351 PHE A C 1
ATOM 2775 O O . PHE A 1 351 ? 14.061 -1.597 0.847 1.00 91.00 351 PHE A O 1
ATOM 2782 N N . VAL A 1 352 ? 12.798 -3.109 1.918 1.00 91.38 352 VAL A N 1
ATOM 2783 C CA . VAL A 1 352 ? 13.786 -4.197 1.796 1.00 91.38 352 VAL A CA 1
ATOM 2784 C C . VAL A 1 352 ? 13.981 -4.597 0.333 1.00 91.38 352 VAL A C 1
ATOM 2786 O O . VAL A 1 352 ? 15.125 -4.770 -0.104 1.00 91.38 352 VAL A O 1
ATOM 2789 N N . TRP A 1 353 ? 12.885 -4.764 -0.414 1.00 92.75 353 TRP A N 1
ATOM 2790 C CA . TRP A 1 353 ? 12.924 -5.090 -1.839 1.00 92.75 353 TRP A CA 1
ATOM 2791 C C . TRP A 1 353 ? 13.633 -3.990 -2.631 1.00 92.75 353 TRP A C 1
ATOM 2793 O O . TRP A 1 353 ? 14.578 -4.275 -3.370 1.00 92.75 353 TRP A O 1
ATOM 2803 N N . LEU A 1 354 ? 13.244 -2.734 -2.401 1.00 91.75 354 LEU A N 1
ATOM 2804 C CA . LEU A 1 354 ? 13.794 -1.562 -3.074 1.00 91.75 354 LEU A CA 1
ATOM 2805 C C . LEU A 1 354 ? 15.289 -1.390 -2.769 1.00 91.75 354 LEU A C 1
ATOM 2807 O O . LEU A 1 354 ? 16.081 -1.127 -3.676 1.00 91.75 354 LEU A O 1
ATOM 2811 N N . GLU A 1 355 ? 15.720 -1.625 -1.524 1.00 90.56 355 GLU A N 1
ATOM 2812 C CA . GLU A 1 355 ? 17.141 -1.618 -1.156 1.00 90.56 355 GLU A CA 1
ATOM 2813 C C . GLU A 1 355 ? 17.929 -2.708 -1.895 1.00 90.56 355 GLU A C 1
ATOM 2815 O O . GLU A 1 355 ? 19.011 -2.439 -2.425 1.00 90.56 355 GLU A O 1
ATOM 2820 N N . LEU A 1 356 ? 17.410 -3.942 -1.936 1.00 91.75 356 LEU A N 1
ATOM 2821 C CA . LEU A 1 356 ? 18.064 -5.043 -2.645 1.00 91.75 356 LEU A CA 1
ATOM 2822 C C . LEU A 1 356 ? 18.166 -4.745 -4.143 1.00 91.75 356 LEU A C 1
ATOM 2824 O O . LEU A 1 356 ? 19.237 -4.927 -4.723 1.00 91.75 356 LEU A O 1
ATOM 2828 N N . TYR A 1 357 ? 17.079 -4.272 -4.753 1.00 93.88 357 TYR A N 1
ATOM 2829 C CA . TYR A 1 357 ? 17.027 -3.937 -6.172 1.00 93.88 357 TYR A CA 1
ATOM 2830 C C . TYR A 1 357 ? 18.036 -2.837 -6.522 1.00 93.88 357 TYR A C 1
ATOM 2832 O O . TYR A 1 357 ? 18.859 -3.016 -7.420 1.00 93.88 357 TYR A O 1
ATOM 2840 N N . THR A 1 358 ? 18.074 -1.759 -5.736 1.00 92.31 358 THR A N 1
ATOM 2841 C CA . THR A 1 358 ? 19.013 -0.636 -5.911 1.00 92.31 358 THR A CA 1
ATOM 2842 C C . THR A 1 358 ? 20.470 -1.075 -5.781 1.00 92.31 358 THR A C 1
ATOM 2844 O O . THR A 1 358 ? 21.308 -0.725 -6.611 1.00 92.31 358 THR A O 1
ATOM 2847 N N . LYS A 1 359 ? 20.792 -1.901 -4.779 1.00 91.12 359 LYS A N 1
ATOM 2848 C CA . LYS A 1 359 ? 22.151 -2.434 -4.604 1.00 91.12 359 LYS A CA 1
ATOM 2849 C C . LYS A 1 359 ? 22.553 -3.366 -5.742 1.00 91.12 359 LYS A C 1
ATOM 2851 O O . LYS A 1 359 ? 23.673 -3.271 -6.238 1.00 91.12 359 LYS A O 1
ATOM 2856 N N . MET A 1 360 ? 21.657 -4.253 -6.174 1.00 93.06 360 MET A N 1
ATOM 2857 C CA . MET A 1 360 ? 21.935 -5.187 -7.266 1.00 93.06 360 MET A CA 1
ATOM 2858 C C . MET A 1 360 ? 22.069 -4.478 -8.616 1.00 93.06 360 MET A C 1
ATOM 2860 O O . MET A 1 360 ? 22.844 -4.954 -9.442 1.00 93.06 360 MET A O 1
ATOM 2864 N N . LEU A 1 361 ? 21.394 -3.342 -8.832 1.00 94.19 361 LEU A N 1
ATOM 2865 C CA . LEU A 1 361 ? 21.515 -2.521 -10.045 1.00 94.19 361 LEU A CA 1
ATOM 2866 C C . LEU A 1 361 ? 22.912 -1.920 -10.255 1.00 94.19 361 LEU A C 1
ATOM 2868 O O . LEU A 1 361 ? 23.261 -1.620 -11.396 1.00 94.19 361 LEU A O 1
ATOM 2872 N N . LEU A 1 362 ? 23.738 -1.792 -9.208 1.00 93.19 362 LEU A N 1
ATOM 2873 C CA . LEU A 1 362 ? 25.102 -1.258 -9.334 1.00 93.19 362 LEU A CA 1
ATOM 2874 C C . LEU A 1 362 ? 25.959 -2.062 -10.322 1.00 93.19 362 LEU A C 1
ATOM 2876 O O . LEU A 1 362 ? 26.724 -1.473 -11.083 1.00 93.19 362 LEU A O 1
ATOM 2880 N N . LEU A 1 363 ? 25.815 -3.392 -10.345 1.00 93.00 363 LEU A N 1
ATOM 2881 C CA . LEU A 1 363 ? 26.577 -4.256 -11.251 1.00 93.00 363 LEU A CA 1
ATOM 2882 C C . LEU A 1 363 ? 26.153 -4.054 -12.725 1.00 93.00 363 LEU A C 1
ATOM 2884 O O . LEU A 1 363 ? 27.020 -3.713 -13.532 1.00 93.00 363 LEU A O 1
ATOM 2888 N N . PRO A 1 364 ? 24.864 -4.185 -13.107 1.00 95.81 364 PRO A N 1
ATOM 2889 C CA . PRO A 1 364 ? 24.381 -3.808 -14.436 1.00 95.81 364 PRO A CA 1
ATOM 2890 C C . PRO A 1 364 ? 24.718 -2.377 -14.846 1.00 95.81 364 PRO A C 1
ATOM 2892 O O . PRO A 1 364 ? 25.043 -2.154 -16.007 1.00 95.81 364 PRO A O 1
ATOM 2895 N N . ALA A 1 365 ? 24.658 -1.415 -13.922 1.00 96.06 365 ALA A N 1
ATOM 2896 C CA . ALA A 1 365 ? 24.984 -0.019 -14.199 1.00 96.06 365 ALA A CA 1
ATOM 2897 C C . ALA A 1 365 ? 26.465 0.149 -14.558 1.00 96.06 365 ALA A C 1
ATOM 2899 O O . ALA A 1 365 ? 26.780 0.757 -15.579 1.00 96.06 365 ALA A O 1
ATOM 2900 N N . ALA A 1 366 ? 27.375 -0.443 -13.779 1.00 95.50 366 ALA A N 1
ATOM 2901 C CA . ALA A 1 366 ? 28.808 -0.397 -14.061 1.00 95.50 366 ALA A CA 1
ATOM 2902 C C . ALA A 1 366 ? 29.159 -1.086 -15.391 1.00 95.50 366 ALA A C 1
ATOM 2904 O O . ALA A 1 366 ? 29.879 -0.515 -16.212 1.00 95.50 366 ALA A O 1
ATOM 2905 N N . LEU A 1 367 ? 28.610 -2.284 -15.633 1.00 94.56 367 LEU A N 1
ATOM 2906 C CA . LEU A 1 367 ? 28.795 -3.003 -16.898 1.00 94.56 367 LEU A CA 1
ATOM 2907 C C . LEU A 1 367 ? 28.224 -2.207 -18.078 1.00 94.56 367 LEU A C 1
ATOM 2909 O O . LEU A 1 367 ? 28.890 -2.057 -19.098 1.00 94.56 367 LEU A O 1
ATOM 2913 N N . GLY A 1 368 ? 27.027 -1.647 -17.919 1.00 94.38 368 GLY A N 1
ATOM 2914 C CA . GLY A 1 368 ? 26.353 -0.839 -18.928 1.00 94.38 368 GLY A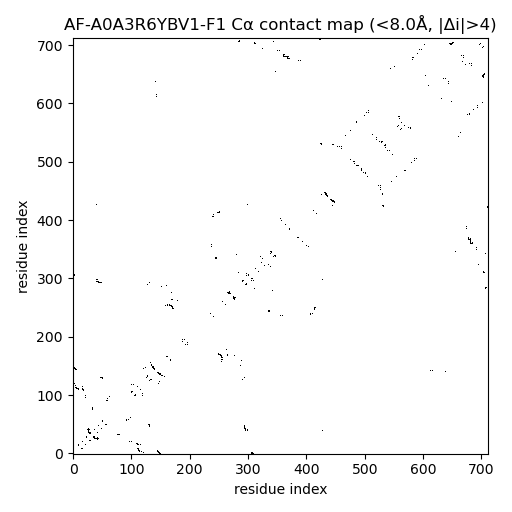 CA 1
ATOM 2915 C C . GLY A 1 368 ? 27.137 0.413 -19.323 1.00 94.38 368 GLY A C 1
ATOM 2916 O O . GLY A 1 368 ? 27.290 0.684 -20.513 1.00 94.38 368 GLY A O 1
ATOM 2917 N N . VAL A 1 369 ? 27.711 1.132 -18.349 1.00 94.62 369 VAL A N 1
ATOM 2918 C CA . VAL A 1 369 ? 28.611 2.272 -18.604 1.00 94.62 369 VAL A CA 1
ATOM 2919 C C . VAL A 1 369 ? 29.862 1.825 -19.351 1.00 94.62 369 VAL A C 1
ATOM 2921 O O . VAL A 1 369 ? 30.214 2.440 -20.355 1.00 94.62 369 VAL A O 1
ATOM 2924 N N . ALA A 1 370 ? 30.515 0.747 -18.905 1.00 91.81 370 ALA A N 1
ATOM 2925 C CA . ALA A 1 370 ? 31.714 0.236 -19.565 1.00 91.81 370 ALA A CA 1
ATOM 2926 C C . ALA A 1 370 ? 31.435 -0.118 -21.034 1.00 91.81 370 ALA A C 1
ATOM 2928 O O . ALA A 1 370 ? 32.189 0.266 -21.925 1.00 91.81 370 ALA A O 1
ATOM 2929 N N . ILE A 1 371 ? 30.312 -0.787 -21.298 1.00 90.75 371 ILE A N 1
ATOM 2930 C CA . ILE A 1 371 ? 29.898 -1.162 -22.651 1.00 90.75 371 ILE A CA 1
ATOM 2931 C C . ILE A 1 371 ? 29.569 0.063 -23.491 1.00 90.75 371 ILE A C 1
ATOM 2933 O O . ILE A 1 371 ? 29.978 0.122 -24.645 1.00 90.75 371 ILE A O 1
ATOM 2937 N N . TYR A 1 372 ? 28.863 1.041 -22.926 1.00 89.69 372 TYR A N 1
ATOM 2938 C CA . TYR A 1 372 ? 28.538 2.279 -23.623 1.00 89.69 372 TYR A CA 1
ATOM 2939 C C . TYR A 1 372 ? 29.800 3.049 -24.032 1.00 89.69 372 TYR A C 1
ATOM 2941 O O . TYR A 1 372 ? 29.916 3.472 -25.178 1.00 89.69 372 TYR A O 1
ATOM 2949 N N . VAL A 1 373 ? 30.777 3.179 -23.128 1.00 89.19 373 VAL A N 1
ATOM 2950 C CA . VAL A 1 373 ? 32.060 3.840 -23.421 1.00 89.19 373 VAL A CA 1
ATOM 2951 C C . VAL A 1 373 ? 32.833 3.080 -24.501 1.00 89.19 373 VAL A C 1
ATOM 2953 O O . VAL A 1 373 ? 33.327 3.695 -25.440 1.00 89.19 373 VAL A O 1
ATOM 2956 N N . LEU A 1 374 ? 32.899 1.748 -24.422 1.00 87.44 374 LEU A N 1
ATOM 2957 C CA . LEU A 1 374 ? 33.559 0.928 -25.444 1.00 87.44 374 LEU A CA 1
ATOM 2958 C C . LEU A 1 374 ? 32.865 1.029 -26.813 1.00 87.44 374 LEU A C 1
ATOM 2960 O O . LEU A 1 374 ? 33.544 1.143 -27.830 1.00 87.44 374 LEU A O 1
ATOM 2964 N N . ASP A 1 375 ? 31.530 1.041 -26.848 1.00 83.94 375 ASP A N 1
ATOM 2965 C CA . ASP A 1 375 ? 30.747 1.212 -28.083 1.00 83.94 375 ASP A CA 1
ATOM 2966 C C . ASP A 1 375 ? 31.056 2.561 -28.755 1.00 83.94 375 ASP A C 1
ATOM 2968 O O . ASP A 1 375 ? 31.193 2.623 -29.975 1.00 83.94 375 ASP A O 1
ATOM 2972 N N . VAL A 1 376 ? 31.238 3.622 -27.957 1.00 82.75 376 VAL A N 1
ATOM 2973 C CA . VAL A 1 376 ? 31.586 4.970 -28.437 1.00 82.75 376 VAL A CA 1
ATOM 2974 C C . VAL A 1 376 ? 33.058 5.081 -28.857 1.00 82.75 376 VAL A C 1
ATOM 2976 O O . VAL A 1 376 ? 33.355 5.767 -29.833 1.00 82.75 376 VAL A O 1
ATOM 2979 N N . CYS A 1 377 ? 33.987 4.432 -28.149 1.00 84.25 377 CYS A N 1
ATOM 2980 C CA . CYS A 1 377 ? 35.426 4.639 -28.344 1.00 84.25 377 CYS A CA 1
ATOM 2981 C C . CYS A 1 377 ? 36.089 3.695 -29.357 1.00 84.25 377 CYS A C 1
ATOM 2983 O O . CYS A 1 377 ? 37.000 4.133 -30.055 1.00 84.25 377 CYS A O 1
ATOM 2985 N N . THR A 1 378 ? 35.718 2.409 -29.420 1.00 71.75 378 THR A N 1
ATOM 2986 C CA . THR A 1 378 ? 36.542 1.401 -30.122 1.00 71.75 378 THR A CA 1
ATOM 2987 C C . THR A 1 378 ? 35.896 0.740 -31.333 1.00 71.75 378 THR A C 1
ATOM 2989 O O . THR A 1 378 ? 36.640 0.165 -32.106 1.00 71.75 378 THR A O 1
ATOM 2992 N N . THR A 1 379 ? 34.583 0.869 -31.574 1.00 64.75 379 THR A N 1
ATOM 2993 C CA . THR A 1 379 ? 33.791 0.413 -32.758 1.00 64.75 379 THR A CA 1
ATOM 2994 C C . THR A 1 379 ? 33.940 -1.037 -33.288 1.00 64.75 379 THR A C 1
ATOM 2996 O O . THR A 1 379 ? 32.969 -1.562 -33.832 1.00 64.75 379 THR A O 1
ATOM 2999 N N . THR A 1 380 ? 35.054 -1.756 -33.105 1.00 57.84 380 THR A N 1
ATOM 3000 C CA . THR A 1 380 ? 35.362 -3.024 -33.803 1.00 57.84 380 THR A CA 1
ATOM 3001 C C . THR A 1 380 ? 34.680 -4.275 -33.222 1.00 57.84 380 THR A C 1
ATOM 3003 O O . THR A 1 380 ? 34.542 -5.271 -33.930 1.00 57.84 380 THR A O 1
ATOM 3006 N N . HIS A 1 381 ? 34.191 -4.248 -31.970 1.00 66.00 381 HIS A N 1
ATOM 3007 C CA . HIS A 1 381 ? 33.595 -5.421 -31.286 1.00 66.00 381 HIS A CA 1
ATOM 3008 C C . HIS A 1 381 ? 32.236 -5.168 -30.600 1.00 66.00 381 HIS A C 1
ATOM 3010 O O . HIS A 1 381 ? 31.800 -5.957 -29.757 1.00 66.00 381 HIS A O 1
ATOM 3016 N N . SER A 1 382 ? 31.523 -4.106 -30.979 1.00 75.56 382 SER A N 1
ATOM 3017 C CA . SER A 1 382 ? 30.265 -3.682 -30.338 1.00 75.56 382 SER A CA 1
ATOM 3018 C C . SER A 1 382 ? 29.183 -4.767 -30.260 1.00 75.56 382 SER A C 1
ATOM 3020 O O . SER A 1 382 ? 28.481 -4.881 -29.257 1.00 75.56 382 SER A O 1
ATOM 3022 N N . ARG A 1 383 ? 29.052 -5.604 -31.298 1.00 82.62 383 ARG A N 1
ATOM 3023 C CA . ARG A 1 383 ? 28.022 -6.657 -31.375 1.00 82.62 383 ARG A CA 1
ATOM 3024 C C . ARG A 1 383 ? 28.229 -7.773 -30.351 1.00 82.62 383 ARG A C 1
ATOM 3026 O O . ARG A 1 383 ? 27.297 -8.123 -29.633 1.00 82.62 383 ARG A O 1
ATOM 3033 N N . ILE A 1 384 ? 29.446 -8.306 -30.263 1.00 87.44 384 ILE A N 1
ATOM 3034 C CA . ILE A 1 384 ? 29.782 -9.398 -29.336 1.00 87.44 384 ILE A CA 1
ATOM 3035 C C . ILE A 1 384 ? 29.626 -8.913 -27.893 1.00 87.44 384 ILE A C 1
ATOM 3037 O O . ILE A 1 384 ? 29.045 -9.608 -27.064 1.00 87.44 384 ILE A O 1
ATOM 3041 N N . LEU A 1 385 ? 30.067 -7.683 -27.618 1.00 87.56 385 LEU A N 1
ATOM 3042 C CA . LEU A 1 385 ? 29.950 -7.060 -26.306 1.00 87.56 385 LEU A CA 1
ATOM 3043 C C . LEU A 1 385 ? 28.484 -6.874 -25.872 1.00 87.56 385 LEU A C 1
ATOM 3045 O O . LEU A 1 385 ? 28.135 -7.175 -24.732 1.00 87.56 385 LEU A O 1
ATOM 3049 N N . LYS A 1 386 ? 27.606 -6.452 -26.791 1.00 87.50 386 LYS A N 1
ATOM 3050 C CA . LYS A 1 386 ? 26.156 -6.325 -26.556 1.00 87.50 386 LYS A CA 1
ATOM 3051 C C . LYS A 1 386 ? 25.481 -7.674 -26.275 1.00 87.50 386 LYS A C 1
ATOM 3053 O O . LYS A 1 386 ? 24.637 -7.753 -25.386 1.00 87.50 386 LYS A O 1
ATOM 3058 N N . ILE A 1 387 ? 25.876 -8.741 -26.974 1.00 91.38 387 ILE A N 1
ATOM 3059 C CA . ILE A 1 387 ? 25.377 -10.105 -26.712 1.00 91.38 387 ILE A CA 1
ATOM 3060 C C . ILE A 1 387 ? 25.863 -10.605 -25.346 1.00 91.38 387 ILE A C 1
ATOM 3062 O O . ILE A 1 387 ? 25.067 -11.113 -24.558 1.00 91.38 387 ILE A O 1
ATOM 3066 N N . ALA A 1 388 ? 27.149 -10.417 -25.033 1.00 91.75 388 ALA A N 1
ATOM 3067 C CA . ALA A 1 388 ? 27.712 -10.785 -23.735 1.00 91.75 388 ALA A CA 1
ATOM 3068 C C . ALA A 1 388 ? 26.998 -10.058 -22.584 1.00 91.75 388 ALA A C 1
ATOM 3070 O O . ALA A 1 388 ? 26.701 -10.659 -21.553 1.00 91.75 388 ALA A O 1
ATOM 3071 N N . PHE A 1 389 ? 26.649 -8.786 -22.784 1.00 93.25 389 PHE A N 1
ATOM 3072 C CA . PHE A 1 389 ? 25.863 -8.020 -21.826 1.00 93.25 389 PHE A CA 1
ATOM 3073 C C . PHE A 1 389 ? 24.449 -8.559 -21.637 1.00 93.25 389 PHE A C 1
ATOM 3075 O O . PHE A 1 389 ? 23.997 -8.674 -20.504 1.00 93.25 389 PHE A O 1
ATOM 3082 N N . ALA A 1 390 ? 23.765 -8.936 -22.720 1.00 94.25 390 ALA A N 1
ATOM 3083 C CA . ALA A 1 390 ? 22.440 -9.544 -22.634 1.00 94.25 390 ALA A CA 1
ATOM 3084 C C . ALA A 1 390 ? 22.468 -10.812 -21.763 1.00 94.25 390 ALA A C 1
ATOM 3086 O O . ALA A 1 390 ? 21.655 -10.960 -20.853 1.00 94.25 390 ALA A O 1
ATOM 3087 N N . VAL A 1 391 ? 23.458 -11.686 -21.980 1.00 95.38 391 VAL A N 1
ATOM 3088 C CA . VAL A 1 391 ? 23.662 -12.891 -21.159 1.00 95.38 391 VAL A CA 1
ATOM 3089 C C . VAL A 1 391 ? 23.958 -12.521 -19.703 1.00 95.38 391 VAL A C 1
ATOM 3091 O O . VAL A 1 391 ? 23.366 -13.102 -18.794 1.00 95.38 391 VAL A O 1
ATOM 3094 N N . ALA A 1 392 ? 24.814 -11.522 -19.464 1.00 95.19 392 ALA A N 1
ATOM 3095 C CA . ALA A 1 392 ? 25.109 -11.042 -18.116 1.00 95.19 392 ALA A CA 1
ATOM 3096 C C . ALA A 1 392 ? 23.853 -10.520 -17.396 1.00 95.19 392 ALA A C 1
ATOM 3098 O O . ALA A 1 392 ? 23.681 -10.793 -16.209 1.00 95.19 392 ALA A O 1
ATOM 3099 N N . ILE A 1 393 ? 22.951 -9.831 -18.102 1.00 96.12 393 ILE A N 1
ATOM 3100 C CA . ILE A 1 393 ? 21.684 -9.342 -17.544 1.00 96.12 393 ILE A CA 1
ATOM 3101 C C . ILE A 1 393 ? 20.717 -10.489 -17.249 1.00 96.12 393 ILE A C 1
ATOM 3103 O O . ILE A 1 393 ? 20.072 -10.464 -16.205 1.00 96.12 393 ILE A O 1
ATOM 3107 N N . VAL A 1 394 ? 20.653 -11.532 -18.082 1.00 96.38 394 VAL A N 1
ATOM 3108 C CA . VAL A 1 394 ? 19.851 -12.737 -17.792 1.00 96.38 394 VAL A CA 1
ATOM 3109 C C . VAL A 1 394 ? 20.357 -13.450 -16.532 1.00 96.38 394 VAL A C 1
ATOM 3111 O O . VAL A 1 394 ? 19.567 -13.800 -15.649 1.00 96.38 394 VAL A O 1
ATOM 3114 N N . VAL A 1 395 ? 21.677 -13.622 -16.404 1.00 96.56 395 VAL A N 1
ATOM 3115 C CA . VAL A 1 395 ? 22.297 -14.210 -15.204 1.00 96.56 395 VAL A CA 1
ATOM 3116 C C . VAL A 1 395 ? 22.031 -13.337 -13.979 1.00 96.56 395 VAL A C 1
ATOM 3118 O O . VAL A 1 395 ? 21.589 -13.840 -12.947 1.00 96.56 395 VAL A O 1
ATOM 3121 N N . TRP A 1 396 ? 22.235 -12.024 -14.098 1.00 96.56 396 TRP A N 1
ATOM 3122 C CA . TRP A 1 396 ? 21.960 -11.062 -13.032 1.00 96.56 396 TRP A CA 1
ATOM 3123 C C . TRP A 1 396 ? 20.489 -11.080 -12.602 1.00 96.56 396 TRP A C 1
ATOM 3125 O O . TRP A 1 396 ? 20.202 -11.094 -11.410 1.00 96.56 396 TRP A O 1
ATOM 3135 N N . SER A 1 397 ? 19.562 -11.138 -13.556 1.00 96.19 397 SER A N 1
ATOM 3136 C CA . SER A 1 397 ? 18.117 -11.186 -13.331 1.00 96.19 397 SER A CA 1
ATOM 3137 C C . SER A 1 397 ? 17.709 -12.438 -12.550 1.00 96.19 397 SER A C 1
ATOM 3139 O O . SER A 1 397 ? 16.929 -12.370 -11.595 1.00 96.19 397 SER A O 1
ATOM 3141 N N . THR A 1 398 ? 18.290 -13.582 -12.916 1.00 96.12 398 THR A N 1
ATOM 3142 C CA . THR A 1 398 ? 18.085 -14.857 -12.218 1.00 96.12 398 THR A CA 1
ATOM 3143 C C . THR A 1 398 ? 18.645 -14.792 -10.797 1.00 96.12 398 THR A C 1
ATOM 3145 O O . THR A 1 398 ? 17.952 -15.128 -9.839 1.00 96.12 398 THR A O 1
ATOM 3148 N N . LEU A 1 399 ? 19.870 -14.277 -10.640 1.00 95.19 399 LEU A N 1
ATOM 3149 C CA . LEU A 1 399 ? 20.509 -14.100 -9.338 1.00 95.19 399 LEU A CA 1
ATOM 3150 C C . LEU A 1 399 ? 19.712 -13.151 -8.433 1.00 95.19 399 LEU A C 1
ATOM 3152 O O . LEU A 1 399 ? 19.504 -13.462 -7.265 1.00 95.19 399 LEU A O 1
ATOM 3156 N N . PHE A 1 400 ? 19.241 -12.019 -8.960 1.00 95.31 400 PHE A N 1
ATOM 3157 C CA . PHE A 1 400 ? 18.394 -11.073 -8.235 1.00 95.31 400 PHE A CA 1
ATOM 3158 C C . PHE A 1 400 ? 17.127 -11.752 -7.709 1.00 95.31 400 PHE A C 1
ATOM 3160 O O . PHE A 1 400 ? 16.806 -11.616 -6.530 1.00 95.31 400 PHE A O 1
ATOM 3167 N N . THR A 1 401 ? 16.452 -12.533 -8.554 1.00 94.69 401 THR A N 1
ATOM 3168 C CA . THR A 1 401 ? 15.217 -13.235 -8.183 1.00 94.69 401 THR A CA 1
ATOM 3169 C C . THR A 1 401 ? 15.458 -14.265 -7.075 1.00 94.69 401 THR A C 1
ATOM 3171 O O . THR A 1 401 ? 14.712 -14.306 -6.098 1.00 94.69 401 THR A O 1
ATOM 3174 N N . GLU A 1 402 ? 16.516 -15.073 -7.175 1.00 94.75 402 GLU A N 1
ATOM 3175 C CA . GLU A 1 402 ? 16.847 -16.078 -6.154 1.00 94.75 402 GLU A CA 1
ATOM 3176 C C . GLU A 1 402 ? 17.329 -15.447 -4.839 1.00 94.75 402 GLU A C 1
ATOM 3178 O O . GLU A 1 402 ? 16.937 -15.879 -3.750 1.00 94.75 402 GLU A O 1
ATOM 3183 N N . LEU A 1 403 ? 18.122 -14.373 -4.913 1.00 93.88 403 LEU A N 1
ATOM 3184 C CA . LEU A 1 403 ? 18.516 -13.605 -3.731 1.00 93.88 403 LEU A CA 1
ATOM 3185 C C . LEU A 1 403 ? 17.311 -12.949 -3.060 1.00 93.88 403 LEU A C 1
ATOM 3187 O O . LEU A 1 403 ? 17.243 -12.948 -1.832 1.00 93.88 403 LEU A O 1
ATOM 3191 N N . TRP A 1 404 ? 16.346 -12.439 -3.830 1.00 94.25 404 TRP A N 1
ATOM 3192 C CA . TRP A 1 404 ? 15.111 -11.893 -3.279 1.00 94.25 404 TRP A CA 1
ATOM 3193 C C . TRP A 1 404 ? 14.295 -12.960 -2.548 1.00 94.25 404 TRP A C 1
ATOM 3195 O O . TRP A 1 404 ? 13.937 -12.743 -1.393 1.00 94.25 404 TRP A O 1
ATOM 3205 N N . LYS A 1 405 ? 14.071 -14.134 -3.158 1.00 92.81 405 LYS A N 1
ATOM 3206 C CA . LYS A 1 405 ? 13.366 -15.255 -2.506 1.00 92.81 405 LYS A CA 1
ATOM 3207 C C . LYS A 1 405 ? 14.021 -15.631 -1.179 1.00 92.81 405 LYS A C 1
ATOM 3209 O O . LYS A 1 405 ? 13.349 -15.732 -0.155 1.00 92.81 405 LYS A O 1
ATOM 3214 N N . ARG A 1 406 ? 15.349 -15.780 -1.180 1.00 92.00 406 ARG A N 1
ATOM 3215 C CA . ARG A 1 406 ? 16.123 -16.074 0.030 1.00 92.00 406 ARG A CA 1
ATOM 3216 C C . ARG A 1 406 ? 15.990 -14.961 1.071 1.00 92.00 406 ARG A C 1
ATOM 3218 O O . ARG A 1 406 ? 15.767 -15.252 2.242 1.00 92.00 406 ARG A O 1
ATOM 3225 N N . LYS A 1 407 ? 16.147 -13.697 0.671 1.00 90.19 407 LYS A N 1
ATOM 3226 C CA . LYS A 1 407 ? 16.104 -12.548 1.584 1.00 90.19 407 LYS A CA 1
ATOM 3227 C C . LYS A 1 407 ? 14.709 -12.377 2.188 1.00 90.19 407 LYS A C 1
ATOM 3229 O O . LYS A 1 407 ? 14.608 -12.215 3.399 1.00 90.19 407 LYS A O 1
ATOM 3234 N N . SER A 1 408 ? 13.657 -12.508 1.383 1.00 90.50 408 SER A N 1
ATOM 3235 C CA . SER A 1 408 ? 12.263 -12.522 1.834 1.00 90.50 408 SER A CA 1
ATOM 3236 C C . SER A 1 408 ? 12.016 -13.637 2.855 1.00 90.50 408 SER A C 1
ATOM 3238 O O . SER A 1 408 ? 11.518 -13.350 3.937 1.00 90.50 408 SER A O 1
ATOM 3240 N N . ALA A 1 409 ? 12.477 -14.867 2.600 1.00 88.56 409 ALA A N 1
ATOM 3241 C CA . ALA A 1 409 ? 12.350 -15.964 3.563 1.00 88.56 409 ALA A CA 1
ATOM 3242 C C . ALA A 1 409 ? 13.069 -15.680 4.897 1.00 88.56 409 ALA A C 1
ATOM 3244 O O . ALA A 1 409 ? 12.525 -15.954 5.966 1.00 88.56 409 ALA A O 1
ATOM 3245 N N . ILE A 1 410 ? 14.270 -15.089 4.856 1.00 87.81 410 ILE A N 1
ATOM 3246 C CA . ILE A 1 410 ? 15.008 -14.701 6.070 1.00 87.81 410 ILE A CA 1
ATOM 3247 C C . ILE A 1 410 ? 14.235 -13.638 6.862 1.00 87.81 410 ILE A C 1
ATOM 3249 O O . ILE A 1 410 ? 14.128 -13.756 8.082 1.00 87.81 410 ILE A O 1
ATOM 3253 N N . TYR A 1 411 ? 13.695 -12.612 6.194 1.00 88.06 411 TYR A N 1
ATOM 3254 C CA . TYR A 1 411 ? 12.888 -11.588 6.861 1.00 88.06 411 TYR A CA 1
ATOM 3255 C C . TYR A 1 411 ? 11.585 -12.152 7.415 1.00 88.06 411 TYR A C 1
ATOM 3257 O O . TYR A 1 411 ? 11.220 -11.787 8.528 1.00 88.06 411 TYR A O 1
ATOM 3265 N N . ASN A 1 412 ? 10.948 -13.097 6.721 1.00 86.62 412 ASN A N 1
ATOM 3266 C CA . ASN A 1 412 ? 9.732 -13.733 7.215 1.00 86.62 412 ASN A CA 1
ATOM 3267 C C . ASN A 1 412 ? 9.972 -14.452 8.546 1.00 86.62 412 ASN A C 1
ATOM 3269 O O . ASN A 1 412 ? 9.233 -14.260 9.508 1.00 86.62 412 ASN A O 1
ATOM 3273 N N . VAL A 1 413 ? 11.074 -15.198 8.652 1.00 85.06 413 VAL A N 1
ATOM 3274 C CA . VAL A 1 413 ? 11.472 -15.833 9.917 1.00 85.06 413 VAL A CA 1
ATOM 3275 C C . VAL A 1 413 ? 11.869 -14.784 10.963 1.00 85.06 413 VAL A C 1
ATOM 3277 O O . VAL A 1 413 ? 11.445 -14.860 12.115 1.00 85.06 413 VAL A O 1
ATOM 3280 N N . ALA A 1 414 ? 12.655 -13.773 10.579 1.00 84.75 414 ALA A N 1
ATOM 3281 C CA . ALA A 1 414 ? 13.121 -12.726 11.493 1.00 84.75 414 ALA A CA 1
ATOM 3282 C C . ALA A 1 414 ? 11.993 -11.819 12.016 1.00 84.75 414 ALA A C 1
ATOM 3284 O O . ALA A 1 414 ? 12.166 -11.141 13.033 1.00 84.75 414 ALA A O 1
ATOM 3285 N N . TRP A 1 415 ? 10.864 -11.752 11.314 1.00 87.00 415 TRP A N 1
ATOM 3286 C CA . TRP A 1 415 ? 9.683 -10.972 11.683 1.00 87.00 415 TRP A CA 1
ATOM 3287 C C . TRP A 1 415 ? 8.540 -11.844 12.217 1.00 87.00 415 TRP A C 1
ATOM 3289 O O . TRP A 1 415 ? 7.542 -11.301 12.677 1.00 87.00 415 TRP A O 1
ATOM 3299 N N . GLY A 1 416 ? 8.699 -13.173 12.212 1.00 83.44 416 GLY A N 1
ATOM 3300 C CA . GLY A 1 416 ? 7.690 -14.113 12.700 1.00 83.44 416 GLY A CA 1
ATOM 3301 C C . GLY A 1 416 ? 6.430 -14.165 11.837 1.00 83.44 416 GLY A C 1
ATOM 3302 O O . GLY A 1 416 ? 5.347 -14.394 12.376 1.00 83.44 416 GLY A O 1
ATOM 3303 N N . THR A 1 417 ? 6.564 -13.918 10.529 1.00 80.56 417 THR A N 1
ATOM 3304 C CA . THR A 1 417 ? 5.463 -13.895 9.552 1.00 80.56 417 THR A CA 1
ATOM 3305 C C . THR A 1 417 ? 5.283 -15.211 8.788 1.00 80.56 417 THR A C 1
ATOM 3307 O O . THR A 1 417 ? 4.482 -15.283 7.865 1.00 80.56 417 THR A O 1
ATOM 3310 N N . ASP A 1 418 ? 6.003 -16.263 9.176 1.00 69.81 418 ASP A N 1
ATOM 3311 C CA . ASP A 1 418 ? 6.048 -17.573 8.516 1.00 69.81 418 ASP A CA 1
ATOM 3312 C C . ASP A 1 418 ? 4.739 -18.386 8.589 1.00 69.81 418 ASP A C 1
ATOM 3314 O O . ASP A 1 418 ? 4.447 -19.125 7.653 1.00 69.81 418 ASP A O 1
ATOM 3318 N N . ASP A 1 419 ? 3.936 -18.222 9.648 1.00 57.75 419 ASP A N 1
ATOM 3319 C CA . ASP A 1 419 ? 2.793 -19.102 9.972 1.00 57.75 419 ASP A CA 1
ATOM 3320 C C . ASP A 1 419 ? 1.432 -18.378 10.091 1.00 57.75 419 ASP A C 1
ATOM 3322 O O . ASP A 1 419 ? 0.556 -18.790 10.860 1.00 57.75 419 ASP A O 1
ATOM 3326 N N . PHE A 1 420 ? 1.192 -17.292 9.350 1.00 56.31 420 PHE A N 1
ATOM 3327 C CA . PHE A 1 420 ? -0.113 -16.611 9.393 1.00 56.31 420 PHE A CA 1
ATOM 3328 C C . PHE A 1 420 ? -1.219 -17.386 8.647 1.00 56.31 420 PHE A C 1
ATOM 3330 O O . PHE A 1 420 ? -1.779 -16.925 7.659 1.00 56.31 420 PHE A O 1
ATOM 3337 N N . ASN A 1 421 ? -1.644 -18.530 9.190 1.00 47.66 421 ASN A N 1
ATOM 3338 C CA . ASN A 1 421 ? -2.945 -19.141 8.895 1.00 47.66 421 ASN A CA 1
ATOM 3339 C C . ASN A 1 421 ? -4.071 -18.389 9.632 1.00 47.66 421 ASN A C 1
ATOM 3341 O O . ASN A 1 421 ? -4.896 -18.984 10.328 1.00 47.66 421 ASN A O 1
ATOM 3345 N N . VAL A 1 422 ? -4.099 -17.057 9.533 1.00 54.06 422 VAL A N 1
ATOM 3346 C CA . VAL A 1 422 ? -5.238 -16.280 10.026 1.00 54.06 422 VAL A CA 1
ATOM 3347 C C . VAL A 1 422 ? -6.354 -16.468 9.012 1.00 54.06 422 VAL A C 1
ATOM 3349 O O . VAL A 1 422 ? -6.217 -16.100 7.848 1.00 54.06 422 VAL A O 1
ATOM 3352 N N . ALA A 1 423 ? -7.457 -17.087 9.437 1.00 56.47 423 ALA A N 1
ATOM 3353 C CA . ALA A 1 423 ? -8.629 -17.263 8.593 1.00 56.47 423 ALA A CA 1
ATOM 3354 C C . ALA A 1 423 ? -9.079 -15.892 8.062 1.00 56.47 423 ALA A C 1
ATOM 3356 O O . ALA A 1 423 ? -9.621 -15.071 8.804 1.00 56.47 423 ALA A O 1
ATOM 3357 N N . SER A 1 424 ? -8.831 -15.640 6.775 1.00 65.44 424 SER A N 1
ATOM 3358 C CA . SER A 1 424 ? -9.159 -14.377 6.118 1.00 65.44 424 SER A CA 1
ATOM 3359 C C . SER A 1 424 ? -10.653 -14.100 6.275 1.00 65.44 424 SER A C 1
ATOM 3361 O O . SER A 1 424 ? -11.488 -14.883 5.802 1.00 65.44 424 SER A O 1
ATOM 3363 N N . THR A 1 425 ? -11.008 -13.008 6.948 1.00 71.38 425 THR A N 1
ATOM 3364 C CA . THR A 1 425 ? -12.414 -12.674 7.170 1.00 71.38 425 THR A CA 1
ATOM 3365 C C . THR A 1 425 ? -13.077 -12.237 5.867 1.00 71.38 425 THR A C 1
ATOM 3367 O O . THR A 1 425 ? -12.447 -11.556 5.055 1.00 71.38 425 THR A O 1
ATOM 3370 N N . PRO A 1 426 ? -14.352 -12.593 5.654 1.00 80.62 426 PRO A N 1
ATOM 3371 C CA . PRO A 1 426 ? -15.096 -12.113 4.505 1.00 80.62 426 PRO A CA 1
ATOM 3372 C C . PRO A 1 426 ? -15.300 -10.595 4.579 1.00 80.62 426 PRO A C 1
ATOM 3374 O O . PRO A 1 426 ? -15.594 -10.038 5.640 1.00 80.62 426 PRO A O 1
ATOM 3377 N N . ARG A 1 427 ? -15.209 -9.941 3.423 1.00 84.81 427 ARG A N 1
ATOM 3378 C CA . ARG A 1 427 ? -15.472 -8.514 3.242 1.00 84.81 427 ARG A CA 1
ATOM 3379 C C . ARG A 1 427 ? -16.919 -8.189 3.561 1.00 84.81 427 ARG A C 1
ATOM 3381 O O . ARG A 1 427 ? -17.837 -8.896 3.154 1.00 84.81 427 ARG A O 1
ATOM 3388 N N . THR A 1 428 ? -17.156 -7.038 4.174 1.00 81.00 428 THR A N 1
ATOM 3389 C CA . THR A 1 428 ? -18.522 -6.561 4.463 1.00 81.00 428 THR A CA 1
ATOM 3390 C C . THR A 1 428 ? -19.336 -6.228 3.216 1.00 81.00 428 THR A C 1
ATOM 3392 O O . THR A 1 428 ? -20.565 -6.316 3.219 1.00 81.00 428 THR A O 1
ATOM 3395 N N . GLN A 1 429 ? -18.647 -5.859 2.136 1.00 84.56 429 GLN A N 1
ATOM 3396 C CA . GLN A 1 429 ? -19.240 -5.571 0.832 1.00 84.56 429 GLN A CA 1
ATOM 3397 C C . GLN A 1 429 ? -19.676 -6.842 0.094 1.00 84.56 429 GLN A C 1
ATOM 3399 O O . GLN A 1 429 ? -20.465 -6.749 -0.845 1.00 84.56 429 GLN A O 1
ATOM 3404 N N . PHE A 1 430 ? -19.189 -8.014 0.516 1.00 87.38 430 PHE A N 1
ATOM 3405 C CA . PHE A 1 430 ? -19.498 -9.273 -0.140 1.00 87.38 430 PHE A CA 1
ATOM 3406 C C . PHE A 1 430 ? -20.988 -9.603 -0.022 1.00 87.38 430 PHE A C 1
ATOM 3408 O O . PHE A 1 430 ? -21.569 -9.660 1.066 1.00 87.38 430 PHE A O 1
ATOM 3415 N N . VAL A 1 431 ? -21.613 -9.853 -1.168 1.00 84.00 431 VAL A N 1
ATOM 3416 C CA . VAL A 1 431 ? -22.995 -10.321 -1.259 1.00 84.00 431 VAL A CA 1
ATOM 3417 C C . VAL A 1 431 ? -22.990 -11.821 -1.527 1.00 84.00 431 VAL A C 1
ATOM 3419 O O . VAL A 1 431 ? -22.423 -12.286 -2.518 1.00 84.00 431 VAL A O 1
ATOM 3422 N N . GLY A 1 432 ? -23.634 -12.572 -0.636 1.00 84.56 432 GLY A N 1
ATOM 3423 C CA . GLY A 1 432 ? -23.679 -14.024 -0.690 1.00 84.56 432 GLY A CA 1
ATOM 3424 C C . GLY A 1 432 ? -24.773 -14.626 0.186 1.00 84.56 432 GLY A C 1
ATOM 3425 O O . GLY A 1 432 ? -25.500 -13.918 0.882 1.00 84.56 432 GLY A O 1
ATOM 3426 N N . VAL A 1 433 ? -24.865 -15.951 0.148 1.00 83.06 433 VAL A N 1
ATOM 3427 C CA . VAL A 1 433 ? -25.762 -16.782 0.955 1.00 83.06 433 VAL A CA 1
ATOM 3428 C C . VAL A 1 433 ? -24.968 -17.541 2.006 1.00 83.06 433 VAL A C 1
ATOM 3430 O O . VAL A 1 433 ? -23.854 -18.003 1.754 1.00 83.06 433 VAL A O 1
ATOM 3433 N N . ARG A 1 434 ? -25.559 -17.698 3.188 1.00 78.56 434 ARG A N 1
ATOM 3434 C CA . ARG A 1 434 ? -24.972 -18.476 4.279 1.00 78.56 434 ARG A CA 1
ATOM 3435 C C . ARG A 1 434 ? -25.009 -19.964 3.933 1.00 78.56 434 ARG A C 1
ATOM 3437 O O . ARG A 1 434 ? -26.062 -20.481 3.565 1.00 78.56 434 ARG A O 1
ATOM 3444 N N . ARG A 1 435 ? -23.871 -20.647 4.059 1.00 81.44 435 ARG A N 1
ATOM 3445 C CA . ARG A 1 435 ? -23.749 -22.111 3.967 1.00 81.44 435 ARG A CA 1
ATOM 3446 C C . ARG A 1 435 ? -22.723 -22.603 4.985 1.00 81.44 435 ARG A C 1
ATOM 3448 O O . ARG A 1 435 ? -21.800 -21.868 5.326 1.00 81.44 435 ARG A O 1
ATOM 3455 N N . LEU A 1 436 ? -22.885 -23.830 5.464 1.00 83.56 436 LEU A N 1
ATOM 3456 C CA . LEU A 1 436 ? -21.896 -24.469 6.330 1.00 83.56 436 LEU A CA 1
ATOM 3457 C C . LEU A 1 436 ? -20.682 -24.874 5.488 1.00 83.56 436 LEU A C 1
ATOM 3459 O O . LEU A 1 436 ? -20.832 -25.377 4.372 1.00 83.56 436 LEU A O 1
ATOM 3463 N N . ASN A 1 437 ? -19.484 -24.607 5.997 1.00 83.38 437 ASN A N 1
ATOM 3464 C CA . ASN A 1 437 ? -18.255 -25.114 5.407 1.00 83.38 437 ASN A CA 1
ATOM 3465 C C . ASN A 1 437 ? -18.237 -26.652 5.538 1.00 83.38 437 ASN A C 1
ATOM 3467 O O . ASN A 1 437 ? -18.445 -27.156 6.641 1.00 83.38 437 ASN A O 1
ATOM 3471 N N . PRO A 1 438 ? -17.996 -27.403 4.447 1.00 85.81 438 PRO A N 1
ATOM 3472 C CA . PRO A 1 438 ? -18.037 -28.866 4.466 1.00 85.81 438 PRO A CA 1
ATOM 3473 C C . PRO A 1 438 ? -16.964 -29.528 5.345 1.00 85.81 438 PRO A C 1
ATOM 3475 O O . PRO A 1 438 ? -17.095 -30.710 5.640 1.00 85.81 438 PRO A O 1
ATOM 3478 N N . ILE A 1 439 ? -15.901 -28.808 5.727 1.00 86.00 439 ILE A N 1
ATOM 3479 C CA . ILE A 1 439 ? -14.779 -29.370 6.498 1.00 86.00 439 ILE A CA 1
ATOM 3480 C C . ILE A 1 439 ? -14.999 -29.211 8.007 1.00 86.00 439 ILE A C 1
ATOM 3482 O O . ILE A 1 439 ? -14.831 -30.165 8.758 1.00 86.00 439 ILE A O 1
ATOM 3486 N N . ASP A 1 440 ? -15.362 -28.009 8.457 1.00 84.44 440 ASP A N 1
ATOM 3487 C CA . ASP A 1 440 ? -15.412 -27.647 9.882 1.00 84.44 440 ASP A CA 1
ATOM 3488 C C . ASP A 1 440 ? -16.830 -27.305 10.382 1.00 84.44 440 ASP A C 1
ATOM 3490 O O . ASP A 1 440 ? -17.002 -26.953 11.547 1.00 84.44 440 ASP A O 1
ATOM 3494 N N . ASN A 1 441 ? -17.851 -27.394 9.518 1.00 84.00 441 ASN A N 1
ATOM 3495 C CA . ASN A 1 441 ? -19.237 -27.006 9.800 1.00 84.00 441 ASN A CA 1
ATOM 3496 C C . ASN A 1 441 ? -19.394 -25.571 10.331 1.00 84.00 441 ASN A C 1
ATOM 3498 O O . ASN A 1 441 ? -20.403 -25.232 10.950 1.00 84.00 441 ASN A O 1
ATOM 3502 N N . THR A 1 442 ? -18.432 -24.687 10.061 1.00 78.12 442 THR A N 1
ATOM 3503 C CA . THR A 1 442 ? -18.563 -23.274 10.414 1.00 78.12 442 THR A CA 1
ATOM 3504 C C . THR A 1 442 ? -19.490 -22.571 9.417 1.00 78.12 442 THR A C 1
ATOM 3506 O O . THR A 1 442 ? -19.391 -22.791 8.203 1.00 78.12 442 THR A O 1
ATOM 3509 N N . PRO A 1 443 ? -20.429 -21.723 9.874 1.00 77.31 443 PRO A N 1
ATOM 3510 C CA . PRO A 1 443 ? -21.265 -20.948 8.970 1.00 77.31 443 PRO A CA 1
ATOM 3511 C C . PRO A 1 443 ? -20.415 -19.899 8.243 1.00 77.31 443 PRO A C 1
ATOM 3513 O O . PRO A 1 443 ? -19.819 -19.028 8.868 1.00 77.31 443 PRO A O 1
ATOM 3516 N N . GLN A 1 444 ? -20.383 -19.960 6.912 1.00 80.00 444 GLN A N 1
ATOM 3517 C CA . GLN A 1 444 ? -19.649 -19.020 6.066 1.00 80.00 444 GLN A CA 1
ATOM 3518 C C . GLN A 1 444 ? -20.549 -18.421 4.985 1.00 80.00 444 GLN A C 1
ATOM 3520 O O . GLN A 1 444 ? -21.560 -18.994 4.574 1.00 80.00 444 GLN A O 1
ATOM 3525 N N . MET A 1 445 ? -20.161 -17.247 4.494 1.00 81.31 445 MET A N 1
ATOM 3526 C CA . MET A 1 445 ? -20.835 -16.591 3.378 1.00 81.31 445 MET A CA 1
ATOM 3527 C C . MET A 1 445 ? -20.235 -17.078 2.059 1.00 81.31 445 MET A C 1
ATOM 3529 O O . MET A 1 445 ? -19.033 -16.965 1.827 1.00 81.31 445 MET A O 1
ATOM 3533 N N . TRP A 1 446 ? -21.084 -17.611 1.186 1.00 81.88 446 TRP A N 1
ATOM 3534 C CA . TRP A 1 446 ? -20.727 -18.126 -0.135 1.00 81.88 446 TRP A CA 1
ATOM 3535 C C . TRP A 1 446 ? -21.430 -17.333 -1.229 1.00 81.88 446 TRP A C 1
ATOM 3537 O O . TRP A 1 446 ? -22.506 -16.784 -1.014 1.00 81.88 446 TRP A O 1
ATOM 3547 N N . ALA A 1 447 ? -20.860 -17.291 -2.432 1.00 83.06 447 ALA A N 1
ATOM 3548 C CA . ALA A 1 447 ? -21.537 -16.661 -3.561 1.00 83.06 447 ALA A CA 1
ATOM 3549 C C . ALA A 1 447 ? -22.859 -17.391 -3.870 1.00 83.06 447 ALA A C 1
ATOM 3551 O O . ALA A 1 447 ? -22.908 -18.621 -3.853 1.00 83.06 447 ALA A O 1
ATOM 3552 N N . GLU A 1 448 ? -23.917 -16.639 -4.194 1.00 79.31 448 GLU A N 1
ATOM 3553 C CA . GLU A 1 448 ? -25.239 -17.192 -4.550 1.00 79.31 448 GLU A CA 1
ATOM 3554 C C . GLU A 1 448 ? -25.152 -18.243 -5.663 1.00 79.31 448 GLU A C 1
ATOM 3556 O O . GLU A 1 448 ? -25.735 -19.323 -5.572 1.00 79.31 448 GLU A O 1
ATOM 3561 N N . SER A 1 449 ? -24.383 -17.929 -6.707 1.00 83.19 449 SER A N 1
ATOM 3562 C CA . SER A 1 449 ? -24.111 -18.817 -7.830 1.00 83.19 449 SER A CA 1
ATOM 3563 C C . SER A 1 449 ? -22.637 -18.745 -8.197 1.00 83.19 449 SER A C 1
ATOM 3565 O O . SER A 1 449 ? -22.128 -17.697 -8.603 1.00 83.19 449 SER A O 1
ATOM 3567 N N . THR A 1 450 ? -21.961 -19.888 -8.110 1.00 82.38 450 THR A N 1
ATOM 3568 C CA . THR A 1 450 ? -20.573 -20.044 -8.561 1.00 82.38 450 THR A CA 1
ATOM 3569 C C . THR A 1 450 ? -20.447 -19.818 -10.067 1.00 82.38 450 THR A C 1
ATOM 3571 O O . THR A 1 450 ? -19.448 -19.269 -10.522 1.00 82.38 450 THR A O 1
ATOM 3574 N N . VAL A 1 451 ? -21.479 -20.163 -10.845 1.00 88.75 451 VAL A N 1
ATOM 3575 C CA . VAL A 1 451 ? -21.522 -19.941 -12.297 1.00 88.75 451 VAL A CA 1
ATOM 3576 C C . VAL A 1 451 ? -21.560 -18.448 -12.617 1.00 88.75 451 VAL A C 1
ATOM 3578 O O . VAL A 1 451 ? -20.740 -17.979 -13.402 1.00 88.75 451 VAL A O 1
ATOM 3581 N N . ARG A 1 452 ? -22.452 -17.682 -11.972 1.00 88.00 452 ARG A N 1
ATOM 3582 C CA . ARG A 1 452 ? -22.529 -16.224 -12.177 1.00 88.00 452 ARG A CA 1
ATOM 3583 C C . ARG A 1 452 ? -21.256 -15.522 -11.715 1.00 88.00 452 ARG A C 1
ATOM 3585 O O . ARG A 1 452 ? -20.765 -14.655 -12.426 1.00 88.00 452 ARG A O 1
ATOM 3592 N N . ALA A 1 453 ? -20.696 -15.917 -10.570 1.00 87.12 453 ALA A N 1
ATOM 3593 C CA . ALA A 1 453 ? -19.436 -15.360 -10.080 1.00 87.12 453 ALA A CA 1
ATOM 3594 C C . ALA A 1 453 ? -18.290 -15.589 -11.082 1.00 87.12 453 ALA A C 1
ATOM 3596 O O . ALA A 1 453 ? -17.620 -14.638 -11.474 1.00 87.12 453 ALA A O 1
ATOM 3597 N N . ARG A 1 454 ? -18.133 -16.821 -11.589 1.00 89.81 454 ARG A N 1
ATOM 3598 C CA . ARG A 1 454 ? -17.144 -17.141 -12.634 1.00 89.81 454 ARG A CA 1
ATOM 3599 C C . ARG A 1 454 ? -17.403 -16.382 -13.934 1.00 89.81 454 ARG A C 1
ATOM 3601 O O . ARG A 1 454 ? -16.450 -15.964 -14.580 1.00 89.81 454 ARG A O 1
ATOM 3608 N N . TRP A 1 455 ? -18.664 -16.200 -14.325 1.00 93.31 455 TRP A N 1
ATOM 3609 C CA . TRP A 1 455 ? -19.013 -15.419 -15.511 1.00 93.31 455 TRP A CA 1
ATOM 3610 C C . TRP A 1 455 ? -18.623 -13.946 -15.360 1.00 93.31 455 TRP A C 1
ATOM 3612 O O . TRP A 1 455 ? -18.023 -13.407 -16.281 1.00 93.31 455 TRP A O 1
ATOM 3622 N N . ARG A 1 456 ? -18.864 -13.323 -14.196 1.00 92.62 456 ARG A N 1
ATOM 3623 C CA . ARG A 1 456 ? -18.420 -11.944 -13.924 1.00 92.62 456 ARG A CA 1
ATOM 3624 C C . ARG A 1 456 ? -16.903 -11.805 -14.012 1.00 92.62 456 ARG A C 1
ATOM 3626 O O . ARG A 1 456 ? -16.426 -10.908 -14.690 1.00 92.62 456 ARG A O 1
ATOM 3633 N N . ILE A 1 457 ? -16.158 -12.738 -13.417 1.00 92.19 457 ILE A N 1
ATOM 3634 C CA . ILE A 1 457 ? -14.689 -12.754 -13.511 1.00 92.19 457 ILE A CA 1
ATOM 3635 C C . ILE A 1 457 ? -14.248 -12.884 -14.978 1.00 92.19 457 ILE A C 1
ATOM 3637 O O . ILE A 1 457 ? -13.433 -12.108 -15.458 1.00 92.19 457 ILE A O 1
ATOM 3641 N N . ARG A 1 458 ? -14.821 -13.815 -15.749 1.00 94.06 458 ARG A N 1
ATOM 3642 C CA . ARG A 1 458 ? -14.487 -13.953 -17.182 1.00 94.06 458 ARG A CA 1
ATOM 3643 C C . ARG A 1 458 ? -14.838 -12.702 -17.988 1.00 94.06 458 ARG A C 1
ATOM 3645 O O . ARG A 1 458 ? -14.060 -12.296 -18.843 1.00 94.06 458 ARG A O 1
ATOM 3652 N N . ALA A 1 459 ? -15.993 -12.098 -17.721 1.00 95.44 459 ALA A N 1
ATOM 3653 C CA . ALA A 1 459 ? -16.435 -10.879 -18.383 1.00 95.44 459 ALA A CA 1
ATOM 3654 C C . ALA A 1 459 ? -15.521 -9.692 -18.051 1.00 95.44 459 ALA A C 1
ATOM 3656 O O . ALA A 1 459 ? -15.217 -8.907 -18.943 1.00 95.44 459 ALA A O 1
ATOM 3657 N N . SER A 1 460 ? -15.022 -9.579 -16.817 1.00 94.56 460 SER A N 1
ATOM 3658 C CA . SER A 1 460 ? -14.067 -8.523 -16.483 1.00 94.56 460 SER A CA 1
ATOM 3659 C C . SER A 1 460 ? -12.745 -8.715 -17.223 1.00 94.56 460 SER A C 1
ATOM 3661 O O . SER A 1 460 ? -12.271 -7.770 -17.844 1.00 94.56 460 SER A O 1
ATOM 3663 N N . PHE A 1 461 ? -12.203 -9.937 -17.279 1.00 94.06 461 PHE A N 1
ATOM 3664 C CA . PHE A 1 461 ? -11.013 -10.236 -18.084 1.00 94.06 461 PHE A CA 1
ATOM 3665 C C . PHE A 1 461 ? -11.233 -9.995 -19.585 1.00 94.06 461 PHE A C 1
ATOM 3667 O O . PHE A 1 461 ? -10.310 -9.553 -20.266 1.00 94.06 461 PHE A O 1
ATOM 3674 N N . LEU A 1 462 ? -12.447 -10.203 -20.104 1.00 95.25 462 LEU A N 1
ATOM 3675 C CA . LEU A 1 462 ? -12.796 -9.826 -21.476 1.00 95.25 462 LEU A CA 1
ATOM 3676 C C . LEU A 1 462 ? -12.749 -8.303 -21.678 1.00 95.25 462 LEU A C 1
ATOM 3678 O O . LEU A 1 462 ? -12.217 -7.844 -22.685 1.00 95.25 462 LEU A O 1
ATOM 3682 N N . VAL A 1 463 ? -13.251 -7.511 -20.725 1.00 94.38 463 VAL A N 1
ATOM 3683 C CA . VAL A 1 463 ? -13.137 -6.041 -20.773 1.00 94.38 463 VAL A CA 1
ATOM 3684 C C . VAL A 1 463 ? -11.671 -5.607 -20.737 1.00 94.38 463 VAL A C 1
ATOM 3686 O O . VAL A 1 463 ? -11.277 -4.746 -21.521 1.00 94.38 463 VAL A O 1
ATOM 3689 N N . VAL A 1 464 ? -10.844 -6.229 -19.888 1.00 92.75 464 VAL A N 1
ATOM 3690 C CA . VAL A 1 464 ? -9.392 -5.983 -19.864 1.00 92.75 464 VAL A CA 1
ATOM 3691 C C . VAL A 1 464 ? -8.763 -6.280 -21.225 1.00 92.75 464 VAL A C 1
ATOM 3693 O O . VAL A 1 464 ? -8.008 -5.462 -21.743 1.00 92.75 464 VAL A O 1
ATOM 3696 N N . PHE A 1 465 ? -9.111 -7.412 -21.835 1.00 93.69 465 PHE A N 1
ATOM 3697 C CA . PHE A 1 465 ? -8.621 -7.786 -23.158 1.00 93.69 465 PHE A CA 1
ATOM 3698 C C . PHE A 1 465 ? -9.016 -6.765 -24.237 1.00 93.69 465 PHE A C 1
ATOM 3700 O O . PHE A 1 465 ? -8.169 -6.341 -25.020 1.00 93.69 465 PHE A O 1
ATOM 3707 N N . ILE A 1 466 ? -10.270 -6.300 -24.243 1.00 94.19 466 ILE A N 1
ATOM 3708 C CA . ILE A 1 466 ? -10.737 -5.253 -25.168 1.00 94.19 466 ILE A CA 1
ATOM 3709 C C . ILE A 1 466 ? -9.962 -3.947 -24.952 1.00 94.19 466 ILE A C 1
ATOM 3711 O O . ILE A 1 466 ? -9.552 -3.313 -25.920 1.00 94.19 466 ILE A O 1
ATOM 3715 N N . MET A 1 467 ? -9.711 -3.554 -23.702 1.00 91.19 467 MET A N 1
ATOM 3716 C CA . MET A 1 467 ? -8.909 -2.366 -23.401 1.00 91.19 467 MET A CA 1
ATOM 3717 C C . MET A 1 467 ? -7.476 -2.499 -23.918 1.00 91.19 467 MET A C 1
ATOM 3719 O O . MET A 1 467 ? -6.963 -1.558 -24.515 1.00 91.19 467 MET A O 1
ATOM 3723 N N . VAL A 1 468 ? -6.848 -3.667 -23.765 1.00 93.12 468 VAL A N 1
ATOM 3724 C CA . VAL A 1 468 ? -5.525 -3.935 -24.348 1.00 93.12 468 VAL A CA 1
ATOM 3725 C C . VAL A 1 468 ? -5.560 -3.801 -25.875 1.00 93.12 468 VAL A C 1
ATOM 3727 O O . VAL A 1 468 ? -4.666 -3.180 -26.444 1.00 93.12 468 VAL A O 1
ATOM 3730 N N . LEU A 1 469 ? -6.606 -4.291 -26.549 1.00 92.06 469 LEU A N 1
ATOM 3731 C CA . LEU A 1 469 ? -6.770 -4.086 -27.995 1.00 92.06 469 LEU A CA 1
ATOM 3732 C C . LEU A 1 469 ? -6.908 -2.602 -28.363 1.00 92.06 469 LEU A C 1
ATOM 3734 O O . LEU A 1 469 ? -6.289 -2.162 -29.329 1.00 92.06 469 LEU A O 1
ATOM 3738 N N . ILE A 1 470 ? -7.661 -1.817 -27.587 1.00 89.94 470 ILE A N 1
ATOM 3739 C CA . ILE A 1 470 ? -7.775 -0.361 -27.784 1.00 89.94 470 ILE A CA 1
ATOM 3740 C C . ILE A 1 470 ? -6.401 0.303 -27.673 1.00 89.94 470 ILE A C 1
ATOM 3742 O O . ILE A 1 470 ? -6.075 1.161 -28.491 1.00 89.94 470 ILE A O 1
ATOM 3746 N N . VAL A 1 471 ? -5.575 -0.113 -26.709 1.00 89.44 471 VAL A N 1
ATOM 3747 C CA . VAL A 1 471 ? -4.198 0.380 -26.592 1.00 89.44 471 VAL A CA 1
ATOM 3748 C C . VAL A 1 471 ? -3.386 0.043 -27.836 1.00 89.44 471 VAL A C 1
ATOM 3750 O O . VAL A 1 471 ? -2.743 0.929 -28.390 1.00 89.44 471 VAL A O 1
ATOM 3753 N N . LEU A 1 472 ? -3.441 -1.199 -28.319 1.00 88.81 472 LEU A N 1
ATOM 3754 C CA . LEU A 1 472 ? -2.734 -1.590 -29.541 1.00 88.81 472 LEU A CA 1
ATOM 3755 C C . LEU A 1 472 ? -3.184 -0.753 -30.749 1.00 88.81 472 LEU A C 1
ATOM 3757 O O . LEU A 1 472 ? -2.342 -0.303 -31.521 1.00 88.81 472 LEU A O 1
ATOM 3761 N N . ILE A 1 473 ? -4.482 -0.462 -30.877 1.00 89.12 473 ILE A N 1
ATOM 3762 C CA . ILE A 1 473 ? -5.010 0.418 -31.931 1.00 89.12 473 ILE A CA 1
ATOM 3763 C C . ILE A 1 473 ? -4.489 1.853 -31.761 1.00 89.12 473 ILE A C 1
ATOM 3765 O O . ILE A 1 473 ? -3.988 2.442 -32.720 1.00 89.12 473 ILE A O 1
ATOM 3769 N N . ALA A 1 474 ? -4.541 2.421 -30.555 1.00 87.06 474 ALA A N 1
ATOM 3770 C CA . ALA A 1 474 ? -4.013 3.761 -30.290 1.00 87.06 474 ALA A CA 1
ATOM 3771 C C . ALA A 1 474 ? -2.515 3.859 -30.633 1.00 87.06 474 ALA A C 1
ATOM 3773 O O . ALA A 1 474 ? -2.079 4.832 -31.251 1.00 87.06 474 ALA A O 1
ATOM 3774 N N . LEU A 1 475 ? -1.750 2.809 -30.320 1.00 85.00 475 LEU A N 1
ATOM 3775 C CA . LEU A 1 475 ? -0.342 2.692 -30.684 1.00 85.00 475 LEU A CA 1
ATOM 3776 C C . LEU A 1 475 ? -0.149 2.667 -32.201 1.00 85.00 475 LEU A C 1
ATOM 3778 O O . LEU A 1 475 ? 0.695 3.404 -32.702 1.00 85.00 475 LEU A O 1
ATOM 3782 N N . THR A 1 476 ? -0.952 1.905 -32.955 1.00 82.88 476 THR A N 1
ATOM 3783 C CA . THR A 1 476 ? -0.884 1.954 -34.430 1.00 82.88 476 THR A CA 1
ATOM 3784 C C . THR A 1 476 ? -1.141 3.360 -34.975 1.00 82.88 476 THR A C 1
ATOM 3786 O O . THR A 1 476 ? -0.449 3.789 -35.896 1.00 82.88 476 THR A O 1
ATOM 3789 N N . GLY A 1 477 ? -2.054 4.125 -34.363 1.00 84.12 477 GLY A N 1
ATOM 3790 C CA . GLY A 1 477 ? -2.291 5.529 -34.711 1.00 84.12 477 GLY A CA 1
ATOM 3791 C C . GLY A 1 477 ? -1.074 6.427 -34.458 1.00 84.12 477 GLY A C 1
ATOM 3792 O O . GLY A 1 477 ? -0.697 7.223 -35.320 1.00 84.12 477 GLY A O 1
ATOM 3793 N N . LEU A 1 478 ? -0.404 6.267 -33.312 1.00 82.69 478 LEU A N 1
ATOM 3794 C CA . LEU A 1 478 ? 0.843 6.981 -33.007 1.00 82.69 478 LEU A CA 1
ATOM 3795 C C . LEU A 1 478 ? 1.979 6.593 -33.963 1.00 82.69 478 LEU A C 1
ATOM 3797 O O . LEU A 1 478 ? 2.760 7.450 -34.382 1.00 82.69 478 LEU A O 1
ATOM 3801 N N . PHE A 1 479 ? 2.055 5.324 -34.361 1.00 78.56 479 PHE A N 1
ATOM 3802 C CA . PHE A 1 479 ? 3.038 4.865 -35.340 1.00 78.56 479 PHE A CA 1
ATOM 3803 C C . PHE A 1 479 ? 2.757 5.384 -36.744 1.00 78.56 479 PHE A C 1
ATOM 3805 O O . PHE A 1 479 ? 3.695 5.783 -37.429 1.00 78.56 479 PHE A O 1
ATOM 3812 N N . TYR A 1 480 ? 1.492 5.505 -37.138 1.00 82.81 480 TYR A N 1
ATOM 3813 C CA . TYR A 1 480 ? 1.125 6.168 -38.385 1.00 82.81 480 TYR A CA 1
ATOM 3814 C C . TYR A 1 480 ? 1.545 7.648 -38.394 1.00 82.81 480 TYR A C 1
ATOM 3816 O O . TYR A 1 480 ? 2.112 8.133 -39.376 1.00 82.81 480 TYR A O 1
ATOM 3824 N N . LEU A 1 481 ? 1.364 8.366 -37.278 1.00 81.25 481 LEU A N 1
ATOM 3825 C CA . LEU A 1 481 ? 1.891 9.730 -37.128 1.00 81.25 481 LEU A CA 1
ATOM 3826 C C . LEU A 1 481 ? 3.422 9.764 -37.236 1.00 81.25 481 LEU A C 1
ATOM 3828 O O . LEU A 1 481 ? 3.984 10.672 -37.853 1.00 81.25 481 LEU A O 1
ATOM 3832 N N . LYS A 1 482 ? 4.106 8.751 -36.694 1.00 77.31 482 LYS A N 1
ATOM 3833 C CA . LYS A 1 482 ? 5.559 8.590 -36.833 1.00 77.31 482 LYS A CA 1
ATOM 3834 C C . LYS A 1 482 ? 5.969 8.361 -38.288 1.00 77.31 482 LYS A C 1
ATOM 3836 O O . LYS A 1 482 ? 6.914 8.991 -38.752 1.00 77.31 482 LYS A O 1
ATOM 3841 N N . HIS A 1 483 ? 5.241 7.523 -39.023 1.00 79.69 483 HIS A N 1
ATOM 3842 C CA . HIS A 1 483 ? 5.454 7.311 -40.453 1.00 79.69 483 HIS A CA 1
ATOM 3843 C C . HIS A 1 483 ? 5.304 8.627 -41.226 1.00 79.69 483 HIS A C 1
ATOM 3845 O O . HIS A 1 483 ? 6.180 8.990 -42.010 1.00 79.69 483 HIS A O 1
ATOM 3851 N N . LEU A 1 484 ? 4.252 9.405 -40.950 1.00 80.62 484 LEU A N 1
ATOM 3852 C CA . LEU A 1 484 ? 4.055 10.715 -41.574 1.00 80.62 484 LEU A CA 1
ATOM 3853 C C . LEU A 1 484 ? 5.206 11.684 -41.261 1.00 80.62 484 LEU A C 1
ATOM 3855 O O . LEU A 1 484 ? 5.676 12.390 -42.153 1.00 80.62 484 LEU A O 1
ATOM 3859 N N . SER A 1 485 ? 5.720 11.666 -40.029 1.00 76.19 485 SER A N 1
ATOM 3860 C CA . SER A 1 485 ? 6.886 12.461 -39.630 1.00 76.19 485 SER A CA 1
ATOM 3861 C C . SER A 1 485 ? 8.138 12.159 -40.462 1.00 76.19 485 SER A C 1
ATOM 3863 O O . SER A 1 485 ? 8.972 13.051 -40.621 1.00 76.19 485 SER A O 1
ATOM 3865 N N . THR A 1 486 ? 8.301 10.946 -41.000 1.00 73.12 486 THR A N 1
ATOM 3866 C CA . THR A 1 486 ? 9.467 10.612 -41.841 1.00 73.12 486 THR A CA 1
ATOM 3867 C C . THR A 1 486 ? 9.413 11.254 -43.233 1.00 73.12 486 THR A C 1
ATOM 3869 O O . THR A 1 486 ? 10.466 11.457 -43.847 1.00 73.12 486 THR A O 1
ATOM 3872 N N . LYS A 1 487 ? 8.213 11.643 -43.696 1.00 78.88 487 LYS A N 1
ATOM 3873 C CA . LYS A 1 487 ? 7.969 12.271 -45.008 1.00 78.88 487 LYS A CA 1
ATOM 3874 C C . LYS A 1 487 ? 8.252 13.777 -45.047 1.00 78.88 487 LYS A C 1
ATOM 3876 O O . LYS A 1 487 ? 8.270 14.351 -46.129 1.00 78.88 487 LYS A O 1
ATOM 3881 N N . LEU A 1 488 ? 8.473 14.427 -43.902 1.00 80.44 488 LEU A N 1
ATOM 3882 C CA . LEU A 1 488 ? 8.810 15.858 -43.837 1.00 80.44 488 LEU A CA 1
ATOM 3883 C C . LEU A 1 488 ? 10.157 16.129 -44.520 1.00 80.44 488 LEU A C 1
ATOM 3885 O O . LEU A 1 488 ? 11.107 15.427 -44.234 1.00 80.44 488 LEU A O 1
ATOM 3889 N N . GLU A 1 489 ? 10.311 17.146 -45.369 1.00 75.06 489 GLU A N 1
ATOM 3890 C CA . GLU A 1 489 ? 11.584 17.357 -46.095 1.00 75.06 489 GLU A CA 1
ATOM 3891 C C . GLU A 1 489 ? 12.748 17.802 -45.186 1.00 75.06 489 GLU A C 1
ATOM 3893 O O . GLU A 1 489 ? 13.886 17.359 -45.349 1.00 75.06 489 GLU A O 1
ATOM 3898 N N . SER A 1 490 ? 12.474 18.640 -44.180 1.00 82.44 490 SER A N 1
ATOM 3899 C CA . SER A 1 490 ? 13.510 19.210 -43.307 1.00 82.44 490 SER A CA 1
ATOM 3900 C C . SER A 1 490 ? 14.013 18.221 -42.249 1.00 82.44 490 SER A C 1
ATOM 3902 O O . SER A 1 490 ? 13.246 17.734 -41.415 1.00 82.44 490 SER A O 1
ATOM 3904 N N . ARG A 1 491 ? 15.336 17.993 -42.210 1.00 76.25 491 ARG A N 1
ATOM 3905 C CA . ARG A 1 491 ? 16.015 17.123 -41.225 1.00 76.25 491 ARG A CA 1
ATOM 3906 C C . ARG A 1 491 ? 15.741 17.541 -39.777 1.00 76.25 491 ARG A C 1
ATOM 3908 O O . ARG A 1 491 ? 15.546 16.683 -38.922 1.00 76.25 491 ARG A O 1
ATOM 3915 N N . THR A 1 492 ? 15.684 18.843 -39.509 1.00 79.25 492 THR A N 1
ATOM 3916 C CA . THR A 1 492 ? 15.383 19.380 -38.175 1.00 79.25 492 THR A CA 1
ATOM 3917 C C . THR A 1 492 ? 13.947 19.054 -37.774 1.00 79.25 492 THR A C 1
ATOM 3919 O O . THR A 1 492 ? 13.709 18.567 -36.671 1.00 79.25 492 THR A O 1
ATOM 3922 N N . MET A 1 493 ? 12.995 19.231 -38.696 1.00 80.56 493 MET A N 1
ATOM 3923 C CA . MET A 1 493 ? 11.583 18.929 -38.448 1.00 80.56 493 MET A CA 1
ATOM 3924 C C . MET A 1 493 ? 11.341 17.430 -38.242 1.00 80.56 493 MET A C 1
ATOM 3926 O O . MET A 1 493 ? 10.570 17.072 -37.356 1.00 80.56 493 MET A O 1
ATOM 3930 N N . LYS A 1 494 ? 12.049 16.555 -38.976 1.00 79.19 494 LYS A N 1
ATOM 3931 C CA . LYS A 1 494 ? 12.006 15.095 -38.762 1.00 79.19 494 LYS A CA 1
ATOM 3932 C C . LYS A 1 494 ? 12.402 14.715 -37.332 1.00 79.19 494 LYS A C 1
ATOM 3934 O O . LYS A 1 494 ? 11.695 13.948 -36.685 1.00 79.19 494 LYS A O 1
ATOM 3939 N N . SER A 1 495 ? 13.511 15.259 -36.826 1.00 78.31 495 SER A N 1
ATOM 3940 C CA . SER A 1 495 ? 14.001 14.948 -35.476 1.00 78.31 495 SER A CA 1
ATOM 3941 C C . SER A 1 495 ? 13.055 15.449 -34.383 1.00 78.31 495 SER A C 1
ATOM 3943 O O . SER A 1 495 ? 12.730 14.699 -33.465 1.00 78.31 495 SER A O 1
ATOM 3945 N N . TRP A 1 496 ? 12.568 16.690 -34.492 1.00 83.50 496 TRP A N 1
ATOM 3946 C CA . TRP A 1 496 ? 11.613 17.243 -33.526 1.00 83.50 496 TRP A CA 1
ATOM 3947 C C . TRP A 1 496 ? 10.282 16.499 -33.529 1.00 83.50 496 TRP A C 1
ATOM 3949 O O . TRP A 1 496 ? 9.727 16.243 -32.464 1.00 83.50 496 TRP A O 1
ATOM 3959 N N . ALA A 1 497 ? 9.793 16.098 -34.700 1.00 82.31 497 ALA A N 1
ATOM 3960 C CA . ALA A 1 497 ? 8.576 15.309 -34.797 1.00 82.31 497 ALA A CA 1
ATOM 3961 C C . ALA A 1 497 ? 8.763 13.889 -34.221 1.00 82.31 497 ALA A C 1
ATOM 3963 O O . ALA A 1 497 ? 7.888 13.419 -33.499 1.00 82.31 497 ALA A O 1
ATOM 3964 N N . ALA A 1 498 ? 9.922 13.242 -34.402 1.00 78.00 498 ALA A N 1
ATOM 3965 C CA . ALA A 1 498 ? 10.224 11.953 -33.765 1.00 78.00 498 ALA A CA 1
ATOM 3966 C C . ALA A 1 498 ? 10.267 12.033 -32.225 1.00 78.00 498 ALA A C 1
ATOM 3968 O O . ALA A 1 498 ? 9.744 11.147 -31.537 1.00 78.00 498 ALA A O 1
ATOM 3969 N N . VAL A 1 499 ? 10.852 13.105 -31.680 1.00 83.56 499 VAL A N 1
ATOM 3970 C CA . VAL A 1 499 ? 10.827 13.397 -30.237 1.00 83.56 499 VAL A CA 1
ATOM 3971 C C . VAL A 1 499 ? 9.396 13.672 -29.774 1.00 83.56 499 VAL A C 1
ATOM 3973 O O . VAL A 1 499 ? 8.956 13.086 -28.788 1.00 83.56 499 VAL A O 1
ATOM 3976 N N . GLY A 1 500 ? 8.647 14.496 -30.511 1.00 86.25 500 GLY A N 1
ATOM 3977 C CA . GLY A 1 500 ? 7.262 14.846 -30.197 1.00 86.25 500 GLY A CA 1
ATOM 3978 C C . GLY A 1 500 ? 6.337 13.629 -30.152 1.00 86.25 500 GLY A C 1
ATOM 3979 O O . GLY A 1 500 ? 5.606 13.457 -29.183 1.00 86.25 500 GLY A O 1
ATOM 3980 N N . VAL A 1 501 ? 6.419 12.731 -31.139 1.00 84.12 501 VAL A N 1
ATOM 3981 C CA . VAL A 1 501 ? 5.647 11.475 -31.158 1.00 84.12 501 VAL A CA 1
ATOM 3982 C C . VAL A 1 501 ? 6.033 10.565 -29.987 1.00 84.12 501 VAL A C 1
ATOM 3984 O O . VAL A 1 501 ? 5.158 9.976 -29.356 1.00 84.12 501 VAL A O 1
ATOM 3987 N N . SER A 1 502 ? 7.322 10.477 -29.648 1.00 83.88 502 SER A N 1
ATOM 3988 C CA . SER A 1 502 ? 7.777 9.670 -28.505 1.00 83.88 502 SER A CA 1
ATOM 3989 C C . SER A 1 502 ? 7.294 10.247 -27.167 1.00 83.88 502 SER A C 1
ATOM 3991 O O . SER A 1 502 ? 6.886 9.495 -26.287 1.00 83.88 502 SER A O 1
ATOM 3993 N N . ALA A 1 503 ? 7.267 11.576 -27.028 1.00 86.44 503 ALA A N 1
ATOM 3994 C CA . ALA A 1 503 ? 6.704 12.252 -25.861 1.00 86.44 503 ALA A CA 1
ATOM 3995 C C . ALA A 1 503 ? 5.180 12.066 -25.765 1.00 86.44 503 ALA A C 1
ATOM 3997 O O . ALA A 1 503 ? 4.670 11.782 -24.683 1.00 86.44 503 ALA A O 1
ATOM 3998 N N . LEU A 1 504 ? 4.458 12.159 -26.889 1.00 87.50 504 LEU A N 1
ATOM 3999 C CA . LEU A 1 504 ? 3.021 11.871 -26.952 1.00 87.50 504 LEU A CA 1
ATOM 4000 C C . LEU A 1 504 ? 2.715 10.430 -26.537 1.00 87.50 504 LEU A C 1
ATOM 4002 O O . LEU A 1 504 ? 1.766 10.212 -25.790 1.00 87.50 504 LEU A O 1
ATOM 4006 N N . ASN A 1 505 ? 3.538 9.469 -26.962 1.00 85.88 505 ASN A N 1
ATOM 4007 C CA . ASN A 1 505 ? 3.433 8.080 -26.527 1.00 85.88 505 ASN A CA 1
ATOM 4008 C C . ASN A 1 505 ? 3.615 7.954 -25.004 1.00 85.88 505 ASN A C 1
ATOM 4010 O O . ASN A 1 505 ? 2.790 7.335 -24.342 1.00 85.88 505 ASN A O 1
ATOM 4014 N N . SER A 1 506 ? 4.625 8.606 -24.418 1.00 85.06 506 SER A N 1
ATOM 4015 C CA . SER A 1 506 ? 4.799 8.623 -22.956 1.00 85.06 506 SER A CA 1
ATOM 4016 C C . SER A 1 506 ? 3.600 9.242 -22.223 1.00 85.06 506 SER A C 1
ATOM 4018 O O . SER A 1 506 ? 3.136 8.686 -21.231 1.00 85.06 506 SER A O 1
ATOM 4020 N N . ILE A 1 507 ? 3.048 10.356 -22.720 1.00 86.31 507 ILE A N 1
ATOM 4021 C CA . ILE A 1 507 ? 1.851 10.995 -22.141 1.00 86.31 507 ILE A CA 1
ATOM 4022 C C . ILE A 1 507 ? 0.636 10.062 -22.237 1.00 86.31 507 ILE A C 1
ATOM 4024 O O . ILE A 1 507 ? -0.100 9.900 -21.263 1.00 86.31 507 ILE A O 1
ATOM 4028 N N . GLN A 1 508 ? 0.435 9.427 -23.392 1.00 88.19 508 GLN A N 1
ATOM 4029 C CA . GLN A 1 508 ? -0.648 8.473 -23.618 1.00 88.19 508 GLN A CA 1
ATOM 4030 C C . GLN A 1 508 ? -0.546 7.272 -22.671 1.00 88.19 508 GLN A C 1
ATOM 4032 O O . GLN A 1 508 ? -1.557 6.909 -22.067 1.00 88.19 508 GLN A O 1
ATOM 4037 N N . ILE A 1 509 ? 0.652 6.709 -22.468 1.00 87.75 509 ILE A N 1
ATOM 4038 C CA . ILE A 1 509 ? 0.876 5.624 -21.501 1.00 87.75 509 ILE A CA 1
ATOM 4039 C C . ILE A 1 509 ? 0.436 6.061 -20.097 1.00 87.75 509 ILE A C 1
ATOM 4041 O O . ILE A 1 509 ? -0.361 5.362 -19.465 1.00 87.75 509 ILE A O 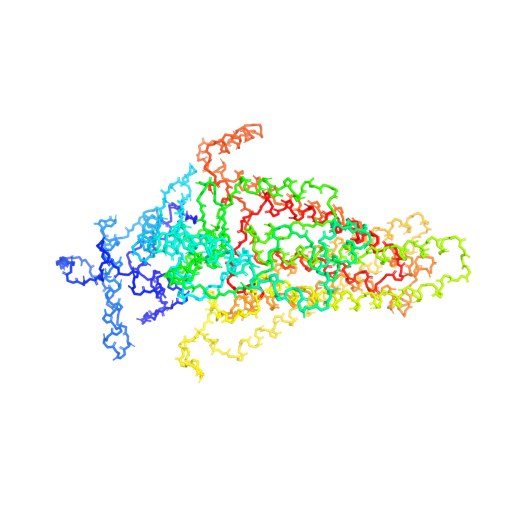1
ATOM 4045 N N . THR A 1 510 ? 0.879 7.233 -19.631 1.00 84.62 510 THR A N 1
ATOM 4046 C CA . THR A 1 510 ? 0.529 7.763 -18.303 1.00 84.62 510 THR A CA 1
ATOM 4047 C C . THR A 1 510 ? -0.978 7.958 -18.136 1.00 84.62 510 THR A C 1
ATOM 4049 O O . THR A 1 510 ? -1.560 7.481 -17.160 1.00 84.62 510 THR A O 1
ATOM 4052 N N . VAL A 1 511 ? -1.640 8.608 -19.098 1.00 87.88 511 VAL A N 1
ATOM 4053 C CA . VAL A 1 511 ? -3.087 8.877 -19.036 1.00 87.88 511 VAL A CA 1
ATOM 4054 C C . VAL A 1 511 ? -3.893 7.578 -19.042 1.00 87.88 511 VAL A C 1
ATOM 4056 O O . VAL A 1 511 ? -4.805 7.414 -18.231 1.00 87.88 511 VAL A O 1
ATOM 4059 N N . LEU A 1 512 ? -3.552 6.624 -19.911 1.00 89.19 512 LEU A N 1
ATOM 4060 C CA . LEU A 1 512 ? -4.272 5.354 -19.982 1.00 89.19 512 LEU A CA 1
ATOM 4061 C C . LEU A 1 512 ? -4.062 4.487 -18.739 1.00 89.19 512 LEU A C 1
ATOM 4063 O O . LEU A 1 512 ? -5.011 3.839 -18.301 1.00 89.19 512 LEU A O 1
ATOM 4067 N N . ASN A 1 513 ? -2.874 4.513 -18.128 1.00 87.44 513 ASN A N 1
ATOM 4068 C CA . ASN A 1 513 ? -2.635 3.836 -16.852 1.00 87.44 513 ASN A CA 1
ATOM 4069 C C . ASN A 1 513 ? -3.538 4.400 -15.742 1.00 87.44 513 ASN A C 1
ATOM 4071 O O . ASN A 1 513 ? -4.105 3.619 -14.976 1.00 87.44 513 ASN A O 1
ATOM 4075 N N . LEU A 1 514 ? -3.735 5.723 -15.683 1.00 85.62 514 LEU A N 1
ATOM 4076 C CA . LEU A 1 514 ? -4.646 6.361 -14.722 1.00 85.62 514 LEU A CA 1
ATOM 4077 C C . LEU A 1 514 ? -6.109 5.964 -14.962 1.00 85.62 514 LEU A C 1
ATOM 4079 O O . LEU A 1 514 ? -6.791 5.519 -14.037 1.00 85.62 514 LEU A O 1
ATOM 4083 N N . VAL A 1 515 ? -6.583 6.073 -16.207 1.00 90.12 515 VAL A N 1
ATOM 4084 C CA . VAL A 1 515 ? -7.965 5.713 -16.573 1.00 90.12 515 VAL A CA 1
ATOM 4085 C C . VAL A 1 515 ? -8.232 4.239 -16.280 1.00 90.12 515 VAL A C 1
ATOM 4087 O O . VAL A 1 515 ? -9.255 3.891 -15.690 1.00 90.12 515 VAL A O 1
ATOM 4090 N N . TYR A 1 516 ? -7.301 3.357 -16.643 1.00 90.44 516 TYR A N 1
ATOM 4091 C CA . TYR A 1 516 ? -7.487 1.930 -16.443 1.00 90.44 516 TYR A CA 1
ATOM 4092 C C . TYR A 1 516 ? -7.469 1.531 -14.967 1.00 90.44 516 TYR A C 1
ATOM 4094 O O . TYR A 1 516 ? -8.259 0.676 -14.583 1.00 90.44 516 TYR A O 1
ATOM 4102 N N . ARG A 1 517 ? -6.648 2.161 -14.113 1.00 87.25 517 ARG A N 1
ATOM 4103 C CA . ARG A 1 517 ? -6.705 1.930 -12.654 1.00 87.25 517 ARG A CA 1
ATOM 4104 C C . ARG A 1 517 ? -8.118 2.181 -12.115 1.00 87.25 517 ARG A C 1
ATOM 4106 O O . ARG A 1 517 ? -8.659 1.349 -11.387 1.00 87.25 517 ARG A O 1
ATOM 4113 N N . TRP A 1 518 ? -8.752 3.277 -12.536 1.00 89.31 518 TRP A N 1
ATOM 4114 C CA . TRP A 1 518 ? -10.134 3.583 -12.160 1.00 89.31 518 TRP A CA 1
ATOM 4115 C C . TRP A 1 518 ? -11.123 2.515 -12.657 1.00 89.31 518 TRP A C 1
ATOM 4117 O O . TRP A 1 518 ? -11.956 2.042 -11.879 1.00 89.31 518 TRP A O 1
ATOM 4127 N N . VAL A 1 519 ? -11.002 2.080 -13.918 1.00 92.94 519 VAL A N 1
ATOM 4128 C CA . VAL A 1 519 ? -11.849 1.018 -14.494 1.00 92.94 519 VAL A CA 1
ATOM 4129 C C . VAL A 1 519 ? -11.646 -0.316 -13.768 1.00 92.94 519 VAL A C 1
ATOM 4131 O O . VAL A 1 519 ? -12.623 -0.971 -13.406 1.00 92.94 519 VAL A O 1
ATOM 4134 N N . ALA A 1 520 ? -10.399 -0.714 -13.515 1.00 92.62 520 ALA A N 1
ATOM 4135 C CA . ALA A 1 520 ? -10.049 -1.975 -12.872 1.00 92.62 520 ALA A CA 1
ATOM 4136 C C . ALA A 1 520 ? -10.639 -2.071 -11.461 1.00 92.62 520 ALA A C 1
ATOM 4138 O O . ALA A 1 520 ? -11.228 -3.096 -11.129 1.00 92.62 520 ALA A O 1
ATOM 4139 N N . ASN A 1 521 ? -10.582 -0.993 -10.670 1.00 90.00 521 ASN A N 1
ATOM 4140 C CA . ASN A 1 521 ? -11.211 -0.943 -9.346 1.00 90.00 521 ASN A CA 1
ATOM 4141 C C . ASN A 1 521 ? -12.732 -1.162 -9.416 1.00 90.00 521 ASN A C 1
ATOM 4143 O O . ASN A 1 521 ? -13.287 -1.926 -8.623 1.00 90.00 521 ASN A O 1
ATOM 4147 N N . HIS A 1 522 ? -13.409 -0.554 -10.396 1.00 92.12 522 HIS A N 1
ATOM 4148 C CA . HIS A 1 522 ? -14.850 -0.740 -10.593 1.00 92.12 522 HIS A CA 1
ATOM 4149 C C . HIS A 1 522 ? -15.199 -2.162 -11.048 1.00 92.12 522 HIS A C 1
ATOM 4151 O O . HIS A 1 522 ? -16.140 -2.762 -10.524 1.00 92.12 522 HIS A O 1
ATOM 4157 N N . LEU A 1 523 ? -14.430 -2.728 -11.984 1.00 93.75 523 LEU A N 1
ATOM 4158 C CA . LEU A 1 523 ? -14.606 -4.110 -12.441 1.00 93.75 523 LEU A CA 1
ATOM 4159 C C . LEU A 1 523 ? -14.402 -5.110 -11.296 1.00 93.75 523 LEU A C 1
ATOM 4161 O O . LEU A 1 523 ? -15.206 -6.023 -11.117 1.00 93.75 523 LEU A O 1
ATOM 4165 N N . ASN A 1 524 ? -13.375 -4.897 -10.475 1.00 93.38 524 ASN A N 1
ATOM 4166 C CA . ASN A 1 524 ? -13.050 -5.774 -9.357 1.00 93.38 524 ASN A CA 1
ATOM 4167 C C . ASN A 1 524 ? -14.111 -5.710 -8.244 1.00 93.38 524 ASN A C 1
ATOM 4169 O O . ASN A 1 524 ? -14.476 -6.729 -7.656 1.00 93.38 524 ASN A O 1
ATOM 4173 N N . ALA A 1 525 ? -14.677 -4.524 -7.989 1.00 91.31 525 ALA A N 1
ATOM 4174 C CA . ALA A 1 525 ? -15.832 -4.377 -7.104 1.00 91.31 525 ALA A CA 1
ATOM 4175 C C . ALA A 1 525 ? -17.070 -5.112 -7.650 1.00 91.31 525 ALA A C 1
ATOM 4177 O O . ALA A 1 525 ? -17.808 -5.738 -6.887 1.00 91.31 525 ALA A O 1
ATOM 4178 N N . TRP A 1 526 ? -17.275 -5.095 -8.971 1.00 92.94 526 TRP A N 1
ATOM 4179 C CA . TRP A 1 526 ? -18.373 -5.808 -9.628 1.00 92.94 526 TRP A CA 1
ATOM 4180 C C . TRP A 1 526 ? -18.230 -7.342 -9.582 1.00 92.94 526 TRP A C 1
ATOM 4182 O O . TRP A 1 526 ? -19.236 -8.053 -9.489 1.00 92.94 526 TRP A O 1
ATOM 4192 N N . GLU A 1 527 ? -17.003 -7.872 -9.577 1.00 92.19 527 GLU A N 1
ATOM 4193 C CA . GLU A 1 527 ? -16.727 -9.313 -9.443 1.00 92.19 527 GLU A CA 1
ATOM 4194 C C . GLU A 1 527 ? -17.191 -9.899 -8.103 1.00 92.19 527 GLU A C 1
ATOM 4196 O O . GLU A 1 527 ? -17.622 -11.060 -8.061 1.00 92.19 527 GLU A O 1
ATOM 4201 N N . ASN A 1 528 ? -17.217 -9.071 -7.048 1.00 91.69 528 ASN A N 1
ATOM 4202 C CA . ASN A 1 528 ? -17.677 -9.419 -5.701 1.00 91.69 528 ASN A CA 1
ATOM 4203 C C . ASN A 1 528 ? -16.879 -10.596 -5.102 1.00 91.69 528 ASN A C 1
ATOM 4205 O O . ASN A 1 528 ? -17.414 -11.688 -4.885 1.00 91.69 528 ASN A O 1
ATOM 4209 N N . HIS A 1 529 ? -15.592 -10.346 -4.845 1.00 89.88 529 HIS A N 1
ATOM 4210 C CA . HIS A 1 529 ? -14.670 -11.255 -4.152 1.00 89.88 529 HIS A CA 1
ATOM 4211 C C . HIS A 1 529 ? -15.010 -11.403 -2.665 1.00 89.88 529 HIS A C 1
ATOM 4213 O O . HIS A 1 529 ? -15.541 -10.473 -2.049 1.00 89.88 529 HIS A O 1
ATOM 4219 N N . ARG A 1 530 ? -14.717 -12.576 -2.085 1.00 85.56 530 ARG A N 1
ATOM 4220 C CA . ARG A 1 530 ? -15.105 -12.886 -0.703 1.00 85.56 530 ARG A CA 1
ATOM 4221 C C . ARG A 1 530 ? -14.196 -12.200 0.302 1.00 85.56 530 ARG A C 1
ATOM 4223 O O . ARG A 1 530 ? -14.700 -11.655 1.278 1.00 85.56 530 ARG A O 1
ATOM 4230 N N . THR A 1 531 ? -12.889 -12.256 0.089 1.00 86.12 531 THR A N 1
ATOM 4231 C CA . THR A 1 531 ? -11.867 -11.775 1.030 1.00 86.12 531 THR A CA 1
ATOM 4232 C C . THR A 1 531 ? -11.095 -10.605 0.427 1.00 86.12 531 THR A C 1
ATOM 4234 O O . THR A 1 531 ? -11.092 -10.424 -0.793 1.00 86.12 531 THR A O 1
ATOM 4237 N N . ASP A 1 532 ? -10.457 -9.792 1.271 1.00 82.31 532 ASP A N 1
ATOM 4238 C CA . ASP A 1 532 ? -9.612 -8.688 0.797 1.00 82.31 532 ASP A CA 1
ATOM 4239 C C . ASP A 1 532 ? -8.404 -9.201 0.015 1.00 82.31 532 ASP A C 1
ATOM 4241 O O . ASP A 1 532 ? -8.154 -8.720 -1.082 1.00 82.31 532 ASP A O 1
ATOM 4245 N N . VAL A 1 533 ? -7.780 -10.290 0.469 1.00 82.38 533 VAL A N 1
ATOM 4246 C CA . VAL A 1 533 ? -6.671 -10.947 -0.241 1.00 82.38 533 VAL A CA 1
ATOM 4247 C C . VAL A 1 533 ? -7.068 -11.384 -1.659 1.00 82.38 533 VAL A C 1
ATOM 4249 O O . VAL A 1 533 ? -6.332 -11.153 -2.616 1.00 82.38 533 VAL A O 1
ATOM 4252 N N . GLU A 1 534 ? -8.246 -11.999 -1.835 1.00 86.62 534 GLU A N 1
ATOM 4253 C CA . GLU A 1 534 ? -8.739 -12.368 -3.172 1.00 86.62 534 GLU A CA 1
ATOM 4254 C C . GLU A 1 534 ? -8.998 -11.135 -4.039 1.00 86.62 534 GLU A C 1
ATOM 4256 O O . GLU A 1 534 ? -8.637 -11.123 -5.217 1.00 86.62 534 GLU A O 1
ATOM 4261 N N . PHE A 1 535 ? -9.631 -10.109 -3.464 1.00 88.25 535 PHE A N 1
ATOM 4262 C CA . PHE A 1 535 ? -9.901 -8.857 -4.159 1.00 88.25 535 PHE A CA 1
ATOM 4263 C C . PHE A 1 535 ? -8.598 -8.219 -4.650 1.00 88.25 535 PHE A C 1
ATOM 4265 O O . PHE A 1 535 ? -8.497 -7.873 -5.827 1.00 88.25 535 PHE A O 1
ATOM 4272 N N . GLU A 1 536 ? -7.594 -8.110 -3.786 1.00 85.25 536 GLU A N 1
ATOM 4273 C CA . GLU A 1 536 ? -6.293 -7.542 -4.122 1.00 85.25 536 GLU A CA 1
ATOM 4274 C C . GLU A 1 536 ? -5.577 -8.360 -5.193 1.00 85.25 536 GLU A C 1
ATOM 4276 O O . GLU A 1 536 ? -5.232 -7.810 -6.232 1.00 85.25 536 GLU A O 1
ATOM 4281 N N . ASN A 1 537 ? -5.435 -9.678 -5.030 1.00 88.25 537 ASN A N 1
ATOM 4282 C CA . ASN A 1 537 ? -4.746 -10.531 -6.008 1.00 88.25 537 ASN A CA 1
ATOM 4283 C C . ASN A 1 537 ? -5.350 -10.429 -7.419 1.00 88.25 537 ASN A C 1
ATOM 4285 O O . ASN A 1 537 ? -4.636 -10.371 -8.430 1.00 88.25 537 ASN A O 1
ATOM 4289 N N . HIS A 1 538 ? -6.680 -10.371 -7.502 1.00 91.00 538 HIS A N 1
ATOM 4290 C CA . HIS A 1 538 ? -7.383 -10.195 -8.766 1.00 91.00 538 HIS A CA 1
ATOM 4291 C C . HIS A 1 538 ? -7.247 -8.781 -9.338 1.00 91.00 538 HIS A C 1
ATOM 4293 O O . HIS A 1 538 ? -7.178 -8.644 -10.562 1.00 91.00 538 HIS A O 1
ATOM 4299 N N . LEU A 1 539 ? -7.193 -7.746 -8.496 1.00 90.81 539 LEU A N 1
ATOM 4300 C CA . LEU A 1 539 ? -6.921 -6.376 -8.928 1.00 90.81 539 LEU A CA 1
ATOM 4301 C C . LEU A 1 539 ? -5.490 -6.253 -9.463 1.00 90.81 539 LEU A C 1
ATOM 4303 O O . LEU A 1 539 ? -5.297 -5.769 -10.577 1.00 90.81 539 LEU A O 1
ATOM 4307 N N . ILE A 1 540 ? -4.514 -6.772 -8.713 1.00 89.88 540 ILE A N 1
ATOM 4308 C CA . ILE A 1 540 ? -3.085 -6.805 -9.045 1.00 89.88 540 ILE A CA 1
ATOM 4309 C C . ILE A 1 540 ? -2.879 -7.418 -10.426 1.00 89.88 540 ILE A C 1
ATOM 4311 O O . ILE A 1 540 ? -2.285 -6.795 -11.303 1.00 89.88 540 ILE A O 1
ATOM 4315 N N . THR A 1 541 ? -3.452 -8.602 -10.657 1.00 90.88 541 THR A N 1
ATOM 4316 C CA . THR A 1 541 ? -3.322 -9.320 -11.933 1.00 90.88 541 THR A CA 1
ATOM 4317 C C . THR A 1 541 ? -3.856 -8.495 -13.111 1.00 90.88 541 THR A C 1
ATOM 4319 O O . THR A 1 541 ? -3.217 -8.418 -14.160 1.00 90.88 541 THR A O 1
ATOM 4322 N N . LYS A 1 542 ? -5.018 -7.844 -12.953 1.00 91.81 542 LYS A N 1
ATOM 4323 C CA . LYS A 1 542 ? -5.640 -7.038 -14.018 1.00 91.81 542 LYS A CA 1
ATOM 4324 C C . LYS A 1 542 ? -4.887 -5.744 -14.289 1.00 91.81 542 LYS A C 1
ATOM 4326 O O . LYS A 1 542 ? -4.755 -5.358 -15.450 1.00 91.81 542 LYS A O 1
ATOM 4331 N N . VAL A 1 543 ? -4.436 -5.063 -13.235 1.00 91.12 543 VAL A N 1
ATOM 4332 C CA . VAL A 1 543 ? -3.651 -3.825 -13.334 1.00 91.12 543 VAL A CA 1
ATOM 4333 C C . VAL A 1 543 ? -2.308 -4.107 -13.985 1.00 91.12 543 VAL A C 1
ATOM 4335 O O . VAL A 1 543 ? -1.962 -3.428 -14.949 1.00 91.12 543 VAL A O 1
ATOM 4338 N N . PHE A 1 544 ? -1.610 -5.149 -13.538 1.00 91.12 544 PHE A N 1
ATOM 4339 C CA . PHE A 1 544 ? -0.329 -5.544 -14.106 1.00 91.12 544 PHE A CA 1
ATOM 4340 C C . PHE A 1 544 ? -0.444 -5.923 -15.588 1.00 91.12 544 PHE A C 1
ATOM 4342 O O . PHE A 1 544 ? 0.309 -5.398 -16.400 1.00 91.12 544 PHE A O 1
ATOM 4349 N N . LEU A 1 545 ? -1.409 -6.770 -15.976 1.00 91.44 545 LEU A N 1
ATOM 4350 C CA . LEU A 1 545 ? -1.546 -7.223 -17.368 1.00 91.44 545 LEU A CA 1
ATOM 4351 C C . LEU A 1 545 ? -1.783 -6.060 -18.343 1.00 91.44 545 LEU A C 1
ATOM 4353 O O . LEU A 1 545 ? -1.137 -5.983 -19.387 1.00 91.44 545 LEU A O 1
ATOM 4357 N N . PHE A 1 546 ? -2.668 -5.126 -17.987 1.00 92.06 546 PHE A N 1
ATOM 4358 C CA . PHE A 1 546 ? -2.895 -3.939 -18.807 1.00 92.06 546 PHE A CA 1
ATOM 4359 C C . PHE A 1 546 ? -1.663 -3.036 -18.859 1.00 92.06 546 PHE A C 1
ATOM 4361 O O . PHE A 1 546 ? -1.259 -2.625 -19.945 1.00 92.06 546 PHE A O 1
ATOM 4368 N N . GLN A 1 547 ? -1.056 -2.732 -17.707 1.00 91.31 547 GLN A N 1
ATOM 4369 C CA . GLN A 1 547 ? 0.103 -1.841 -17.656 1.00 91.31 547 GLN A CA 1
ATOM 4370 C C . GLN A 1 547 ? 1.319 -2.434 -18.365 1.00 91.31 547 GLN A C 1
ATOM 4372 O O . GLN A 1 547 ? 2.055 -1.690 -19.004 1.00 91.31 547 GLN A O 1
ATOM 4377 N N . PHE A 1 548 ? 1.507 -3.753 -18.318 1.00 91.56 548 PHE A N 1
ATOM 4378 C CA . PHE A 1 548 ? 2.526 -4.453 -19.089 1.00 91.56 548 PHE A CA 1
ATOM 4379 C C . PHE A 1 548 ? 2.314 -4.225 -20.591 1.00 91.56 548 PHE A C 1
ATOM 4381 O O . PHE A 1 548 ? 3.209 -3.736 -21.280 1.00 91.56 548 PHE A O 1
ATOM 4388 N N . CYS A 1 549 ? 1.113 -4.502 -21.110 1.00 91.94 549 CYS A N 1
ATOM 4389 C CA . CYS A 1 549 ? 0.819 -4.273 -22.524 1.00 91.94 549 CYS A CA 1
ATOM 4390 C C . CYS A 1 549 ? 0.967 -2.795 -22.905 1.00 91.94 549 CYS A C 1
ATOM 4392 O O . CYS A 1 549 ? 1.620 -2.490 -23.896 1.00 91.94 549 CYS A O 1
ATOM 4394 N N . ASN A 1 550 ? 0.417 -1.875 -22.112 1.00 91.25 550 ASN A N 1
ATOM 4395 C CA . ASN A 1 550 ? 0.454 -0.445 -22.406 1.00 91.25 550 ASN A CA 1
ATOM 4396 C C . ASN A 1 550 ? 1.874 0.132 -22.376 1.00 91.25 550 ASN A C 1
ATOM 4398 O O . ASN A 1 550 ? 2.248 0.887 -23.268 1.00 91.25 550 ASN A O 1
ATOM 4402 N N . SER A 1 551 ? 2.691 -0.274 -21.405 1.00 89.88 551 SER A N 1
ATOM 4403 C CA . SER A 1 551 ? 4.057 0.232 -21.252 1.00 89.88 551 SER A CA 1
ATOM 4404 C C . SER A 1 551 ? 5.047 -0.389 -22.243 1.00 89.88 551 SER A C 1
ATOM 4406 O O . SER A 1 551 ? 5.978 0.294 -22.662 1.00 89.88 551 SER A O 1
ATOM 4408 N N . PHE A 1 552 ? 4.874 -1.659 -22.643 1.00 91.44 552 PHE A N 1
ATOM 4409 C CA . PHE A 1 552 ? 5.858 -2.375 -23.473 1.00 91.44 552 PHE A CA 1
ATOM 4410 C C . PHE A 1 552 ? 5.458 -2.569 -24.942 1.00 91.44 552 PHE A C 1
ATOM 4412 O O . PHE A 1 552 ? 6.342 -2.771 -25.778 1.00 91.44 552 PHE A O 1
ATOM 4419 N N . ALA A 1 553 ? 4.172 -2.488 -25.309 1.00 90.06 553 ALA A N 1
ATOM 4420 C CA . ALA A 1 553 ? 3.733 -2.779 -26.681 1.00 90.06 553 ALA A CA 1
ATOM 4421 C C . ALA A 1 553 ? 4.392 -1.875 -27.730 1.00 90.06 553 ALA A C 1
ATOM 4423 O O . ALA A 1 553 ? 4.762 -2.354 -28.803 1.00 90.06 553 ALA A O 1
ATOM 4424 N N . SER A 1 554 ? 4.623 -0.596 -27.415 1.00 87.69 554 SER A N 1
ATOM 4425 C CA . SER A 1 554 ? 5.323 0.308 -28.330 1.00 87.69 554 SER A CA 1
ATOM 4426 C C . SER A 1 554 ? 6.773 -0.118 -28.589 1.00 87.69 554 SER A C 1
ATOM 4428 O O . SER A 1 554 ? 7.266 -0.002 -29.709 1.00 87.69 554 SER A O 1
ATOM 4430 N N . PHE A 1 555 ? 7.450 -0.653 -27.570 1.00 89.19 555 PHE A N 1
ATOM 4431 C CA . PHE A 1 555 ? 8.825 -1.139 -27.681 1.00 89.19 555 PHE A CA 1
ATOM 4432 C C . PHE A 1 555 ? 8.884 -2.440 -28.486 1.00 89.19 555 PHE A C 1
ATOM 4434 O O . PHE A 1 555 ? 9.730 -2.572 -29.369 1.00 89.19 555 PHE A O 1
ATOM 4441 N N . PHE A 1 556 ? 7.944 -3.364 -28.253 1.00 90.75 556 PHE A N 1
ATOM 4442 C CA . PHE A 1 556 ? 7.825 -4.588 -29.050 1.00 90.75 556 PHE A CA 1
ATOM 4443 C C . PHE A 1 556 ? 7.536 -4.296 -30.522 1.00 90.75 556 PHE A C 1
ATOM 4445 O O . PHE A 1 556 ? 8.131 -4.926 -31.397 1.00 90.75 556 PHE A O 1
ATOM 4452 N N . TYR A 1 557 ? 6.679 -3.312 -30.805 1.00 86.94 557 TYR A N 1
ATOM 4453 C CA . TYR A 1 557 ? 6.410 -2.894 -32.176 1.00 86.94 557 TYR A CA 1
ATOM 4454 C C . TYR A 1 557 ? 7.682 -2.397 -32.872 1.00 86.94 557 TYR A C 1
ATOM 4456 O O . TYR A 1 557 ? 8.019 -2.889 -33.949 1.00 86.94 557 TYR A O 1
ATOM 4464 N N . ILE A 1 558 ? 8.419 -1.469 -32.248 1.00 85.38 558 ILE A N 1
ATOM 4465 C CA . ILE A 1 558 ? 9.645 -0.899 -32.831 1.00 85.38 558 ILE A CA 1
ATOM 4466 C C . ILE A 1 558 ? 10.720 -1.970 -33.027 1.00 85.38 558 ILE A C 1
ATOM 4468 O O . ILE A 1 558 ? 11.378 -1.981 -34.064 1.00 85.38 558 ILE A O 1
ATOM 4472 N N . ALA A 1 559 ? 10.894 -2.861 -32.050 1.00 87.31 559 ALA A N 1
ATOM 4473 C CA . ALA A 1 559 ? 11.944 -3.871 -32.079 1.00 87.31 559 ALA A CA 1
ATOM 4474 C C . ALA A 1 559 ? 11.671 -5.001 -33.083 1.00 87.31 559 ALA A C 1
ATOM 4476 O O . ALA A 1 559 ? 12.605 -5.463 -33.735 1.00 87.31 559 ALA A O 1
ATOM 4477 N N . TYR A 1 560 ? 10.417 -5.455 -33.200 1.00 87.06 560 TYR A N 1
ATOM 4478 C CA . TYR A 1 560 ? 10.105 -6.717 -33.881 1.00 87.06 560 TYR A CA 1
ATOM 4479 C C . TYR A 1 560 ? 9.117 -6.608 -35.038 1.00 87.06 560 TYR A C 1
ATOM 4481 O O . TYR A 1 560 ? 9.142 -7.476 -35.899 1.00 87.06 560 TYR A O 1
ATOM 4489 N N . VAL A 1 561 ? 8.243 -5.599 -35.080 1.00 85.81 561 VAL A N 1
ATOM 4490 C CA . VAL A 1 561 ? 7.148 -5.531 -36.071 1.00 85.81 561 VAL A CA 1
ATOM 4491 C C . VAL A 1 561 ? 7.443 -4.512 -37.167 1.00 85.81 561 VAL A C 1
ATOM 4493 O O . VAL A 1 561 ? 7.219 -4.789 -38.343 1.00 85.81 561 VAL A O 1
ATOM 4496 N N . LYS A 1 562 ? 7.997 -3.354 -36.796 1.00 83.12 562 LYS A N 1
ATOM 4497 C CA . LYS A 1 562 ? 8.155 -2.185 -37.670 1.00 83.12 562 LYS A CA 1
ATOM 4498 C C . LYS A 1 562 ? 8.868 -2.497 -38.994 1.00 83.12 562 LYS A C 1
ATOM 4500 O O . LYS A 1 562 ? 8.401 -2.076 -40.048 1.00 83.12 562 LYS A O 1
ATOM 4505 N N . HIS A 1 563 ? 9.938 -3.295 -38.951 1.00 81.50 563 HIS A N 1
ATOM 4506 C CA . HIS A 1 563 ? 10.688 -3.688 -40.149 1.00 81.50 563 HIS A CA 1
ATOM 4507 C C . HIS A 1 563 ? 9.850 -4.517 -41.139 1.00 81.50 563 HIS A C 1
ATOM 4509 O O . HIS A 1 563 ? 9.901 -4.271 -42.340 1.00 81.50 563 HIS A O 1
ATOM 4515 N N . TYR A 1 564 ? 9.036 -5.458 -40.649 1.00 82.44 564 TYR A N 1
ATOM 4516 C CA . TYR A 1 564 ? 8.219 -6.329 -41.504 1.00 82.44 564 TYR A CA 1
ATOM 4517 C C . TYR A 1 564 ? 7.029 -5.608 -42.140 1.00 82.44 564 TYR A C 1
ATOM 4519 O O . TYR A 1 564 ? 6.562 -6.016 -43.199 1.00 82.44 564 TYR A O 1
ATOM 4527 N N . VAL A 1 565 ? 6.541 -4.539 -41.509 1.00 80.44 565 VAL A N 1
ATOM 4528 C CA . VAL A 1 565 ? 5.429 -3.722 -42.025 1.00 80.44 565 VAL A CA 1
ATOM 4529 C C . VAL A 1 565 ? 5.894 -2.755 -43.130 1.00 80.44 565 VAL A C 1
ATOM 4531 O O . VAL A 1 565 ? 5.069 -2.143 -43.801 1.00 80.44 565 VAL A O 1
ATOM 4534 N N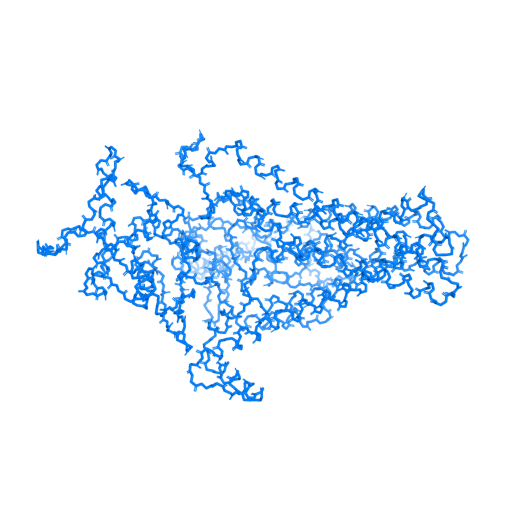 . GLY A 1 566 ? 7.207 -2.644 -43.377 1.00 72.00 566 GLY A N 1
ATOM 4535 C CA . GLY A 1 566 ? 7.772 -1.739 -44.384 1.00 72.00 566 GLY A CA 1
ATOM 4536 C C . GLY A 1 566 ? 7.915 -0.288 -43.908 1.00 72.00 566 GLY A C 1
ATOM 4537 O O . GLY A 1 566 ? 8.149 0.604 -44.722 1.00 72.00 566 GLY A O 1
ATOM 4538 N N . ASP A 1 567 ? 7.791 -0.040 -42.599 1.00 73.56 567 ASP A N 1
ATOM 4539 C CA . ASP A 1 567 ? 8.015 1.273 -41.992 1.00 73.56 567 ASP A CA 1
ATOM 4540 C C . ASP A 1 567 ? 9.516 1.530 -41.795 1.00 73.56 567 ASP A C 1
ATOM 4542 O O . ASP A 1 567 ? 10.183 0.862 -41.000 1.00 73.56 567 ASP A O 1
ATOM 4546 N N . LEU A 1 568 ? 10.045 2.549 -42.475 1.00 70.56 568 LEU A N 1
ATOM 4547 C CA . LEU A 1 568 ? 11.444 2.958 -42.340 1.00 70.56 568 LEU A CA 1
ATOM 4548 C C . LEU A 1 568 ? 11.685 3.630 -40.980 1.00 70.56 568 LEU A C 1
ATOM 4550 O O . LEU A 1 568 ? 10.891 4.447 -40.496 1.00 70.56 568 LEU A O 1
ATOM 4554 N N . CYS A 1 569 ? 12.801 3.285 -40.344 1.00 72.69 569 CYS A N 1
ATOM 4555 C CA . CYS A 1 569 ? 13.266 3.978 -39.149 1.00 72.69 569 CYS A CA 1
ATOM 4556 C C . CYS A 1 569 ? 13.985 5.277 -39.523 1.00 72.69 569 CYS A C 1
ATOM 4558 O O . CYS A 1 569 ? 14.496 5.431 -40.632 1.00 72.69 569 CYS A O 1
ATOM 4560 N N . VAL A 1 570 ? 14.020 6.241 -38.603 1.00 68.69 570 VAL A N 1
ATOM 4561 C CA . VAL A 1 570 ? 14.752 7.494 -38.800 1.00 68.69 570 VAL A CA 1
ATOM 4562 C C . VAL A 1 570 ? 16.232 7.152 -39.014 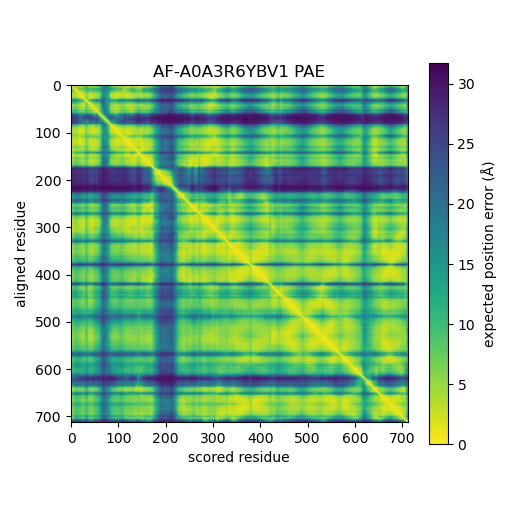1.00 68.69 570 VAL A C 1
ATOM 4564 O O . VAL A 1 570 ? 16.908 6.708 -38.091 1.00 68.69 570 VAL A O 1
ATOM 4567 N N . ASN A 1 571 ? 16.728 7.367 -40.236 1.00 68.06 571 ASN A N 1
ATOM 4568 C CA . ASN A 1 571 ? 18.072 6.979 -40.690 1.00 68.06 571 ASN A CA 1
ATOM 4569 C C . ASN A 1 571 ? 18.354 5.457 -40.656 1.00 68.06 571 ASN A C 1
ATOM 4571 O O . ASN A 1 571 ? 19.492 5.071 -40.407 1.00 68.06 571 ASN A O 1
ATOM 4575 N N . ASP A 1 572 ? 17.338 4.605 -40.851 1.00 72.12 572 ASP A N 1
ATOM 4576 C CA . ASP A 1 572 ? 17.438 3.131 -40.819 1.00 72.12 572 ASP A CA 1
ATOM 4577 C C . ASP A 1 572 ? 17.937 2.522 -39.488 1.00 72.12 572 ASP A C 1
ATOM 4579 O O . ASP A 1 572 ? 18.212 1.325 -39.404 1.00 72.12 572 ASP A O 1
ATOM 4583 N N . ASP A 1 573 ? 17.981 3.307 -38.404 1.00 79.69 573 ASP A N 1
ATOM 4584 C CA . ASP A 1 573 ? 18.398 2.852 -37.072 1.00 79.69 573 ASP A CA 1
ATOM 4585 C C . ASP A 1 573 ? 17.199 2.684 -36.121 1.00 79.69 573 ASP A C 1
ATOM 4587 O O . ASP A 1 573 ? 16.859 3.557 -35.315 1.00 79.69 573 ASP A O 1
ATOM 4591 N N . CYS A 1 574 ? 16.542 1.524 -36.192 1.00 83.31 574 CYS A N 1
ATOM 4592 C CA . CYS A 1 574 ? 15.437 1.194 -35.286 1.00 83.31 574 CYS A CA 1
ATOM 4593 C C . CYS A 1 574 ? 15.893 1.009 -33.830 1.00 83.31 574 CYS A C 1
ATOM 4595 O O . CYS A 1 574 ? 15.127 1.283 -32.902 1.00 83.31 574 CYS A O 1
ATOM 4597 N N . LEU A 1 575 ? 17.145 0.589 -33.613 1.00 84.81 575 LEU A N 1
ATOM 4598 C CA . LEU A 1 575 ? 17.724 0.471 -32.274 1.00 84.81 575 LEU A CA 1
ATOM 4599 C C . LEU A 1 575 ? 17.905 1.863 -31.648 1.00 84.81 575 LEU A C 1
ATOM 4601 O O . LEU A 1 575 ? 17.628 2.062 -30.466 1.00 84.81 575 LEU A O 1
ATOM 4605 N N . GLY A 1 576 ? 18.311 2.843 -32.456 1.00 84.19 576 GLY A N 1
ATOM 4606 C CA . GLY A 1 576 ? 18.404 4.249 -32.083 1.00 84.19 576 GLY A CA 1
ATOM 4607 C C . GLY A 1 576 ? 17.062 4.858 -31.689 1.00 84.19 576 GLY A C 1
ATOM 4608 O O . GLY A 1 576 ? 16.992 5.561 -30.679 1.00 84.19 576 GLY A O 1
ATOM 4609 N N . GLU A 1 577 ? 15.988 4.551 -32.420 1.00 84.19 577 GLU A N 1
ATOM 4610 C CA . GLU A 1 577 ? 14.632 4.958 -32.029 1.00 84.19 577 GLU A CA 1
ATOM 4611 C C . GLU A 1 577 ? 14.199 4.339 -30.698 1.00 84.19 577 GLU A C 1
ATOM 4613 O O . GLU A 1 577 ? 13.643 5.038 -29.850 1.00 84.19 577 GLU A O 1
ATOM 4618 N N . LEU A 1 578 ? 14.468 3.045 -30.506 1.00 87.38 578 LEU A N 1
ATOM 4619 C CA . LEU A 1 578 ? 14.140 2.331 -29.274 1.00 87.38 578 LEU A CA 1
ATOM 4620 C C . LEU A 1 578 ? 14.877 2.938 -28.071 1.00 87.38 578 LEU A C 1
ATOM 4622 O O . LEU A 1 578 ? 14.278 3.186 -27.024 1.00 87.38 578 LEU A O 1
ATOM 4626 N N . ARG A 1 579 ? 16.163 3.254 -28.251 1.00 90.12 579 ARG A N 1
ATOM 4627 C CA . ARG A 1 579 ? 16.993 3.970 -27.276 1.00 90.12 579 ARG A CA 1
ATOM 4628 C C . ARG A 1 579 ? 16.427 5.347 -26.934 1.00 90.12 579 ARG A C 1
ATOM 4630 O O . ARG A 1 579 ? 16.335 5.680 -25.755 1.00 90.12 579 ARG A O 1
ATOM 4637 N N . LEU A 1 580 ? 16.047 6.142 -27.937 1.00 86.56 580 LEU A N 1
ATOM 4638 C CA . LEU A 1 580 ? 15.463 7.468 -27.715 1.00 86.56 580 LEU A CA 1
ATOM 4639 C C . LEU A 1 580 ? 14.147 7.365 -26.936 1.00 86.56 580 LEU A C 1
ATOM 4641 O O . LEU A 1 580 ? 13.910 8.152 -26.023 1.00 86.56 580 LEU A O 1
ATOM 4645 N N . GLN A 1 581 ? 13.316 6.374 -27.253 1.00 87.50 581 GLN A N 1
ATOM 4646 C CA . GLN A 1 581 ? 12.062 6.158 -26.547 1.00 87.50 581 GLN A CA 1
ATOM 4647 C C . GLN A 1 581 ? 12.274 5.725 -25.091 1.00 87.50 581 GLN A C 1
ATOM 4649 O O . GLN A 1 581 ? 11.594 6.252 -24.214 1.00 87.50 581 GLN A O 1
ATOM 4654 N N . LEU A 1 582 ? 13.226 4.822 -24.815 1.00 89.50 582 LEU A N 1
ATOM 4655 C CA . LEU A 1 582 ? 13.604 4.463 -23.441 1.00 89.50 582 LEU A CA 1
ATOM 4656 C C . LEU A 1 582 ? 14.067 5.701 -22.669 1.00 89.50 582 LEU A C 1
ATOM 4658 O O . LEU A 1 582 ? 13.595 5.949 -21.565 1.00 89.50 582 LEU A O 1
ATOM 4662 N N . PHE A 1 583 ? 14.945 6.506 -23.269 1.00 89.69 583 PHE A N 1
ATOM 4663 C CA . PHE A 1 583 ? 15.453 7.725 -22.646 1.00 89.69 583 PHE A CA 1
ATOM 4664 C C . PHE A 1 583 ? 14.331 8.720 -22.314 1.00 89.69 583 PHE A C 1
ATOM 4666 O O . PHE A 1 583 ? 14.285 9.239 -21.202 1.00 89.69 583 PHE A O 1
ATOM 4673 N N . ILE A 1 584 ? 13.401 8.953 -23.248 1.00 87.62 584 ILE A N 1
ATOM 4674 C CA . ILE A 1 584 ? 12.258 9.850 -23.031 1.00 87.62 584 ILE A CA 1
ATOM 4675 C C . ILE A 1 584 ? 11.317 9.288 -21.964 1.00 87.62 584 ILE A C 1
ATOM 4677 O O . ILE A 1 584 ? 10.846 10.054 -21.132 1.00 87.62 584 ILE A O 1
ATOM 4681 N N . LEU A 1 585 ? 11.042 7.982 -21.955 1.00 84.56 585 LEU A N 1
ATOM 4682 C CA . LEU A 1 585 ? 10.154 7.373 -20.963 1.00 84.56 585 LEU A CA 1
ATOM 4683 C C . LEU A 1 585 ? 10.738 7.488 -19.552 1.00 84.56 585 LEU A C 1
ATOM 4685 O O . LEU A 1 585 ? 10.067 8.024 -18.676 1.00 84.56 585 LEU A O 1
ATOM 4689 N N . PHE A 1 586 ? 11.993 7.079 -19.343 1.00 84.31 586 PHE A N 1
ATOM 4690 C CA . PHE A 1 586 ? 12.658 7.223 -18.043 1.00 84.31 586 PHE A CA 1
ATOM 4691 C C . PHE A 1 586 ? 12.828 8.690 -17.640 1.00 84.31 586 PHE A C 1
ATOM 4693 O O . PHE A 1 586 ? 12.626 9.029 -16.479 1.00 84.31 586 PHE A O 1
ATOM 4700 N N . GLY A 1 587 ? 13.162 9.575 -18.585 1.00 83.19 587 GLY A N 1
ATOM 4701 C CA . GLY A 1 587 ? 13.217 11.012 -18.325 1.00 83.19 587 GLY A CA 1
ATOM 4702 C C . GLY A 1 587 ? 11.866 11.535 -17.840 1.00 83.19 587 GLY A C 1
ATOM 4703 O O . GLY A 1 587 ? 11.782 12.146 -16.780 1.00 83.19 587 GLY A O 1
ATOM 4704 N N . MET A 1 588 ? 10.789 11.228 -18.563 1.00 81.75 588 MET A N 1
ATOM 4705 C CA . MET A 1 588 ? 9.430 11.605 -18.171 1.00 81.75 588 MET A CA 1
ATOM 4706 C C . MET A 1 588 ? 9.016 10.987 -16.838 1.00 81.75 588 MET A C 1
ATOM 4708 O O . MET A 1 588 ? 8.336 11.656 -16.075 1.00 81.75 588 MET A O 1
ATOM 4712 N N . GLN A 1 589 ? 9.427 9.763 -16.515 1.00 75.12 589 GLN A N 1
ATOM 4713 C CA . GLN A 1 589 ? 9.129 9.156 -15.219 1.00 75.12 589 GLN A CA 1
ATOM 4714 C C . GLN A 1 589 ? 9.847 9.892 -14.078 1.00 75.12 589 GLN A C 1
ATOM 4716 O O . GLN A 1 589 ? 9.200 10.295 -13.115 1.00 75.12 589 GLN A O 1
ATOM 4721 N N . VAL A 1 590 ? 11.136 10.208 -14.244 1.00 76.38 590 VAL A N 1
ATOM 4722 C CA . VAL A 1 590 ? 11.906 10.987 -13.260 1.00 76.38 590 VAL A CA 1
ATOM 4723 C C . VAL A 1 590 ? 11.316 12.392 -13.058 1.00 76.38 590 VAL A C 1
ATOM 4725 O O . VAL A 1 590 ? 11.287 12.880 -11.929 1.00 76.38 590 VAL A O 1
ATOM 4728 N N . PHE A 1 591 ? 10.840 13.051 -14.123 1.00 76.06 591 PHE A N 1
ATOM 4729 C CA . PHE A 1 591 ? 10.314 14.425 -14.065 1.00 76.06 591 PHE A CA 1
ATOM 4730 C C . PHE A 1 591 ? 8.812 14.540 -13.794 1.00 76.06 591 PHE A C 1
ATOM 4732 O O . PHE A 1 591 ? 8.377 15.557 -13.277 1.00 76.06 591 PHE A O 1
ATOM 4739 N N . VAL A 1 592 ? 7.988 13.575 -14.184 1.00 76.00 592 VAL A N 1
ATOM 4740 C CA . VAL A 1 592 ? 6.528 13.647 -14.016 1.00 76.00 592 VAL A CA 1
ATOM 4741 C C . VAL A 1 592 ? 6.081 12.742 -12.883 1.00 76.00 592 VAL A C 1
ATOM 4743 O O . VAL A 1 592 ? 5.285 13.198 -12.073 1.00 76.00 592 VAL A O 1
ATOM 4746 N N . GLY A 1 593 ? 6.613 11.520 -12.780 1.00 73.56 593 GLY A N 1
ATOM 4747 C CA . GLY A 1 593 ? 6.280 10.568 -11.713 1.00 73.56 593 GLY A CA 1
ATOM 4748 C C . GLY A 1 593 ? 6.575 11.155 -10.336 1.00 73.56 593 GLY A C 1
ATOM 4749 O O . GLY A 1 593 ? 5.644 11.502 -9.612 1.00 73.56 593 GLY A O 1
ATOM 4750 N N . ASN A 1 594 ? 7.853 11.436 -10.064 1.00 76.81 594 ASN A N 1
ATOM 4751 C CA . ASN A 1 594 ? 8.295 12.036 -8.797 1.00 76.81 594 ASN A CA 1
ATOM 4752 C C . ASN A 1 594 ? 7.576 13.360 -8.469 1.00 76.81 594 ASN A C 1
ATOM 4754 O O . ASN A 1 594 ? 7.262 13.649 -7.315 1.00 76.81 594 ASN A O 1
ATOM 4758 N N . PHE A 1 595 ? 7.310 14.204 -9.476 1.00 78.75 595 PHE A N 1
ATOM 4759 C CA . PHE A 1 595 ? 6.623 15.480 -9.252 1.00 78.75 595 PHE A CA 1
ATOM 4760 C C . PHE A 1 595 ? 5.148 15.282 -8.911 1.00 78.75 595 PHE A C 1
ATOM 4762 O O . PHE A 1 595 ? 4.661 15.913 -7.978 1.00 78.75 595 PHE A O 1
ATOM 4769 N N . VAL A 1 596 ? 4.430 14.433 -9.648 1.00 77.06 596 VAL A N 1
ATOM 4770 C CA . VAL A 1 596 ? 3.022 14.115 -9.374 1.00 77.06 596 VAL A CA 1
ATOM 4771 C C . VAL A 1 596 ? 2.900 13.480 -7.995 1.00 77.06 596 VAL A C 1
ATOM 4773 O O . VAL A 1 596 ? 2.042 13.888 -7.218 1.00 77.06 596 VAL A O 1
ATOM 4776 N N . GLU A 1 597 ? 3.794 12.561 -7.655 1.00 73.56 597 GLU A N 1
ATOM 4777 C CA . GLU A 1 597 ? 3.788 11.855 -6.380 1.00 73.56 597 GLU A CA 1
ATOM 4778 C C . GLU A 1 597 ? 4.011 12.767 -5.169 1.00 73.56 597 GLU A C 1
ATOM 4780 O O . GLU A 1 597 ? 3.375 12.585 -4.133 1.00 73.56 597 GLU A O 1
ATOM 4785 N N . VAL A 1 598 ? 4.838 13.806 -5.298 1.00 75.44 598 VAL A N 1
ATOM 4786 C CA . VAL A 1 598 ? 5.022 14.802 -4.231 1.00 75.44 598 VAL A CA 1
ATOM 4787 C C . VAL A 1 598 ? 3.920 15.869 -4.253 1.00 75.44 598 VAL A C 1
ATOM 4789 O O . VAL A 1 598 ? 3.428 16.288 -3.204 1.00 75.44 598 VAL A O 1
ATOM 4792 N N . ILE A 1 599 ? 3.506 16.341 -5.434 1.00 78.50 599 ILE A N 1
ATOM 4793 C CA . ILE A 1 599 ? 2.582 17.478 -5.570 1.00 78.50 599 ILE A CA 1
ATOM 4794 C C . ILE A 1 599 ? 1.134 17.075 -5.301 1.00 78.50 599 ILE A C 1
ATOM 4796 O O . ILE A 1 599 ? 0.431 17.818 -4.619 1.00 78.50 599 ILE A O 1
ATOM 4800 N N . VAL A 1 600 ? 0.661 15.937 -5.816 1.00 77.94 600 VAL A N 1
ATOM 4801 C CA . VAL A 1 600 ? -0.734 15.492 -5.651 1.00 77.94 600 VAL A CA 1
ATOM 4802 C C . VAL A 1 600 ? -1.153 15.398 -4.183 1.00 77.94 600 VAL A C 1
ATOM 4804 O O . VAL A 1 600 ? -2.201 15.965 -3.854 1.00 77.94 600 VAL A O 1
ATOM 4807 N N . PRO A 1 601 ? -0.394 14.768 -3.267 1.00 73.25 601 PRO A N 1
ATOM 4808 C CA . PRO A 1 601 ? -0.801 14.723 -1.868 1.00 73.25 601 PRO A CA 1
ATOM 4809 C C . PRO A 1 601 ? -0.766 16.101 -1.199 1.00 73.25 601 PRO A C 1
ATOM 4811 O O . PRO A 1 601 ? -1.652 16.423 -0.405 1.00 73.25 601 PRO A O 1
ATOM 4814 N N . VAL A 1 602 ? 0.209 16.952 -1.538 1.00 74.31 602 VAL A N 1
ATOM 4815 C CA . VAL A 1 602 ? 0.268 18.337 -1.041 1.00 74.31 602 VAL A CA 1
ATOM 4816 C C . VAL A 1 602 ? -0.957 19.120 -1.508 1.00 74.31 602 VAL A C 1
ATOM 4818 O O . VAL A 1 602 ? -1.636 19.745 -0.695 1.00 74.31 602 VAL A O 1
ATOM 4821 N N . ALA A 1 603 ? -1.276 19.050 -2.798 1.00 75.69 603 ALA A N 1
ATOM 4822 C CA . ALA A 1 603 ? -2.426 19.715 -3.390 1.00 75.69 603 ALA A CA 1
ATOM 4823 C C . ALA A 1 603 ? -3.735 19.197 -2.785 1.00 75.69 603 ALA A C 1
ATOM 4825 O O . ALA A 1 603 ? -4.577 19.999 -2.395 1.00 75.69 603 ALA A O 1
ATOM 4826 N N . THR A 1 604 ? -3.881 17.880 -2.619 1.00 72.12 604 THR A N 1
ATOM 4827 C CA . THR A 1 604 ? -5.059 17.257 -1.994 1.00 72.12 604 THR A CA 1
ATOM 4828 C C . THR A 1 604 ? -5.236 17.736 -0.559 1.00 72.12 604 THR A C 1
ATOM 4830 O O . THR A 1 604 ? -6.326 18.164 -0.183 1.00 72.12 604 THR A O 1
ATOM 4833 N N . ARG A 1 605 ? -4.154 17.774 0.230 1.00 68.38 605 ARG A N 1
ATOM 4834 C CA . ARG A 1 605 ? -4.169 18.339 1.585 1.00 68.38 605 ARG A CA 1
ATOM 4835 C C . ARG A 1 605 ? -4.609 19.803 1.572 1.00 68.38 605 ARG A C 1
ATOM 4837 O O . ARG A 1 605 ? -5.456 20.191 2.373 1.00 68.38 605 ARG A O 1
ATOM 4844 N N . MET A 1 606 ? -4.073 20.614 0.661 1.00 70.56 606 MET A N 1
ATOM 4845 C CA . MET A 1 606 ? -4.441 22.030 0.539 1.00 70.56 606 MET A CA 1
ATOM 4846 C C . MET A 1 606 ? -5.905 22.219 0.120 1.00 70.56 606 MET A C 1
ATOM 4848 O O . MET A 1 606 ? -6.586 23.074 0.681 1.00 70.56 606 MET A O 1
ATOM 4852 N N . VAL A 1 607 ? -6.407 21.411 -0.816 1.00 72.75 607 VAL A N 1
ATOM 4853 C CA . VAL A 1 607 ? -7.806 21.440 -1.270 1.00 72.75 607 VAL A CA 1
ATOM 4854 C C . VAL A 1 607 ? -8.752 21.006 -0.153 1.00 72.75 607 VAL A C 1
ATOM 4856 O O . VAL A 1 607 ? -9.756 21.677 0.076 1.00 72.75 607 VAL A O 1
ATOM 4859 N N . ASN A 1 608 ? -8.431 19.936 0.578 1.00 68.88 608 ASN A N 1
ATOM 4860 C CA . ASN A 1 608 ? -9.226 19.473 1.717 1.00 68.88 608 ASN A CA 1
ATOM 4861 C C . ASN A 1 608 ? -9.315 20.553 2.797 1.00 68.88 608 ASN A C 1
ATOM 4863 O O . ASN A 1 608 ? -10.401 20.855 3.289 1.00 68.88 608 ASN A O 1
ATOM 4867 N N . LEU A 1 609 ? -8.188 21.196 3.106 1.00 65.56 609 LEU A N 1
ATOM 4868 C CA . LEU A 1 609 ? -8.151 22.314 4.040 1.00 65.56 609 LEU A CA 1
ATOM 4869 C C . LEU A 1 609 ? -8.972 23.515 3.546 1.00 65.56 609 LEU A C 1
ATOM 4871 O O . LEU A 1 609 ? -9.707 24.112 4.330 1.00 65.56 609 LEU A O 1
ATOM 4875 N N . TYR A 1 610 ? -8.886 23.856 2.257 1.00 66.50 610 TYR A N 1
ATOM 4876 C CA . TYR A 1 610 ? -9.663 24.946 1.663 1.00 66.50 610 TYR A CA 1
ATOM 4877 C C . TYR A 1 610 ? -11.169 24.670 1.716 1.00 66.50 610 TYR A C 1
ATOM 4879 O O . TYR A 1 610 ? -11.931 25.497 2.208 1.00 66.50 610 TYR A O 1
ATOM 4887 N N . ARG A 1 611 ? -11.595 23.477 1.288 1.00 65.00 611 ARG A N 1
ATOM 4888 C CA . ARG A 1 611 ? -13.004 23.061 1.302 1.00 65.00 611 ARG A CA 1
ATOM 4889 C C . ARG A 1 611 ? -13.596 23.076 2.710 1.00 65.00 611 ARG A C 1
ATOM 4891 O O . ARG A 1 611 ? -14.773 23.379 2.879 1.00 65.00 611 ARG A O 1
ATOM 4898 N N . ASN A 1 612 ? -12.784 22.749 3.710 1.00 58.66 612 ASN A N 1
ATOM 4899 C CA . ASN A 1 612 ? -13.188 22.768 5.109 1.00 58.66 612 ASN A CA 1
ATOM 4900 C C . ASN A 1 612 ? -13.240 24.197 5.681 1.00 58.66 612 ASN A C 1
ATOM 4902 O O . ASN A 1 612 ? -14.115 24.486 6.491 1.00 58.66 612 ASN A O 1
ATOM 4906 N N . ALA A 1 613 ? -12.368 25.104 5.228 1.00 56.62 613 ALA A N 1
ATOM 4907 C CA . ALA A 1 613 ? -12.373 26.515 5.627 1.00 56.62 613 ALA A CA 1
ATOM 4908 C C . ALA A 1 613 ? -13.516 27.335 4.993 1.00 56.62 613 ALA A C 1
ATOM 4910 O O . ALA A 1 613 ? -13.975 28.305 5.593 1.00 56.62 613 ALA A O 1
ATOM 4911 N N . ASP A 1 614 ? -13.967 26.955 3.794 1.00 50.97 614 ASP A N 1
ATOM 4912 C CA . ASP A 1 614 ? -15.036 27.632 3.040 1.00 50.97 614 ASP A CA 1
ATOM 4913 C C . ASP A 1 614 ? -16.452 27.190 3.463 1.00 50.97 614 ASP A C 1
ATOM 4915 O O . ASP A 1 614 ? -17.461 27.755 3.052 1.00 50.97 614 ASP A O 1
ATOM 4919 N N . ARG A 1 615 ? -16.550 26.175 4.330 1.00 51.69 615 ARG A N 1
ATOM 4920 C CA . ARG A 1 615 ? -17.823 25.636 4.833 1.00 51.69 615 ARG A CA 1
ATOM 4921 C C . ARG A 1 615 ? -18.435 26.449 5.980 1.00 51.69 615 ARG A C 1
ATOM 4923 O O . ARG A 1 615 ? -19.481 26.073 6.503 1.00 51.69 615 ARG A O 1
ATOM 4930 N N . ASP A 1 616 ? -17.782 27.543 6.357 1.00 48.59 616 ASP A N 1
ATOM 4931 C CA . ASP A 1 616 ? -18.210 28.491 7.379 1.00 48.59 616 ASP A CA 1
ATOM 4932 C C . ASP A 1 616 ? -19.283 29.430 6.768 1.00 48.59 616 ASP A C 1
ATOM 4934 O O . ASP A 1 616 ? -18.959 30.235 5.891 1.00 48.59 616 ASP A O 1
ATOM 4938 N N . PRO A 1 617 ? -20.571 29.338 7.156 1.00 45.12 617 PRO A N 1
ATOM 4939 C CA . PRO A 1 617 ? -21.713 29.877 6.395 1.00 45.12 617 PRO A CA 1
ATOM 4940 C C . PRO A 1 617 ? -21.865 31.415 6.403 1.00 45.12 617 PRO A C 1
ATOM 4942 O O . PRO A 1 617 ? -22.946 31.930 6.123 1.00 45.12 617 PRO A O 1
ATOM 4945 N N . GLY A 1 618 ? -20.815 32.171 6.734 1.00 48.09 618 GLY A N 1
ATOM 4946 C CA . GLY A 1 618 ? -20.924 33.584 7.102 1.00 48.09 618 GLY A CA 1
ATOM 4947 C C . GLY A 1 618 ? -20.176 34.611 6.250 1.00 48.09 618 GLY A C 1
ATOM 4948 O O . GLY A 1 618 ? -20.210 35.780 6.626 1.00 48.09 618 GLY A O 1
ATOM 4949 N N . ASN A 1 619 ? -19.454 34.268 5.172 1.00 44.66 619 ASN A N 1
ATOM 4950 C CA . ASN A 1 619 ? -18.722 35.317 4.437 1.00 44.66 619 ASN A CA 1
ATOM 4951 C C . ASN A 1 619 ? -18.356 34.968 2.983 1.00 44.66 619 ASN A C 1
ATOM 4953 O O . ASN A 1 619 ? -17.383 34.264 2.728 1.00 44.66 619 ASN A O 1
ATOM 4957 N N . THR A 1 620 ? -19.104 35.522 2.029 1.00 43.38 620 THR A N 1
ATOM 4958 C CA . THR A 1 620 ? -19.110 35.157 0.599 1.00 43.38 620 THR A CA 1
ATOM 4959 C C . THR A 1 620 ? -18.085 35.866 -0.293 1.00 43.38 620 THR A C 1
ATOM 4961 O O . THR A 1 620 ? -18.177 35.774 -1.513 1.00 43.38 620 THR A O 1
ATOM 4964 N N . THR A 1 621 ? -17.075 36.545 0.248 1.00 50.03 621 THR A N 1
ATOM 4965 C CA . THR A 1 621 ? -16.023 37.166 -0.579 1.00 50.03 621 THR A CA 1
ATOM 4966 C C . THR A 1 621 ? -14.698 37.199 0.170 1.00 50.03 621 THR A C 1
ATOM 4968 O O . THR A 1 621 ? -14.556 37.998 1.096 1.00 50.03 621 THR A O 1
ATOM 4971 N N . LYS A 1 622 ? -13.707 36.373 -0.202 1.00 49.72 622 LYS A N 1
ATOM 4972 C CA . LYS A 1 622 ? -12.356 36.477 0.383 1.00 49.72 622 LYS A CA 1
ATOM 4973 C C . LYS A 1 622 ? -11.232 36.322 -0.637 1.00 49.72 622 LYS A C 1
ATOM 4975 O O . LYS A 1 622 ? -11.214 35.415 -1.460 1.00 49.72 622 LYS A O 1
ATOM 4980 N N . SER A 1 623 ? -10.266 37.233 -0.523 1.00 50.56 623 SER A N 1
ATOM 4981 C CA . SER A 1 623 ? -9.004 37.260 -1.267 1.00 50.56 623 SER A CA 1
ATOM 4982 C C . SER A 1 623 ? -8.043 36.156 -0.788 1.00 50.56 623 SER A C 1
ATOM 4984 O O . SER A 1 623 ? -8.057 35.750 0.380 1.00 50.56 623 SER A O 1
ATOM 4986 N N . ALA A 1 624 ? -7.157 35.687 -1.675 1.00 47.97 624 ALA A N 1
ATOM 4987 C CA . ALA A 1 624 ? -6.196 34.605 -1.423 1.00 47.97 624 ALA A CA 1
ATOM 4988 C C . ALA A 1 624 ? -5.303 34.830 -0.178 1.00 47.97 624 ALA A C 1
ATOM 4990 O O . ALA A 1 624 ? -4.921 33.873 0.501 1.00 47.97 624 ALA A O 1
ATOM 4991 N N . GLY A 1 625 ? -5.009 36.089 0.175 1.00 50.44 625 GLY A N 1
ATOM 4992 C CA . GLY A 1 625 ? -4.209 36.442 1.358 1.00 50.44 625 GLY A CA 1
ATOM 4993 C C . GLY A 1 625 ? -4.920 36.203 2.697 1.00 50.44 625 GLY A C 1
ATOM 4994 O O . GLY A 1 625 ? -4.306 35.728 3.654 1.00 50.44 625 GLY A O 1
ATOM 4995 N N . GLU A 1 626 ? -6.228 36.456 2.764 1.00 50.38 626 GLU A N 1
ATOM 4996 C CA . GLU A 1 626 ? -7.043 36.220 3.965 1.00 50.38 626 GLU A CA 1
ATOM 4997 C C . GLU A 1 626 ? -7.253 34.719 4.215 1.00 50.38 626 GLU A C 1
ATOM 4999 O O . GLU A 1 626 ? -7.254 34.249 5.354 1.00 50.38 626 GLU A O 1
ATOM 5004 N N . THR A 1 627 ? -7.335 33.958 3.124 1.00 50.00 627 THR A N 1
ATOM 5005 C CA . THR A 1 627 ? -7.446 32.495 3.118 1.00 50.00 627 THR A CA 1
ATOM 5006 C C . THR A 1 627 ? -6.199 31.842 3.715 1.00 50.00 627 THR A C 1
ATOM 5008 O O . THR A 1 627 ? -6.303 30.977 4.581 1.00 50.00 627 THR A O 1
ATOM 5011 N N . LYS A 1 628 ? -5.002 32.314 3.341 1.00 54.41 628 LYS A N 1
ATOM 5012 C CA . LYS A 1 628 ? -3.726 31.814 3.882 1.00 54.41 628 LYS A CA 1
ATOM 5013 C C . LYS A 1 628 ? -3.583 32.083 5.385 1.00 54.41 628 LYS A C 1
ATOM 5015 O O . LYS A 1 628 ? -3.030 31.259 6.109 1.00 54.41 628 LYS A O 1
ATOM 5020 N N . ARG A 1 629 ? -4.115 33.212 5.868 1.00 53.03 629 ARG A N 1
ATOM 5021 C CA . ARG A 1 629 ? -4.142 33.565 7.296 1.00 53.03 629 ARG A CA 1
ATOM 5022 C C . ARG A 1 629 ? -5.132 32.696 8.079 1.00 53.03 629 ARG A C 1
ATOM 5024 O O . ARG A 1 629 ? -4.757 32.179 9.127 1.00 53.03 629 ARG A O 1
ATOM 5031 N N . LYS A 1 630 ? -6.347 32.480 7.558 1.00 51.97 630 LYS A N 1
ATOM 5032 C CA . LYS A 1 630 ? -7.337 31.560 8.149 1.00 51.97 630 LYS A CA 1
ATOM 5033 C C . LYS A 1 630 ? -6.848 30.113 8.179 1.00 51.97 630 LYS A C 1
ATOM 5035 O O . LYS A 1 630 ? -7.051 29.447 9.179 1.00 51.97 630 LYS A O 1
ATOM 5040 N N . LEU A 1 631 ? -6.159 29.652 7.135 1.00 54.00 631 LEU A N 1
ATOM 5041 C CA . LEU A 1 631 ? -5.546 28.321 7.078 1.00 54.00 631 LEU A CA 1
ATOM 5042 C C . LEU A 1 631 ? -4.505 28.125 8.189 1.00 54.00 631 LEU A C 1
ATOM 5044 O O . LEU A 1 631 ? -4.496 27.102 8.866 1.00 54.00 631 LEU A O 1
ATOM 5048 N N . LYS A 1 632 ? -3.655 29.136 8.400 1.00 59.78 632 LYS A N 1
ATOM 5049 C CA . LYS A 1 632 ? -2.635 29.130 9.454 1.00 59.78 632 LYS A CA 1
ATOM 5050 C C . LYS A 1 632 ? -3.270 29.136 10.850 1.00 59.78 632 LYS A C 1
ATOM 5052 O O . LYS A 1 632 ? -2.884 28.341 11.693 1.00 59.78 632 LYS A O 1
ATOM 5057 N N . LEU A 1 633 ? -4.311 29.950 11.042 1.00 54.25 633 LEU A N 1
ATOM 5058 C CA . LEU A 1 633 ? -5.112 29.995 12.271 1.00 54.25 633 LEU A CA 1
ATOM 5059 C C . LEU A 1 633 ? -5.876 28.690 12.537 1.00 54.25 633 LEU A C 1
ATOM 5061 O O . LEU A 1 633 ? -5.912 28.236 13.676 1.00 54.25 633 LEU A O 1
ATOM 5065 N N . ALA A 1 634 ? -6.461 28.075 11.506 1.00 54.44 634 ALA A N 1
ATOM 5066 C CA . ALA A 1 634 ? -7.143 26.788 11.609 1.00 54.44 634 ALA A CA 1
ATOM 5067 C C . ALA A 1 634 ? -6.157 25.683 12.002 1.00 54.44 634 ALA A C 1
ATOM 5069 O O . ALA A 1 634 ? -6.471 24.865 12.858 1.00 54.44 634 ALA A O 1
ATOM 5070 N N . GLN A 1 635 ? -4.942 25.705 11.452 1.00 62.03 635 GLN A N 1
ATOM 5071 C CA . GLN A 1 635 ? -3.895 24.753 11.813 1.00 62.03 635 GLN A CA 1
ATOM 5072 C C . GLN A 1 635 ? -3.305 24.994 13.214 1.00 62.03 635 GLN A C 1
ATOM 5074 O O . GLN A 1 635 ? -2.883 24.037 13.852 1.00 62.03 635 GLN A O 1
ATOM 5079 N N . GLU A 1 636 ? -3.310 26.233 13.715 1.00 61.53 636 GLU A N 1
ATOM 5080 C CA . GLU A 1 636 ? -2.904 26.568 15.092 1.00 61.53 636 GLU A CA 1
ATOM 5081 C C . GLU A 1 636 ? -3.955 26.175 16.149 1.00 61.53 636 GLU A C 1
ATOM 5083 O O . GLU A 1 636 ? -3.593 25.922 17.295 1.00 61.53 636 GLU A O 1
ATOM 5088 N N . HIS A 1 637 ? -5.243 26.104 15.783 1.00 65.88 637 HIS A N 1
ATOM 5089 C CA . HIS A 1 637 ? -6.345 25.812 16.716 1.00 65.88 637 HIS A CA 1
ATOM 5090 C C . HIS A 1 637 ? -6.933 24.394 16.599 1.00 65.88 637 HIS A C 1
ATOM 5092 O O . HIS A 1 637 ? -7.706 24.000 17.478 1.00 65.88 637 HIS A O 1
ATOM 5098 N N . CYS A 1 638 ? -6.608 23.644 15.540 1.00 70.94 638 CYS A N 1
ATOM 5099 C CA . CYS A 1 638 ? -7.029 22.249 15.388 1.00 70.94 638 CYS A CA 1
ATOM 5100 C C . CYS A 1 638 ? -6.228 21.321 16.304 1.00 70.94 638 CYS A C 1
ATOM 5102 O O . CYS A 1 638 ? -5.027 21.504 16.517 1.00 70.94 638 CYS A O 1
ATOM 5104 N N . SER A 1 639 ? -6.886 20.282 16.810 1.00 80.00 639 SER A N 1
ATOM 5105 C CA . SER A 1 639 ? -6.199 19.211 17.528 1.00 80.00 639 SER A CA 1
ATOM 5106 C C . SER A 1 639 ? -5.331 18.379 16.568 1.00 80.00 639 SER A C 1
ATOM 5108 O O . SER A 1 639 ? -5.520 18.393 15.347 1.00 80.00 639 SER A O 1
ATOM 5110 N N . GLN A 1 640 ? -4.354 17.631 17.093 1.00 81.69 640 GLN A N 1
ATOM 5111 C CA . GLN A 1 640 ? -3.496 16.790 16.244 1.00 81.69 640 GLN A CA 1
ATOM 5112 C C . GLN A 1 640 ? -4.301 15.707 15.512 1.00 81.69 640 GLN A C 1
ATOM 5114 O O . GLN A 1 640 ? -3.997 15.370 14.369 1.00 81.69 640 GLN A O 1
ATOM 5119 N N . GLU A 1 641 ? -5.351 15.193 16.147 1.00 84.12 641 GLU A N 1
ATOM 5120 C CA . GLU A 1 641 ? -6.252 14.198 15.573 1.00 84.12 641 GLU A CA 1
ATOM 5121 C C . GLU A 1 641 ? -7.074 14.771 14.412 1.00 84.12 641 GLU A C 1
ATOM 5123 O O . GLU A 1 641 ? -7.270 14.084 13.410 1.00 84.12 641 GLU A O 1
ATOM 5128 N N . GLU A 1 642 ? -7.515 16.030 14.519 1.00 80.81 642 GLU A N 1
ATOM 5129 C CA . GLU A 1 642 ? -8.199 16.751 13.437 1.00 80.81 642 GLU A CA 1
ATOM 5130 C C . GLU A 1 642 ? -7.267 16.954 12.241 1.00 80.81 642 GLU A C 1
ATOM 5132 O O . GLU A 1 642 ? -7.664 16.714 11.103 1.00 80.81 642 GLU A O 1
ATOM 5137 N N . LEU A 1 643 ? -6.012 17.343 12.490 1.00 79.00 643 LEU A N 1
ATOM 5138 C CA . LEU A 1 643 ? -5.037 17.563 11.424 1.00 79.00 643 LEU A CA 1
ATOM 5139 C C . LEU A 1 643 ? -4.704 16.267 10.676 1.00 79.00 643 LEU A C 1
ATOM 5141 O O . LEU A 1 643 ? -4.614 16.272 9.448 1.00 79.00 643 LEU A O 1
ATOM 5145 N N . GLN A 1 644 ? -4.533 15.158 11.401 1.00 83.75 644 GLN A N 1
ATOM 5146 C CA . GLN A 1 644 ? -4.259 13.861 10.784 1.00 83.75 644 GLN A CA 1
ATOM 5147 C C . GLN A 1 644 ? -5.468 13.335 10.004 1.00 83.75 644 GLN A C 1
ATOM 5149 O O . GLN A 1 644 ? -5.280 12.796 8.923 1.00 83.75 644 GLN A O 1
ATOM 5154 N N . ALA A 1 645 ? -6.702 13.579 10.459 1.00 79.38 645 ALA A N 1
ATOM 5155 C CA . ALA A 1 645 ? -7.916 13.203 9.723 1.00 79.38 645 ALA A CA 1
ATOM 5156 C C . ALA A 1 645 ? -8.044 13.854 8.331 1.00 79.38 645 ALA A C 1
ATOM 5158 O O . ALA A 1 645 ? -8.870 13.423 7.530 1.00 79.38 645 ALA A O 1
ATOM 5159 N N . MET A 1 646 ? -7.259 14.897 8.044 1.00 74.88 646 MET A N 1
ATOM 5160 C CA . MET A 1 646 ? -7.236 15.580 6.746 1.00 74.88 646 MET A CA 1
ATOM 5161 C C . MET A 1 646 ? -6.178 15.025 5.779 1.00 74.88 646 MET A C 1
ATOM 5163 O O . MET A 1 646 ? -6.128 15.464 4.625 1.00 74.88 646 MET A O 1
ATOM 5167 N N . LEU A 1 647 ? -5.316 14.113 6.241 1.00 75.56 647 LEU A N 1
ATOM 5168 C CA . LEU A 1 647 ? -4.335 13.420 5.406 1.00 75.56 647 LEU A CA 1
ATOM 5169 C C . LEU A 1 647 ? -5.030 12.402 4.493 1.00 75.56 647 LEU A C 1
ATOM 5171 O O . LEU A 1 647 ? -6.144 11.955 4.770 1.00 75.56 647 LEU A O 1
ATOM 5175 N N . ALA A 1 648 ? -4.374 12.047 3.388 1.00 71.81 648 ALA A N 1
ATOM 5176 C CA . ALA A 1 648 ? -4.888 11.010 2.504 1.00 71.81 648 ALA A CA 1
ATOM 5177 C C . ALA A 1 648 ? -4.789 9.636 3.198 1.00 71.81 648 ALA A C 1
ATOM 5179 O O . ALA A 1 648 ? -3.791 9.371 3.876 1.00 71.81 648 ALA A O 1
ATOM 5180 N N . PRO A 1 649 ? -5.795 8.756 3.073 1.00 70.62 649 PRO A N 1
ATOM 5181 C CA . PRO A 1 649 ? -5.673 7.391 3.562 1.00 70.62 649 PRO A CA 1
ATOM 5182 C C . PRO A 1 649 ? -4.612 6.648 2.750 1.00 70.62 649 PRO A C 1
ATOM 5184 O O . PRO A 1 649 ? -4.714 6.607 1.531 1.00 70.62 649 PRO A O 1
ATOM 5187 N N . TYR A 1 650 ? -3.632 6.034 3.422 1.00 67.88 650 TYR A N 1
ATOM 5188 C CA . TYR A 1 650 ? -2.768 5.054 2.765 1.00 67.88 650 TYR A CA 1
ATOM 5189 C C . TYR A 1 650 ? -3.580 3.774 2.568 1.00 67.88 650 TYR A C 1
ATOM 5191 O O . TYR A 1 650 ? -3.720 2.958 3.488 1.00 67.88 650 TYR A O 1
ATOM 5199 N N . GLU A 1 651 ? -4.217 3.644 1.408 1.00 62.94 651 GLU A N 1
ATOM 5200 C CA . GLU A 1 651 ? -4.966 2.438 1.074 1.00 62.94 651 GLU A CA 1
ATOM 5201 C C . GLU A 1 651 ? -4.002 1.298 0.731 1.00 62.94 651 GLU A C 1
ATOM 5203 O O . GLU A 1 651 ? -2.924 1.511 0.184 1.00 62.94 651 GLU A O 1
ATOM 5208 N N . GLU A 1 652 ? -4.397 0.052 0.997 1.00 56.31 652 GLU A N 1
ATOM 5209 C CA . GLU A 1 652 ? -3.563 -1.116 0.673 1.00 56.31 652 GLU A CA 1
ATOM 5210 C C . GLU A 1 652 ? -3.208 -1.201 -0.825 1.00 56.31 652 GLU A C 1
ATOM 5212 O O . GLU A 1 652 ? -2.170 -1.748 -1.203 1.00 56.31 652 GLU A O 1
ATOM 5217 N N . SER A 1 653 ? -4.040 -0.584 -1.671 1.00 58.62 653 SER A N 1
ATOM 5218 C CA . SER A 1 653 ? -3.808 -0.446 -3.105 1.00 58.62 653 SER A CA 1
ATOM 5219 C C . SER A 1 653 ? -2.629 0.472 -3.466 1.00 58.62 653 SER A C 1
ATOM 5221 O O . SER A 1 653 ? -2.144 0.375 -4.592 1.00 58.62 653 SER A O 1
ATOM 5223 N N . GLU A 1 654 ? -2.155 1.335 -2.559 1.00 68.75 654 GLU A N 1
ATOM 5224 C CA . GLU A 1 654 ? -1.009 2.231 -2.782 1.00 68.75 654 GLU A CA 1
ATOM 5225 C C . GLU A 1 654 ? 0.319 1.476 -2.694 1.00 68.75 654 GLU A C 1
ATOM 5227 O O . GLU A 1 654 ? 1.115 1.559 -3.621 1.00 68.75 654 GLU A O 1
ATOM 5232 N N . ALA A 1 655 ? 0.509 0.615 -1.686 1.00 70.12 655 ALA A N 1
ATOM 5233 C CA . ALA A 1 655 ? 1.713 -0.221 -1.586 1.00 70.12 655 ALA A CA 1
ATOM 5234 C C . ALA A 1 655 ? 1.908 -1.105 -2.830 1.00 70.12 655 ALA A C 1
ATOM 5236 O O . ALA A 1 655 ? 3.020 -1.283 -3.323 1.00 70.12 655 ALA A O 1
ATOM 5237 N N . PHE A 1 656 ? 0.815 -1.653 -3.374 1.00 77.81 656 PHE A N 1
ATOM 5238 C CA . PHE A 1 656 ? 0.869 -2.372 -4.646 1.00 77.81 656 PHE A CA 1
ATOM 5239 C C . PHE A 1 656 ? 1.286 -1.463 -5.809 1.00 77.81 656 PHE A C 1
ATOM 5241 O O . PHE A 1 656 ? 2.035 -1.903 -6.680 1.00 77.81 656 PHE A O 1
ATOM 5248 N N . GLN A 1 657 ? 0.792 -0.225 -5.857 1.00 79.62 657 GLN A N 1
ATOM 5249 C CA . GLN A 1 657 ? 1.157 0.714 -6.916 1.00 79.62 657 GLN A CA 1
ATOM 5250 C C . GLN A 1 657 ? 2.656 1.018 -6.892 1.00 79.62 657 GLN A C 1
ATOM 5252 O O . GLN A 1 657 ? 3.267 0.945 -7.958 1.00 79.62 657 GLN A O 1
ATOM 5257 N N . ASP A 1 658 ? 3.227 1.224 -5.705 1.00 83.94 658 ASP A N 1
ATOM 5258 C CA . ASP A 1 658 ? 4.663 1.446 -5.500 1.00 83.94 658 ASP A CA 1
ATOM 5259 C C . ASP A 1 658 ? 5.480 0.231 -6.006 1.00 83.94 658 ASP A C 1
ATOM 5261 O O . ASP A 1 658 ? 6.400 0.354 -6.817 1.00 83.94 658 ASP A O 1
ATOM 5265 N N . TYR A 1 659 ? 5.074 -0.998 -5.649 1.00 87.62 659 TYR A N 1
ATOM 5266 C CA . TYR A 1 659 ? 5.697 -2.218 -6.188 1.00 87.62 659 TYR A CA 1
ATOM 5267 C C . TYR A 1 659 ? 5.586 -2.324 -7.710 1.00 87.62 659 TYR A C 1
ATOM 5269 O O . TYR A 1 659 ? 6.543 -2.690 -8.393 1.00 87.62 659 TYR A O 1
ATOM 5277 N N . ASN A 1 660 ? 4.398 -2.073 -8.247 1.00 86.06 660 ASN A N 1
ATOM 5278 C CA . ASN A 1 660 ? 4.110 -2.259 -9.659 1.00 86.06 660 ASN A CA 1
ATOM 5279 C C . ASN A 1 660 ? 4.904 -1.271 -10.526 1.00 86.06 660 ASN A C 1
ATOM 5281 O O . ASN A 1 660 ? 5.409 -1.660 -11.578 1.00 86.06 660 ASN A O 1
ATOM 5285 N N . GLU A 1 661 ? 5.090 -0.033 -10.065 1.00 85.44 661 GLU A N 1
ATOM 5286 C CA . GLU A 1 661 ? 5.973 0.936 -10.716 1.00 85.44 661 GLU A CA 1
ATOM 5287 C C . GLU A 1 661 ? 7.401 0.395 -10.852 1.00 85.44 661 GLU A C 1
ATOM 5289 O O . GLU A 1 661 ? 7.965 0.349 -11.953 1.00 85.44 661 GLU A O 1
ATOM 5294 N N . MET A 1 662 ? 7.949 -0.127 -9.756 1.00 89.50 662 MET A N 1
ATOM 5295 C CA . MET A 1 662 ? 9.296 -0.680 -9.754 1.00 89.50 662 MET A CA 1
ATOM 5296 C C . MET A 1 662 ? 9.424 -1.977 -10.572 1.00 89.50 662 MET A C 1
ATOM 5298 O O . MET A 1 662 ? 10.462 -2.228 -11.189 1.00 89.50 662 MET A O 1
ATOM 5302 N N . VAL A 1 663 ? 8.376 -2.806 -10.634 1.00 91.81 663 VAL A N 1
ATOM 5303 C CA . VAL A 1 663 ? 8.350 -4.018 -11.475 1.00 91.81 663 VAL A CA 1
ATOM 5304 C C . VAL A 1 663 ? 8.345 -3.660 -12.964 1.00 91.81 663 VAL A C 1
ATOM 5306 O O . VAL A 1 663 ? 9.058 -4.293 -13.748 1.00 91.81 663 VAL A O 1
ATOM 5309 N N . ILE A 1 664 ? 7.597 -2.632 -13.375 1.00 90.94 664 ILE A N 1
ATOM 5310 C CA . ILE A 1 664 ? 7.633 -2.134 -14.758 1.00 90.94 664 ILE A CA 1
ATOM 5311 C C . ILE A 1 664 ? 9.029 -1.583 -15.090 1.00 90.94 664 ILE A C 1
ATOM 5313 O O . ILE A 1 664 ? 9.583 -1.909 -16.144 1.00 90.94 664 ILE A O 1
ATOM 5317 N N . GLN A 1 665 ? 9.653 -0.844 -14.168 1.00 91.75 665 GLN A N 1
ATOM 5318 C CA . GLN A 1 665 ? 11.033 -0.374 -14.317 1.00 91.75 665 GLN A CA 1
ATOM 5319 C C . GLN A 1 665 ? 12.030 -1.532 -14.493 1.00 91.75 665 GLN A C 1
ATOM 5321 O O . GLN A 1 665 ? 12.880 -1.508 -15.390 1.00 91.75 665 GLN A O 1
ATOM 5326 N N . TYR A 1 666 ? 11.900 -2.580 -13.678 1.00 93.75 666 TYR A N 1
ATOM 5327 C CA . TYR A 1 666 ? 12.679 -3.808 -13.806 1.00 93.75 666 TYR A CA 1
ATOM 5328 C C . TYR A 1 666 ? 12.482 -4.482 -15.174 1.00 93.75 666 TYR A C 1
ATOM 5330 O O . TYR A 1 666 ? 13.452 -4.948 -15.780 1.00 93.75 666 TYR A O 1
ATOM 5338 N N . GLY A 1 667 ? 11.261 -4.464 -15.715 1.00 93.69 667 GLY A N 1
ATOM 5339 C CA . GLY A 1 667 ? 10.968 -4.916 -17.076 1.00 93.69 667 GLY A CA 1
ATOM 5340 C C . GLY A 1 667 ? 11.744 -4.139 -18.145 1.00 93.69 667 GLY A C 1
ATOM 5341 O O . GLY A 1 667 ? 12.347 -4.751 -19.025 1.00 93.69 667 GLY A O 1
ATOM 5342 N N . PHE A 1 668 ? 11.835 -2.808 -18.050 1.00 91.81 668 PHE A N 1
ATOM 5343 C CA . PHE A 1 668 ? 12.648 -2.023 -18.992 1.00 91.81 668 PHE A CA 1
ATOM 5344 C C . PHE A 1 668 ? 14.146 -2.361 -18.914 1.00 91.81 668 PHE A C 1
ATOM 5346 O O . PHE A 1 668 ? 14.814 -2.446 -19.947 1.00 91.81 668 PHE A O 1
ATOM 5353 N N . VAL A 1 669 ? 14.666 -2.589 -17.703 1.00 93.12 669 VAL A N 1
ATOM 5354 C CA . VAL A 1 669 ? 16.074 -2.957 -17.457 1.00 93.12 669 VAL A CA 1
ATOM 5355 C C . VAL A 1 669 ? 16.408 -4.370 -17.938 1.00 93.12 669 VAL A C 1
ATOM 5357 O O . VAL A 1 669 ? 17.566 -4.648 -18.221 1.00 93.12 669 VAL A O 1
ATOM 5360 N N . THR A 1 670 ? 15.438 -5.276 -18.033 1.00 94.19 670 THR A N 1
ATOM 5361 C CA . THR A 1 670 ? 15.690 -6.676 -18.418 1.00 94.19 670 THR A CA 1
ATOM 5362 C C . THR A 1 670 ? 15.371 -6.952 -19.884 1.00 94.19 670 THR A C 1
ATOM 5364 O O . THR A 1 670 ? 16.148 -7.626 -20.556 1.00 94.19 670 THR A O 1
ATOM 5367 N N . LEU A 1 671 ? 14.272 -6.402 -20.408 1.00 92.62 671 LEU A N 1
ATOM 5368 C CA . LEU A 1 671 ? 13.782 -6.700 -21.758 1.00 92.62 671 LEU A CA 1
ATOM 5369 C C . LEU A 1 671 ? 14.499 -5.903 -22.859 1.00 92.62 671 LEU A C 1
ATOM 5371 O O . LEU A 1 671 ? 14.720 -6.432 -23.946 1.00 92.62 671 LEU A O 1
ATOM 5375 N N . PHE A 1 672 ? 14.874 -4.642 -22.601 1.00 91.81 672 PHE A N 1
ATOM 5376 C CA . PHE A 1 672 ? 15.330 -3.709 -23.651 1.00 91.81 672 PHE A CA 1
ATOM 5377 C C . PHE A 1 672 ? 16.738 -3.131 -23.428 1.00 91.81 672 PHE A C 1
ATOM 5379 O O . PHE A 1 672 ? 17.172 -2.227 -24.141 1.00 91.81 672 PHE A O 1
ATOM 5386 N N . VAL A 1 673 ? 17.492 -3.678 -22.476 1.00 91.19 673 VAL A N 1
ATOM 5387 C CA . VAL A 1 673 ? 18.800 -3.159 -22.028 1.00 91.19 673 VAL A CA 1
ATOM 5388 C C . VAL A 1 673 ? 19.879 -3.122 -23.113 1.00 91.19 673 VAL A C 1
ATOM 5390 O O . VAL A 1 673 ? 20.781 -2.291 -23.081 1.00 91.19 673 VAL A O 1
ATOM 5393 N N . VAL A 1 674 ? 19.786 -4.008 -24.107 1.00 89.62 674 VAL A N 1
ATOM 5394 C CA . VAL A 1 674 ? 20.742 -4.082 -25.222 1.00 89.62 674 VAL A CA 1
ATOM 5395 C C . VAL A 1 674 ? 20.618 -2.866 -26.139 1.00 89.62 674 VAL A C 1
ATOM 5397 O O . VAL A 1 674 ? 21.614 -2.407 -26.697 1.00 89.62 674 VAL A O 1
ATOM 5400 N N . ALA A 1 675 ? 19.404 -2.325 -26.274 1.00 89.50 675 ALA A N 1
ATOM 5401 C CA . ALA A 1 675 ? 19.157 -1.126 -27.064 1.00 89.50 675 ALA A CA 1
ATOM 5402 C C . ALA A 1 675 ? 19.778 0.112 -26.412 1.00 89.50 675 ALA A C 1
ATOM 5404 O O . ALA A 1 675 ? 20.257 1.012 -27.104 1.00 89.50 675 ALA A O 1
ATOM 5405 N N . PHE A 1 676 ? 19.804 0.140 -25.078 1.00 91.06 676 PHE A N 1
ATOM 5406 C CA . PHE A 1 676 ? 20.385 1.233 -24.323 1.00 91.06 676 PHE A CA 1
ATOM 5407 C C . PHE A 1 676 ? 21.112 0.737 -23.062 1.00 91.06 676 PHE A C 1
ATOM 5409 O O . PHE A 1 676 ? 20.511 0.625 -21.996 1.00 91.06 676 PHE A O 1
ATOM 5416 N N . PRO A 1 677 ? 22.435 0.493 -23.139 1.00 91.75 677 PRO A N 1
ATOM 5417 C CA . PRO A 1 677 ? 23.205 -0.024 -22.005 1.00 91.75 677 PRO A CA 1
ATOM 5418 C C . PRO A 1 677 ? 23.215 0.872 -20.759 1.00 91.75 677 PRO A C 1
ATOM 5420 O O . PRO A 1 677 ? 23.552 0.399 -19.680 1.00 91.75 677 PRO A O 1
ATOM 5423 N N . LEU A 1 678 ? 22.830 2.149 -20.874 1.00 92.62 678 LEU A N 1
ATOM 5424 C CA . LEU A 1 678 ? 22.722 3.074 -19.741 1.00 92.62 678 LEU A CA 1
ATOM 5425 C C . LEU A 1 678 ? 21.369 3.000 -19.008 1.00 92.62 678 LEU A C 1
ATOM 5427 O O . LEU A 1 678 ? 21.218 3.653 -17.976 1.00 92.62 678 LEU A O 1
ATOM 5431 N N . THR A 1 679 ? 20.400 2.197 -19.467 1.00 92.69 679 THR A N 1
ATOM 5432 C CA . THR A 1 679 ? 19.117 2.000 -18.763 1.00 92.69 679 THR A CA 1
ATOM 5433 C C . THR A 1 679 ? 19.295 1.639 -17.281 1.00 92.69 679 THR A C 1
ATOM 5435 O O . THR A 1 679 ? 18.623 2.256 -16.455 1.00 92.69 679 THR A O 1
ATOM 5438 N N . PRO A 1 680 ? 20.209 0.730 -16.875 1.00 94.81 680 PRO A N 1
ATOM 5439 C CA . PRO A 1 680 ? 20.401 0.423 -15.459 1.00 94.81 680 PRO A CA 1
ATOM 5440 C C . PRO A 1 680 ? 20.938 1.605 -14.637 1.00 94.81 680 PRO A C 1
ATOM 5442 O O . PRO A 1 680 ? 20.659 1.686 -13.446 1.00 94.81 680 PRO A O 1
ATOM 5445 N N . VAL A 1 681 ? 21.672 2.542 -15.253 1.00 93.94 681 VAL A N 1
ATOM 5446 C CA . VAL A 1 681 ? 22.132 3.778 -14.591 1.00 93.94 681 VAL A CA 1
ATOM 5447 C C . VAL A 1 681 ? 20.953 4.710 -14.330 1.00 93.94 681 VAL A C 1
ATOM 5449 O O . VAL A 1 681 ? 20.835 5.252 -13.235 1.00 93.94 681 VAL A O 1
ATOM 5452 N N . MET A 1 682 ? 20.061 4.871 -15.313 1.00 91.94 682 MET A N 1
ATOM 5453 C CA . MET A 1 682 ? 18.839 5.662 -15.138 1.00 91.94 682 MET A CA 1
ATOM 5454 C C . MET A 1 682 ? 17.927 5.048 -14.077 1.00 91.94 682 MET A C 1
ATOM 5456 O O . MET A 1 682 ? 17.436 5.764 -13.214 1.00 91.94 682 MET A O 1
ATOM 5460 N N . ALA A 1 683 ? 17.759 3.725 -14.104 1.00 92.31 683 ALA A N 1
ATOM 5461 C CA . ALA A 1 683 ? 17.016 2.978 -13.097 1.00 92.31 683 ALA A CA 1
ATOM 5462 C C . ALA A 1 683 ? 17.618 3.148 -11.692 1.00 92.31 683 ALA A C 1
ATOM 5464 O O . ALA A 1 683 ? 16.895 3.387 -10.732 1.00 92.31 683 ALA A O 1
ATOM 5465 N N . LEU A 1 684 ? 18.948 3.081 -11.567 1.00 92.38 684 LEU A N 1
ATOM 5466 C CA . LEU A 1 684 ? 19.641 3.312 -10.300 1.00 92.38 684 LEU A CA 1
ATOM 5467 C C . LEU A 1 684 ? 19.417 4.741 -9.784 1.00 92.38 684 LEU A C 1
ATOM 5469 O O . LEU A 1 684 ? 19.138 4.923 -8.602 1.00 92.38 684 LEU A O 1
ATOM 5473 N N . ALA A 1 685 ? 19.527 5.746 -10.657 1.00 89.81 685 ALA A N 1
ATOM 5474 C CA . ALA A 1 685 ? 19.269 7.137 -10.297 1.00 89.81 685 ALA A CA 1
ATOM 5475 C C . ALA A 1 685 ? 17.809 7.352 -9.873 1.00 89.81 685 ALA A C 1
ATOM 5477 O O . ALA A 1 685 ? 17.574 8.023 -8.869 1.00 89.81 685 ALA A O 1
ATOM 5478 N N . ASN A 1 686 ? 16.855 6.742 -10.590 1.00 88.94 686 ASN A N 1
ATOM 5479 C CA . ASN A 1 686 ? 15.442 6.784 -10.228 1.00 88.94 686 ASN A CA 1
ATOM 5480 C C . ASN A 1 686 ? 15.222 6.162 -8.849 1.00 88.94 686 ASN A C 1
ATOM 5482 O O . ASN A 1 686 ? 14.742 6.848 -7.964 1.00 88.94 686 ASN A O 1
ATOM 5486 N N . ASN A 1 687 ? 15.704 4.939 -8.608 1.00 90.19 687 ASN A N 1
ATOM 5487 C CA . ASN A 1 687 ? 15.549 4.269 -7.315 1.00 90.19 687 ASN A CA 1
ATOM 5488 C C . ASN A 1 687 ? 16.146 5.052 -6.137 1.00 90.19 687 ASN A C 1
ATOM 5490 O O . ASN A 1 687 ? 15.600 5.026 -5.038 1.00 90.19 687 ASN A O 1
ATOM 5494 N N . ILE A 1 688 ? 17.293 5.715 -6.329 1.00 88.44 688 ILE A N 1
ATOM 5495 C CA . ILE A 1 688 ? 17.898 6.533 -5.268 1.00 88.44 688 ILE A CA 1
ATOM 5496 C C . ILE A 1 688 ? 16.976 7.702 -4.910 1.00 88.44 688 ILE A C 1
ATOM 5498 O O . ILE A 1 688 ? 16.846 8.017 -3.728 1.00 88.44 688 ILE A O 1
ATOM 5502 N N . LEU A 1 689 ? 16.341 8.338 -5.898 1.00 86.50 689 LEU A N 1
ATOM 5503 C CA . LEU A 1 689 ? 15.338 9.375 -5.651 1.00 86.50 689 LEU A CA 1
ATOM 5504 C C . LEU A 1 689 ? 14.079 8.774 -5.019 1.00 86.50 689 LEU A C 1
ATOM 5506 O O . LEU A 1 689 ? 13.646 9.271 -3.981 1.00 86.50 689 LEU A O 1
ATOM 5510 N N . GLU A 1 690 ? 13.587 7.671 -5.576 1.00 86.94 690 GLU A N 1
ATOM 5511 C CA . GLU A 1 690 ? 12.387 6.947 -5.155 1.00 86.94 690 GLU A CA 1
ATOM 5512 C C . GLU A 1 690 ? 12.416 6.618 -3.664 1.00 86.94 690 GLU A C 1
ATOM 5514 O O . GLU A 1 690 ? 11.507 6.984 -2.931 1.00 86.94 690 GLU A O 1
ATOM 5519 N N . ILE A 1 691 ? 13.523 6.039 -3.173 1.00 87.44 691 ILE A N 1
ATOM 5520 C CA . ILE A 1 691 ? 13.694 5.701 -1.751 1.00 87.44 691 ILE A CA 1
ATOM 5521 C C . ILE A 1 691 ? 13.403 6.912 -0.853 1.00 87.44 691 ILE A C 1
ATOM 5523 O O . ILE A 1 691 ? 12.808 6.762 0.211 1.00 87.44 691 ILE A O 1
ATOM 5527 N N . HIS A 1 692 ? 13.825 8.112 -1.260 1.00 86.19 692 HIS A N 1
ATOM 5528 C CA . HIS A 1 692 ? 13.623 9.328 -0.474 1.00 86.19 692 HIS A CA 1
ATOM 5529 C C . HIS A 1 692 ? 12.234 9.939 -0.692 1.00 86.19 692 HIS A C 1
ATOM 5531 O O . HIS A 1 692 ? 11.663 10.471 0.262 1.00 86.19 692 HIS A O 1
ATOM 5537 N N . VAL A 1 693 ? 11.696 9.877 -1.914 1.00 85.06 693 VAL A N 1
ATOM 5538 C CA . VAL A 1 693 ? 10.349 10.363 -2.250 1.00 85.06 693 VAL A CA 1
ATOM 5539 C C . VAL A 1 693 ? 9.296 9.534 -1.520 1.00 85.06 693 VAL A C 1
ATOM 5541 O O . VAL A 1 693 ? 8.484 10.108 -0.796 1.00 85.06 693 VAL A O 1
ATOM 5544 N N . ASP A 1 694 ? 9.387 8.208 -1.586 1.00 85.38 694 ASP A N 1
ATOM 5545 C CA . ASP A 1 694 ? 8.509 7.284 -0.871 1.00 85.38 694 ASP A CA 1
ATOM 5546 C C . ASP A 1 694 ? 8.625 7.440 0.646 1.00 85.38 694 ASP A C 1
ATOM 5548 O O . ASP A 1 694 ? 7.617 7.535 1.351 1.00 85.38 694 ASP A O 1
ATOM 5552 N N . ALA A 1 695 ? 9.852 7.533 1.171 1.00 86.25 695 ALA A N 1
ATOM 5553 C CA . ALA A 1 695 ? 10.067 7.764 2.598 1.00 86.25 695 ALA A CA 1
ATOM 5554 C C . ALA A 1 695 ? 9.452 9.095 3.060 1.00 86.25 695 ALA A C 1
ATOM 5556 O O . ALA A 1 695 ? 8.921 9.189 4.168 1.00 86.25 695 ALA A O 1
ATOM 5557 N N . PHE A 1 696 ? 9.498 10.131 2.218 1.00 83.50 696 PHE A N 1
ATOM 5558 C CA . PHE A 1 696 ? 8.867 11.416 2.499 1.00 83.50 696 PHE A CA 1
ATOM 5559 C C . PHE A 1 696 ? 7.336 11.339 2.395 1.00 83.50 696 PHE A C 1
ATOM 5561 O O . PHE A 1 696 ? 6.652 11.807 3.304 1.00 83.50 696 PHE A O 1
ATOM 5568 N N . LYS A 1 697 ? 6.795 10.694 1.352 1.00 82.50 697 LYS A N 1
ATOM 5569 C CA . LYS A 1 697 ? 5.357 10.454 1.135 1.00 82.50 697 LYS A CA 1
ATOM 5570 C C . LYS A 1 697 ? 4.719 9.801 2.360 1.00 82.50 697 LYS A C 1
ATOM 5572 O O . LYS A 1 697 ? 3.772 10.347 2.932 1.00 82.50 697 LYS A O 1
ATOM 5577 N N . VAL A 1 698 ? 5.306 8.695 2.815 1.00 80.81 698 VAL A N 1
ATOM 5578 C CA . VAL A 1 698 ? 4.817 7.912 3.959 1.00 80.81 698 VAL A CA 1
ATOM 5579 C C . VAL A 1 698 ? 4.949 8.675 5.292 1.00 80.81 698 VAL A C 1
ATOM 5581 O O . VAL A 1 698 ? 4.223 8.404 6.246 1.00 80.81 698 VAL A O 1
ATOM 5584 N N . HIS A 1 699 ? 5.834 9.676 5.366 1.00 80.31 699 HIS A N 1
ATOM 5585 C CA . HIS A 1 699 ? 6.042 10.503 6.560 1.00 80.31 699 HIS A CA 1
ATOM 5586 C C . HIS A 1 699 ? 5.054 11.666 6.694 1.00 80.31 699 HIS A C 1
ATOM 5588 O O . HIS A 1 699 ? 4.547 11.921 7.783 1.00 80.31 699 HIS A O 1
ATOM 5594 N N . THR A 1 700 ? 4.817 12.422 5.618 1.00 72.75 700 THR A N 1
ATOM 5595 C CA . THR A 1 700 ? 4.153 13.738 5.713 1.00 72.75 700 THR A CA 1
ATOM 5596 C C . THR A 1 700 ? 2.755 13.807 5.127 1.00 72.75 700 THR A C 1
ATOM 5598 O O . THR A 1 700 ? 2.042 14.785 5.389 1.00 72.75 700 THR A O 1
ATOM 5601 N N . HIS A 1 701 ? 2.382 12.845 4.288 1.00 71.81 701 HIS A N 1
ATOM 5602 C CA . HIS A 1 701 ? 1.256 13.012 3.373 1.00 71.81 701 HIS A CA 1
ATOM 5603 C C . HIS A 1 701 ? 0.129 12.009 3.550 1.00 71.81 701 HIS A C 1
ATOM 5605 O O . HIS A 1 701 ? -0.998 12.303 3.141 1.00 71.81 701 HIS A O 1
ATOM 5611 N N . VAL A 1 702 ? 0.411 10.883 4.192 1.00 77.94 702 VAL A N 1
ATOM 5612 C CA . VAL A 1 702 ? -0.534 9.781 4.317 1.00 77.94 702 VAL A CA 1
ATOM 5613 C C . VAL A 1 702 ? -0.807 9.455 5.777 1.00 77.94 702 VAL A C 1
ATOM 5615 O O . VAL A 1 702 ? 0.008 9.728 6.656 1.00 77.94 702 VAL A O 1
ATOM 5618 N N . LEU A 1 703 ? -1.988 8.903 6.029 1.00 81.75 703 LEU A N 1
ATOM 5619 C CA . LEU A 1 703 ? -2.346 8.301 7.306 1.00 81.75 703 LEU A CA 1
ATOM 5620 C C . LEU A 1 703 ? -1.512 7.048 7.569 1.00 81.75 703 LEU A C 1
ATOM 5622 O O . LEU A 1 703 ? -1.081 6.369 6.635 1.00 81.75 703 LEU A O 1
ATOM 5626 N N . LEU A 1 704 ? -1.363 6.690 8.847 1.00 82.56 704 LEU A N 1
ATOM 5627 C CA . LEU A 1 704 ? -0.669 5.466 9.216 1.00 82.56 704 LEU A CA 1
ATOM 5628 C C . LEU A 1 704 ? -1.397 4.267 8.576 1.00 82.56 704 LEU A C 1
ATOM 5630 O O . LEU A 1 704 ? -2.600 4.101 8.821 1.00 82.56 704 LEU A O 1
ATOM 5634 N N . PRO A 1 705 ? -0.695 3.434 7.783 1.00 76.75 705 PRO A N 1
ATOM 5635 C CA . PRO A 1 705 ? -1.302 2.315 7.075 1.00 76.75 705 PRO A CA 1
ATOM 5636 C C . PRO A 1 705 ? -2.061 1.389 8.020 1.00 76.75 705 PRO A C 1
ATOM 5638 O O . PRO A 1 705 ? -1.613 1.121 9.146 1.00 76.75 705 PRO A O 1
ATOM 5641 N N . ARG A 1 706 ? -3.204 0.874 7.553 1.00 71.88 706 ARG A N 1
ATOM 5642 C CA . ARG A 1 706 ? -3.997 -0.091 8.316 1.00 71.88 706 ARG A CA 1
ATOM 5643 C C . ARG A 1 706 ? -3.151 -1.340 8.566 1.00 71.88 706 ARG A C 1
ATOM 5645 O O . ARG A 1 706 ? -2.627 -1.961 7.649 1.00 71.88 706 ARG A O 1
ATOM 5652 N N . GLN A 1 707 ? -2.995 -1.679 9.840 1.00 68.81 707 GLN A N 1
ATOM 5653 C CA . GLN A 1 707 ? -2.209 -2.827 10.273 1.00 68.81 707 GLN A CA 1
ATOM 5654 C C . GLN A 1 707 ? -3.119 -4.056 10.306 1.00 68.81 707 GLN A C 1
ATOM 5656 O O . GLN A 1 707 ? -3.574 -4.458 11.376 1.00 68.81 707 GLN A O 1
ATOM 5661 N N . ASP A 1 708 ? -3.447 -4.613 9.143 1.00 56.91 708 ASP A N 1
ATOM 5662 C CA . ASP A 1 708 ? -4.256 -5.828 9.083 1.00 56.91 708 ASP A CA 1
ATOM 5663 C C . ASP A 1 708 ? -3.389 -7.077 9.314 1.00 56.91 708 ASP A C 1
ATOM 5665 O O . ASP A 1 708 ? -2.239 -7.168 8.890 1.00 56.91 708 ASP A O 1
ATOM 5669 N N . PHE A 1 709 ? -3.957 -8.056 10.020 1.00 46.56 709 PHE A N 1
ATOM 5670 C CA . PHE A 1 709 ? -3.306 -9.328 10.367 1.00 46.56 709 PHE A CA 1
ATOM 5671 C C . PHE A 1 709 ? -2.952 -10.205 9.157 1.00 46.56 709 PHE A C 1
ATOM 5673 O O . PHE A 1 709 ? -2.200 -11.162 9.303 1.00 46.56 709 PHE A O 1
ATOM 5680 N N . ASN A 1 710 ? -3.515 -9.900 7.987 1.00 39.34 710 ASN A N 1
ATOM 5681 C CA . ASN A 1 710 ? -3.555 -10.792 6.827 1.00 39.34 710 ASN A CA 1
ATOM 5682 C C . ASN A 1 710 ? -2.527 -10.442 5.738 1.00 39.34 710 ASN A C 1
ATOM 5684 O O . ASN A 1 710 ? -2.601 -11.010 4.654 1.00 39.34 710 ASN A O 1
ATOM 5688 N N . ALA A 1 711 ? -1.644 -9.467 5.974 1.00 32.88 711 ALA A N 1
ATOM 5689 C CA . ALA A 1 711 ? -0.972 -8.749 4.888 1.00 32.88 711 ALA A CA 1
ATOM 5690 C C . ALA A 1 711 ? 0.553 -8.967 4.790 1.00 32.88 711 ALA A C 1
ATOM 5692 O O . ALA A 1 711 ? 1.240 -8.121 4.213 1.00 32.88 711 ALA A O 1
ATOM 5693 N N . ALA A 1 712 ? 1.074 -10.057 5.363 1.00 27.22 712 ALA A N 1
ATOM 5694 C CA . ALA A 1 712 ? 2.475 -10.463 5.221 1.00 27.22 712 ALA A CA 1
ATOM 5695 C C . ALA A 1 712 ? 2.628 -11.602 4.210 1.00 27.22 712 ALA A C 1
ATOM 5697 O O . ALA A 1 712 ? 1.831 -12.563 4.300 1.00 27.22 712 ALA A O 1
#

Solvent-accessible surface area (backbone atoms only — not comparable to full-atom values): 39982 Å² total; per-residue (Å²): 61,37,29,47,45,51,75,72,49,36,80,81,45,48,88,66,34,27,52,69,47,52,44,35,49,42,48,18,42,49,96,56,88,52,57,52,70,34,72,58,42,9,28,53,64,40,76,69,61,45,48,42,98,85,63,42,79,51,59,76,83,77,57,70,85,75,67,90,81,60,80,81,78,69,75,78,69,67,60,91,58,98,46,70,70,63,50,54,53,52,51,41,50,47,51,48,48,49,50,52,43,28,73,74,69,73,46,77,62,66,47,50,38,45,59,47,39,51,47,55,50,52,55,51,52,50,33,38,37,66,55,62,68,28,52,72,50,74,47,70,39,94,85,67,51,26,38,41,38,50,79,44,70,52,72,66,58,43,50,53,48,28,38,74,68,46,37,65,41,51,37,47,82,67,64,70,60,70,66,40,48,58,51,48,52,50,48,32,66,75,61,31,66,67,55,44,49,52,51,52,51,51,50,51,50,51,52,50,55,56,53,72,75,43,85,86,73,72,73,74,70,83,64,77,77,73,77,67,50,74,65,54,51,50,57,44,44,64,73,42,82,59,96,43,95,63,57,62,89,39,62,52,44,60,40,60,85,52,76,87,52,52,79,46,45,34,69,44,81,43,97,85,76,44,77,35,73,65,49,69,43,52,48,52,32,45,48,49,50,56,43,56,61,40,37,32,63,65,29,35,37,75,69,59,46,30,71,50,76,68,59,81,80,58,64,68,64,48,50,54,47,36,62,71,45,45,67,38,88,86,64,90,72,78,65,49,37,58,44,24,54,64,62,26,63,56,59,26,50,50,54,53,50,51,51,50,52,46,60,58,31,50,57,55,21,53,52,15,48,53,51,49,51,45,48,74,73,63,66,82,56,47,66,62,53,42,54,53,48,49,52,50,50,54,53,48,52,52,49,51,52,54,44,46,55,53,42,51,54,52,48,28,55,51,69,56,52,76,76,74,82,62,81,77,62,68,40,51,84,42,74,56,42,82,43,63,38,92,87,79,64,47,83,38,80,37,65,80,44,68,66,60,43,52,48,42,47,53,50,44,53,48,51,52,50,51,50,48,51,51,47,54,51,53,47,52,54,51,49,51,52,49,56,55,33,69,71,47,87,49,70,68,58,28,53,52,42,53,51,49,49,45,50,50,49,46,52,50,41,56,53,50,50,55,54,46,53,58,51,47,54,54,47,50,61,70,38,53,46,53,29,63,68,56,42,48,55,56,41,51,53,54,52,49,56,46,47,49,50,58,70,41,46,67,56,51,36,52,74,70,42,33,69,81,74,69,53,80,38,79,88,73,34,45,52,59,51,53,29,52,43,52,50,50,43,54,48,45,40,62,62,45,48,58,46,48,65,57,45,50,47,52,50,50,41,52,48,51,52,48,60,62,64,68,67,55,95,80,73,96,77,82,56,75,71,60,51,56,51,50,52,53,51,50,64,72,71,49,53,74,68,60,58,52,70,54,38,45,77,47,49,79,71,49,64,52,48,59,52,51,54,53,52,52,51,50,46,50,50,68,77,48,29,76,55,33,39,54,44,32,44,55,52,38,54,45,46,62,49,43,59,36,51,52,44,41,43,66,67,77,39,35,36,53,55,80,64,62,90,82,63,114

Secondary structure (DSSP, 8-state):
-EEEP--SHHHH-GGGSSHHHHHHHHTTB-SSSS--B-TTT-SB-SGGGSB-TTSSBPPGGGSPPPPTTS-----------S-HHHHHHHHHHHHHHHHHHHHHHSSSS---HHHHHHHHHHHHHHHHHHTT--EEEEEE-TTSSEEEEEEE--HHHHHHHHHHTT-EEEBP---THHHHHHHHHHHHHHH-HHHHHHHHHHHHHHHHHHHHTS---------------HHHHHHHHHHS----TT-----EEE----TTTGGGB--EE-TTS-EESS-HHHHHHHHHHHHHHHB-HHHHHHTTSEEE--BPP-HHHHHHHHHHTTT-TT-SS--HHHHHHHH-HHHHHHHHHHHHHHHHHHHHHHHHHHHHHHHHHT-TTHHHHHHHHHHHHHHHHHHHHHHHHHHHHHHHHHHT-TT----PPBPTT---EEEE-TTT--EEEE-S-HHHHHHHHHHHHHHHHHHHHHHHHHHHHHHHHHHHHHT-S-HHHHHHHHHHHHHHHHHHHHHHHHHHHHHHHHHHHHH--SBHHHHHHHHHHHHHHHHHHHHHHHHHIIIIITTTTTPPPGGG-HHHHHHHHHHHHHHHIIIIIHHHHHHHHHHHHHHHHHHHHTT-TT-S---HHHHHHHHHHHHHHS-HHHHHTTSBP--HHHHHHHHHHHHHHHHHHHHSTTT-TTHHHHHHHHHHHHHHHHHHHHHHTBPBPP--TT--

Nearest PDB structures (foldseek):
  6r7x-assembly1_A  TM=8.271E-01  e=6.408E-17  Homo sapiens
  6r65-assembly1_A  TM=8.017E-01  e=5.274E-16  Homo sapiens
  6r7z-assembly1_B  TM=8.332E-01  e=1.513E-15  Homo sapiens
  6qma-assembly1_A  TM=7.103E-01  e=1.493E-12  Fusarium vanettenii 77-13-4
  6qmb-assembly1_A  TM=6.862E-01  e=2.760E-12  Fusarium vanettenii 77-13-4

InterPro domains:
  IPR007632 Anoctamin [PTHR12308] (264-698)
  IPR049452 Anoctamin, transmembrane domain [PF04547] (339-700)

Foldseek 3Di:
DKFFQDFDVCVVCLVCFALVNQLCQQQVFDPDLATDRDCLLHFFNDQQLQADPVSHHQDLVVDPDDPPPDPPPVPVRPNPDPDPVVVVSSVSSSSSSQVLCCVQVVDRGGDTSRSSLVSVVVSLVSCCCSVQVWDKDWDQFPLNGIIDIDIADDQVSLLVLLQVVLPWFFWDPPPCVVVVVVVLVVVCVVCPVVVSVVVVVVVVVVVVVVCVPDDDPPPPDPPPPPPDPPVRQLVCVLQHPHPQVLQDQGFIGGRDPPPVCVNGADWDQDPVRDTHSAFPLSRLASSVVSCVNTGPVVSCVVVSRHVDDFDADPQVLLVVQCVQFLPPLPDLDHNLSSCCSRQNDLVSLLLSLLSSLLSLLVVLQVLLVVLVVCVVPPVPCNVVSLVVSLVVLVVSVVVSVVSSVSHVVNVCRSVVVPDPPPPFAWNSLFDFDWDQDPPPRDTDGDHPDPVVLVVLLVVLVVVLVVLLVVLVVVLVVLVVQLLVLLVDPDPVSSVVSLLVSLLVLLVVLVVSLVVVLVVLLVSLSVSRDTGPVVSVVSSLVSSLVSSLSSLCVNLCCLPPPCVVVVRADDVNCSLQSSQSSLVSNLVCCLVPVLCCLQVVLVVQLVVLLQVSLVPPPPDDDDDPVVSVVVSVVSVVPGDSSRSLVSAAAPDPVNSSVLVSVLVVLSCCCNVSCSSRSNSSVSSSVSSSSSSSSVSVCCSPGYTSHNSHSPND